Protein AF-W4S2F8-F1 (afdb_monomer_lite)

Structure (mmCIF, N/CA/C/O backbone):
data_AF-W4S2F8-F1
#
_entry.id   AF-W4S2F8-F1
#
loop_
_atom_site.group_PDB
_atom_site.id
_atom_site.type_symbol
_atom_site.label_atom_id
_atom_site.label_alt_id
_atom_site.label_comp_id
_atom_site.label_asym_id
_atom_site.label_entity_id
_atom_site.label_seq_id
_atom_site.pdbx_PDB_ins_code
_atom_site.Cartn_x
_atom_site.Cartn_y
_atom_site.Cartn_z
_atom_site.occupancy
_atom_site.B_iso_or_equiv
_atom_site.auth_seq_id
_atom_site.auth_comp_id
_atom_site.auth_asym_id
_atom_site.auth_atom_id
_atom_site.pdbx_PDB_model_num
ATOM 1 N N . MET A 1 1 ? -52.082 -5.100 90.204 1.00 42.72 1 MET A N 1
ATOM 2 C CA . MET A 1 1 ? -52.694 -5.680 88.988 1.00 42.72 1 MET A CA 1
ATOM 3 C C . MET A 1 1 ? -52.838 -4.515 88.010 1.00 42.72 1 MET A C 1
ATOM 5 O O . MET A 1 1 ? -53.647 -3.646 88.278 1.00 42.72 1 MET A O 1
ATOM 9 N N . ARG A 1 2 ? -51.794 -4.206 87.223 1.00 38.97 2 ARG A N 1
ATOM 10 C CA . ARG A 1 2 ? -51.493 -4.708 85.857 1.00 38.97 2 ARG A CA 1
ATOM 11 C C . ARG A 1 2 ? -52.646 -4.431 84.882 1.00 38.97 2 ARG A C 1
ATOM 13 O O . ARG A 1 2 ? -53.730 -4.919 85.143 1.00 38.97 2 ARG A O 1
ATOM 20 N N . ASN A 1 3 ? -52.490 -3.829 83.708 1.00 39.28 3 ASN A N 1
ATOM 21 C CA . ASN A 1 3 ? -51.532 -2.904 83.084 1.00 39.28 3 ASN A CA 1
ATOM 22 C C . ASN A 1 3 ? -52.182 -2.585 81.721 1.00 39.28 3 ASN A C 1
ATOM 24 O O . ASN A 1 3 ? -52.645 -3.504 81.048 1.00 39.28 3 ASN A O 1
ATOM 28 N N . LEU A 1 4 ? -52.221 -1.312 81.328 1.00 47.12 4 LEU A N 1
ATOM 29 C CA . LEU A 1 4 ? -52.614 -0.863 79.989 1.00 47.12 4 LEU A CA 1
ATOM 30 C C . LEU A 1 4 ? -51.568 -1.318 78.958 1.00 47.12 4 LEU A C 1
ATOM 32 O O . LEU A 1 4 ? -50.376 -1.114 79.180 1.00 47.12 4 LEU A O 1
ATOM 36 N N . ILE A 1 5 ? -51.996 -1.896 77.832 1.00 50.78 5 ILE A N 1
ATOM 37 C CA . ILE A 1 5 ? -51.131 -2.147 76.668 1.00 50.78 5 ILE A CA 1
ATOM 38 C C . ILE A 1 5 ? -51.728 -1.407 75.472 1.00 50.78 5 ILE A C 1
ATOM 40 O O . ILE A 1 5 ? -52.725 -1.827 74.891 1.00 50.78 5 ILE A O 1
ATOM 44 N N . GLN A 1 6 ? -51.106 -0.274 75.143 1.00 44.16 6 GLN A N 1
ATOM 45 C CA . GLN A 1 6 ? -51.247 0.418 73.868 1.00 44.16 6 GLN A CA 1
ATOM 46 C C . GLN A 1 6 ? -50.426 -0.342 72.820 1.00 44.16 6 GLN A C 1
ATOM 48 O O . GLN A 1 6 ? -49.212 -0.489 72.952 1.00 44.16 6 GLN A O 1
ATOM 53 N N . SER A 1 7 ? -51.087 -0.838 71.780 1.00 46.22 7 SER A N 1
ATOM 54 C CA . SER A 1 7 ? -50.455 -1.463 70.621 1.00 46.22 7 SER A CA 1
ATOM 55 C C . SER A 1 7 ? -50.023 -0.391 69.617 1.00 46.22 7 SER A C 1
ATOM 57 O O . SER A 1 7 ? -50.850 0.143 68.878 1.00 46.22 7 SER A O 1
ATOM 59 N N . ALA A 1 8 ? -48.727 -0.082 69.597 1.00 45.09 8 ALA A N 1
ATOM 60 C CA . ALA A 1 8 ? -48.075 0.666 68.528 1.00 45.09 8 ALA A CA 1
ATOM 61 C C . ALA A 1 8 ? -47.726 -0.292 67.373 1.00 45.09 8 ALA A C 1
ATOM 63 O O . ALA A 1 8 ? -46.998 -1.264 67.571 1.00 45.09 8 ALA A O 1
ATOM 64 N N . LEU A 1 9 ? -48.249 -0.028 66.173 1.00 42.25 9 LEU A N 1
ATOM 65 C CA . LEU A 1 9 ? -47.818 -0.683 64.935 1.00 42.25 9 LEU A CA 1
ATOM 66 C C . LEU A 1 9 ? -46.556 0.018 64.398 1.00 42.25 9 LEU A C 1
ATOM 68 O O . LEU A 1 9 ? -46.588 1.237 64.219 1.00 42.25 9 LEU A O 1
ATOM 72 N N . PRO A 1 10 ? -45.460 -0.704 64.104 1.00 50.59 10 PRO A N 1
ATOM 73 C CA . PRO A 1 10 ? -44.304 -0.124 63.438 1.00 50.59 10 PRO A CA 1
ATOM 74 C C . PRO A 1 10 ? -44.567 0.014 61.931 1.00 50.59 10 PRO A C 1
ATOM 76 O O . PRO A 1 10 ? -44.941 -0.944 61.255 1.00 50.59 10 PRO A O 1
ATOM 79 N N . ALA A 1 11 ? -44.347 1.217 61.401 1.00 46.56 11 ALA A N 1
ATOM 80 C CA . ALA A 1 11 ? -44.293 1.479 59.970 1.00 46.56 11 ALA A CA 1
ATOM 81 C C . ALA A 1 11 ? -43.066 0.772 59.365 1.00 46.56 11 ALA A C 1
ATOM 83 O O . ALA A 1 11 ? -41.923 1.124 59.655 1.00 46.56 11 ALA A O 1
ATOM 84 N N . ALA A 1 12 ? -43.303 -0.243 58.536 1.00 47.53 12 ALA A N 1
ATOM 85 C CA . ALA A 1 12 ? -42.261 -0.917 57.775 1.00 47.53 12 ALA A CA 1
ATOM 86 C C . ALA A 1 12 ? -41.828 -0.033 56.591 1.00 47.53 12 ALA A C 1
ATOM 88 O O . ALA A 1 12 ? -42.494 0.016 55.559 1.00 47.53 12 ALA A O 1
ATOM 89 N N . CYS A 1 13 ? -40.701 0.669 56.737 1.00 46.56 13 CYS A N 1
ATOM 90 C CA . CYS A 1 13 ? -39.974 1.256 55.611 1.00 46.56 13 CYS A CA 1
ATOM 91 C C . CYS A 1 13 ? -39.403 0.128 54.739 1.00 46.56 13 CYS A C 1
ATOM 93 O O . CYS A 1 13 ? -38.358 -0.442 55.052 1.00 46.56 13 CYS A O 1
ATOM 95 N N . ALA A 1 14 ? -40.079 -0.196 53.638 1.00 48.34 14 ALA A N 1
ATOM 96 C CA . ALA A 1 14 ? -39.515 -1.021 52.580 1.00 48.34 14 ALA A CA 1
ATOM 97 C C . ALA A 1 14 ? -38.425 -0.217 51.848 1.00 48.34 14 ALA A C 1
ATOM 99 O O . ALA A 1 14 ? -38.723 0.618 50.994 1.00 48.34 14 ALA A O 1
ATOM 100 N N . LEU A 1 15 ? -37.155 -0.448 52.199 1.00 51.59 15 LEU A N 1
ATOM 101 C CA . LEU A 1 15 ? -36.024 -0.028 51.373 1.00 51.59 15 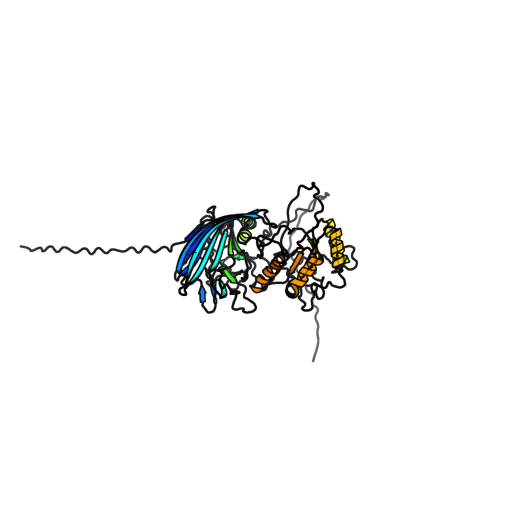LEU A CA 1
ATOM 102 C C . LEU A 1 15 ? -36.115 -0.765 50.027 1.00 51.59 15 LEU A C 1
ATOM 104 O O . LEU A 1 15 ? -35.763 -1.941 49.925 1.00 51.59 15 LEU A O 1
ATOM 108 N N . LEU A 1 16 ? -36.572 -0.072 48.983 1.00 49.34 16 LEU A N 1
ATOM 109 C CA . LEU A 1 16 ? -36.316 -0.470 47.602 1.00 49.34 16 LEU A CA 1
ATOM 110 C C . LEU A 1 16 ? -34.812 -0.322 47.343 1.00 49.34 16 LEU A C 1
ATOM 112 O O . LEU A 1 16 ? -34.328 0.747 46.975 1.00 49.34 16 LEU A O 1
ATOM 116 N N . CYS A 1 17 ? -34.059 -1.402 47.549 1.00 47.44 17 CYS A N 1
ATOM 117 C CA . CYS A 1 17 ? -32.735 -1.540 46.958 1.00 47.44 17 CYS A CA 1
ATOM 118 C C . CYS A 1 17 ? -32.905 -1.638 45.439 1.00 47.44 17 CYS A C 1
ATOM 120 O O . CYS A 1 17 ? -33.115 -2.717 44.888 1.00 47.44 17 CYS A O 1
ATOM 122 N N . SER A 1 18 ? -32.825 -0.495 44.763 1.00 49.84 18 SER A N 1
ATOM 123 C CA . SER A 1 18 ? -32.614 -0.414 43.323 1.00 49.84 18 SER A CA 1
ATOM 124 C C . SER A 1 18 ? -31.273 -1.071 43.010 1.00 49.84 18 SER A C 1
ATOM 126 O O . SER A 1 18 ? -30.219 -0.450 43.136 1.00 49.84 18 SER A O 1
ATOM 128 N N . ILE A 1 19 ? -31.298 -2.355 42.652 1.00 57.09 19 ILE A N 1
ATOM 129 C CA . ILE A 1 19 ? -30.133 -3.054 42.116 1.00 57.09 19 ILE A CA 1
ATOM 130 C C . ILE A 1 19 ? -29.825 -2.380 40.778 1.00 57.09 19 ILE A C 1
ATOM 132 O O . ILE A 1 19 ? -30.456 -2.666 39.761 1.00 57.09 19 ILE A O 1
ATOM 136 N N . ALA A 1 20 ? -28.895 -1.427 40.794 1.00 46.56 20 ALA A N 1
ATOM 137 C CA . ALA A 1 20 ? -28.328 -0.853 39.589 1.00 46.56 20 ALA A CA 1
ATOM 138 C C . ALA A 1 20 ? -27.544 -1.964 38.882 1.00 46.56 20 ALA A C 1
ATOM 140 O O . ALA A 1 20 ? -26.391 -2.240 39.213 1.00 46.56 20 ALA A O 1
ATOM 141 N N . LEU A 1 21 ? -28.198 -2.653 37.944 1.00 45.66 21 LEU A N 1
ATOM 142 C CA . LEU A 1 21 ? -27.511 -3.533 37.010 1.00 45.66 21 LEU A CA 1
ATOM 143 C C . LEU A 1 21 ? -26.461 -2.680 36.281 1.00 45.66 21 LEU A C 1
ATOM 145 O O . LEU A 1 21 ? -26.820 -1.621 35.755 1.00 45.66 21 LEU A O 1
ATOM 149 N N . PRO A 1 22 ? -25.177 -3.080 36.261 1.00 46.25 22 PRO A N 1
ATOM 150 C CA . PRO A 1 22 ? -24.177 -2.350 35.503 1.00 46.25 22 PRO A CA 1
ATOM 151 C C . PRO A 1 22 ? -24.638 -2.313 34.048 1.00 46.25 22 PRO A C 1
ATOM 153 O O . PRO A 1 22 ? -24.897 -3.356 33.446 1.00 46.25 22 PRO A O 1
ATOM 156 N N . ALA A 1 23 ? -24.788 -1.106 33.502 1.00 48.41 23 ALA A N 1
ATOM 157 C CA . ALA A 1 23 ? -25.095 -0.912 32.097 1.00 48.41 23 ALA A CA 1
ATOM 158 C C . ALA A 1 23 ? -23.954 -1.528 31.279 1.00 48.41 23 ALA A C 1
ATOM 160 O O . ALA A 1 23 ? -22.881 -0.942 31.137 1.00 48.41 23 ALA A O 1
ATOM 161 N N . VAL A 1 24 ? -24.159 -2.752 30.790 1.00 53.00 24 VAL A N 1
ATOM 162 C CA . VAL A 1 24 ? -23.248 -3.383 29.841 1.00 53.00 24 VAL A CA 1
ATOM 163 C C . VAL A 1 24 ? -23.262 -2.497 28.603 1.00 53.00 24 VAL A C 1
ATOM 165 O O . VAL A 1 24 ? -24.307 -2.323 27.978 1.00 53.00 24 VAL A O 1
ATOM 168 N N . ALA A 1 25 ? -22.119 -1.884 28.289 1.00 63.88 25 ALA A N 1
ATOM 169 C CA . ALA A 1 25 ? -21.980 -1.045 27.106 1.00 63.88 25 ALA A CA 1
ATOM 170 C C . ALA A 1 25 ? -22.456 -1.831 25.874 1.00 63.88 25 ALA A C 1
ATOM 172 O O . ALA A 1 25 ? -21.950 -2.921 25.595 1.00 63.88 25 ALA A O 1
ATOM 173 N N . GLN A 1 26 ? -23.459 -1.299 25.173 1.00 80.00 26 GLN A N 1
ATOM 174 C CA . GLN A 1 26 ? -24.073 -1.962 24.029 1.00 80.00 26 GLN A CA 1
ATOM 175 C C . GLN A 1 26 ? -23.020 -2.156 22.931 1.00 80.00 26 GLN A C 1
ATOM 177 O O . GLN A 1 26 ? -22.513 -1.184 22.369 1.00 80.00 26 GLN A O 1
ATOM 182 N N . ARG A 1 27 ? -22.668 -3.415 22.647 1.00 92.62 27 ARG A N 1
ATOM 183 C CA . ARG A 1 27 ? -21.774 -3.760 21.538 1.00 92.62 27 ARG A CA 1
ATOM 184 C C . ARG A 1 27 ? -22.585 -3.881 20.259 1.00 92.62 27 ARG A C 1
ATOM 186 O O . ARG A 1 27 ? -23.525 -4.671 20.187 1.00 92.62 27 ARG A O 1
ATOM 193 N N . LEU A 1 28 ? -22.206 -3.110 19.251 1.00 97.75 28 LEU A N 1
ATOM 194 C CA . LEU A 1 28 ? -22.655 -3.334 17.882 1.00 97.75 28 LEU A CA 1
ATOM 195 C C . LEU A 1 28 ? -21.749 -4.397 17.268 1.00 97.75 28 LEU A C 1
ATOM 197 O O . LEU A 1 28 ? -20.555 -4.410 17.547 1.00 97.75 28 LEU A O 1
ATOM 201 N N . GLN A 1 29 ? -22.279 -5.295 16.447 1.00 97.25 29 GLN A N 1
ATOM 202 C CA . GLN A 1 29 ? -21.472 -6.383 15.900 1.00 97.25 29 GLN A CA 1
ATOM 203 C C . GLN A 1 29 ? -21.936 -6.804 14.515 1.00 97.25 29 GLN A C 1
ATOM 205 O O . GLN A 1 29 ? -23.109 -6.665 14.166 1.00 97.25 29 GLN A O 1
ATOM 210 N N . VAL A 1 30 ? -21.016 -7.387 13.756 1.00 98.25 30 VAL A N 1
ATOM 211 C CA . VAL A 1 30 ? -21.318 -8.079 12.507 1.00 98.25 30 VAL A CA 1
ATOM 212 C C . VAL A 1 30 ? -20.434 -9.319 12.378 1.00 98.25 30 VAL A C 1
ATOM 214 O O . VAL A 1 30 ? -19.261 -9.303 12.750 1.00 98.25 30 VAL A O 1
ATOM 217 N N . GLN A 1 31 ? -21.021 -10.409 11.887 1.00 98.50 31 GLN A N 1
ATOM 218 C CA . GLN A 1 31 ? -20.333 -11.675 11.622 1.00 98.50 31 GLN A CA 1
ATOM 219 C C . GLN A 1 31 ? -20.152 -11.871 10.121 1.00 98.50 31 GLN A C 1
ATOM 221 O O . GLN A 1 31 ? -21.015 -11.454 9.341 1.00 98.50 31 GLN A O 1
ATOM 226 N N . SER A 1 32 ? -19.066 -12.531 9.728 1.00 98.69 32 SER A N 1
ATOM 227 C CA . SER A 1 32 ? -18.824 -12.956 8.357 1.00 98.69 32 SER A CA 1
ATOM 228 C C . SER A 1 32 ? -19.967 -13.840 7.855 1.00 98.69 32 SER A C 1
ATOM 230 O O . SER A 1 32 ? -20.719 -14.414 8.653 1.00 98.69 32 SER A O 1
ATOM 232 N N . PRO A 1 33 ? -20.134 -13.958 6.534 1.00 98.50 33 PRO A N 1
ATOM 233 C CA . PRO A 1 33 ? -21.135 -14.845 5.961 1.00 98.50 33 PRO A CA 1
ATOM 234 C C . PRO A 1 33 ? -21.064 -16.300 6.450 1.00 98.50 33 PRO A C 1
ATOM 236 O O . PRO A 1 33 ? -22.115 -16.911 6.638 1.00 98.50 33 PRO A O 1
ATOM 239 N N . ASP A 1 34 ? -19.866 -16.833 6.706 1.00 98.00 34 ASP A N 1
ATOM 240 C CA . ASP A 1 34 ? -19.656 -18.171 7.282 1.00 98.00 34 ASP A CA 1
ATOM 241 C C . ASP A 1 34 ? -19.637 -18.222 8.823 1.00 98.00 34 ASP A C 1
ATOM 243 O O . ASP A 1 34 ? -19.403 -19.281 9.407 1.00 98.00 34 ASP A O 1
ATOM 247 N N . ALA A 1 35 ? -19.865 -17.081 9.478 1.00 98.06 35 ALA A N 1
ATOM 248 C CA . ALA A 1 35 ? -19.844 -16.885 10.926 1.00 98.06 35 ALA A CA 1
ATOM 249 C C . ALA A 1 35 ? -18.520 -17.228 11.643 1.00 98.06 35 ALA A C 1
ATOM 251 O O . ALA A 1 35 ? -18.480 -17.237 12.875 1.00 98.06 35 ALA A O 1
ATOM 252 N N . ARG A 1 36 ? -17.414 -17.476 10.926 1.00 97.38 36 ARG A N 1
ATOM 253 C CA . ARG A 1 36 ? -16.103 -17.719 11.550 1.00 97.38 36 ARG A CA 1
ATOM 254 C C . ARG A 1 36 ? -15.433 -16.439 12.019 1.00 97.38 36 ARG A C 1
ATOM 256 O O . ARG A 1 36 ? -14.668 -16.500 12.973 1.00 97.38 36 ARG A O 1
ATOM 263 N N . THR A 1 37 ? -15.706 -15.302 11.397 1.00 98.56 37 THR A N 1
ATOM 264 C CA . THR A 1 37 ? -15.094 -14.021 11.754 1.00 98.56 37 THR A CA 1
ATOM 265 C C . THR A 1 37 ? -16.158 -13.081 12.294 1.00 98.56 37 THR A C 1
ATOM 267 O O . THR A 1 37 ? -17.251 -12.978 11.745 1.00 98.56 37 THR A O 1
ATOM 270 N N . GLN A 1 38 ? -15.852 -12.357 13.363 1.00 98.69 38 GLN A N 1
ATOM 271 C CA . GLN A 1 38 ? -16.743 -11.356 13.934 1.00 98.69 38 GLN A CA 1
ATOM 272 C C . GLN A 1 38 ? -15.956 -10.102 14.278 1.00 98.69 38 GLN A C 1
ATOM 274 O O . GLN A 1 38 ? -14.846 -10.177 14.804 1.00 98.69 38 GLN A O 1
ATOM 279 N N . VAL A 1 39 ? -16.556 -8.946 14.013 1.00 98.69 39 VAL A N 1
ATOM 280 C CA . VAL A 1 39 ? -16.062 -7.661 14.499 1.00 98.69 39 VAL A CA 1
ATOM 281 C C . VAL A 1 39 ? -17.131 -7.003 15.354 1.00 98.69 39 VAL A C 1
ATOM 283 O O . VAL A 1 39 ? -18.305 -6.940 14.979 1.00 98.69 39 VAL A O 1
ATOM 286 N N . GLU A 1 40 ? -16.711 -6.536 16.520 1.00 98.62 40 GLU A N 1
ATOM 287 C CA . GLU A 1 40 ? -17.542 -5.826 17.483 1.00 98.62 40 GLU A CA 1
ATOM 288 C C . GLU A 1 40 ? -17.055 -4.382 17.595 1.00 98.62 40 GLU A C 1
ATOM 290 O O . GLU A 1 40 ? -15.856 -4.119 17.541 1.00 98.62 40 GLU A O 1
ATOM 295 N N . PHE A 1 41 ? -17.987 -3.456 17.778 1.00 98.69 41 PHE A N 1
ATOM 296 C CA . PHE A 1 41 ? -17.757 -2.044 18.039 1.00 98.69 41 PHE A CA 1
ATOM 297 C C . PHE A 1 41 ? -18.392 -1.658 19.373 1.00 98.69 41 PHE A C 1
ATOM 299 O O . PHE A 1 41 ? -19.504 -2.086 19.697 1.00 98.69 41 PHE A O 1
ATOM 306 N N . SER A 1 42 ? -17.725 -0.787 20.120 1.00 97.88 42 SER A N 1
ATOM 307 C CA . SER A 1 42 ? -18.253 -0.202 21.350 1.00 97.88 42 SER A CA 1
ATOM 308 C C . SER A 1 42 ? -17.703 1.206 21.584 1.00 97.88 42 SER A C 1
ATOM 310 O O . SER A 1 42 ? -16.688 1.603 21.013 1.00 97.88 42 SER A O 1
ATOM 312 N N . LEU A 1 43 ? -18.386 1.973 22.435 1.00 96.94 43 LEU A N 1
ATOM 313 C CA . LEU A 1 43 ? -17.862 3.216 22.999 1.00 96.94 43 LEU A CA 1
ATOM 314 C C . LEU A 1 43 ? -17.439 2.950 24.445 1.00 96.94 43 LEU A C 1
ATOM 316 O O . LEU A 1 43 ? -18.255 2.530 25.268 1.00 96.94 43 LEU A O 1
ATOM 320 N N . ARG A 1 44 ? -16.168 3.199 24.762 1.00 93.31 44 ARG A N 1
ATOM 321 C CA . ARG A 1 44 ? -15.654 3.167 26.137 1.00 93.31 44 ARG A CA 1
ATOM 322 C C . ARG A 1 44 ? -15.927 4.482 26.867 1.00 93.31 44 ARG A C 1
ATOM 324 O O . ARG A 1 44 ? -16.416 5.456 26.288 1.00 93.31 44 ARG A O 1
ATOM 331 N N . ALA A 1 45 ? -15.579 4.508 28.155 1.00 90.50 45 ALA A N 1
ATOM 332 C CA . ALA A 1 45 ? -15.618 5.713 28.976 1.00 90.50 45 ALA A CA 1
ATOM 333 C C . ALA A 1 45 ? -14.960 6.905 28.256 1.00 90.50 45 ALA A C 1
ATOM 335 O O . ALA A 1 45 ? -13.927 6.763 27.601 1.00 90.50 45 ALA A O 1
ATOM 336 N N . GLY A 1 46 ? -15.590 8.076 28.355 1.00 91.75 46 GLY A N 1
ATOM 337 C CA . GLY A 1 46 ? -15.148 9.273 27.639 1.00 91.75 46 GLY A CA 1
ATOM 338 C C . GLY A 1 46 ? -15.437 9.262 26.134 1.00 91.75 46 GLY A C 1
ATOM 339 O O . GLY A 1 46 ? -14.859 10.077 25.422 1.00 91.75 46 GLY A O 1
ATOM 340 N N . GLY A 1 47 ? -16.299 8.365 25.634 1.00 95.38 47 GLY A N 1
ATOM 341 C CA . GLY A 1 47 ? -16.719 8.331 24.228 1.00 95.38 47 GLY A CA 1
ATOM 342 C C . GLY A 1 47 ? -15.593 7.940 23.271 1.00 95.38 47 GLY A C 1
ATOM 343 O O . GLY A 1 47 ? -15.509 8.476 22.168 1.00 95.38 47 GLY A O 1
ATOM 344 N N . VAL A 1 48 ? -14.686 7.065 23.709 1.00 97.00 48 VAL A N 1
ATOM 345 C CA . VAL A 1 48 ? -13.604 6.544 22.863 1.00 97.00 48 VAL A CA 1
ATOM 346 C C . VAL A 1 48 ? -14.136 5.345 22.076 1.00 97.00 48 VAL A C 1
ATOM 348 O O . VAL A 1 48 ? -14.518 4.353 22.706 1.00 97.00 48 VAL A O 1
ATOM 351 N N . PRO A 1 49 ? -14.185 5.400 20.733 1.00 98.19 49 PRO A N 1
ATOM 352 C CA . PRO A 1 49 ? -14.582 4.258 19.929 1.00 98.19 49 PRO A CA 1
ATOM 353 C C . PRO A 1 49 ? -13.519 3.166 19.992 1.00 98.19 49 PRO A C 1
ATOM 355 O O . PRO A 1 49 ? -12.323 3.427 19.862 1.00 98.19 49 PRO A O 1
ATOM 358 N N . THR A 1 50 ? -13.973 1.934 20.182 1.00 98.44 50 THR A N 1
ATOM 359 C CA . THR A 1 50 ? -13.136 0.738 20.184 1.00 98.44 50 THR A CA 1
ATOM 360 C C . THR A 1 50 ? -13.729 -0.348 19.307 1.00 98.44 50 THR A C 1
ATOM 362 O O . THR A 1 50 ? -14.947 -0.415 19.129 1.00 98.44 50 THR A O 1
ATOM 365 N N . TYR A 1 51 ? -12.868 -1.219 18.789 1.00 98.62 51 TYR A N 1
ATOM 366 C CA . TYR A 1 51 ? -13.282 -2.441 18.110 1.00 98.62 51 TYR A CA 1
ATOM 367 C C . TYR A 1 51 ? -12.574 -3.665 18.675 1.00 98.62 51 TYR A C 1
ATOM 369 O O . TYR A 1 51 ? -11.490 -3.563 19.248 1.00 98.62 51 TYR A O 1
ATOM 377 N N . ARG A 1 52 ? -13.195 -4.821 18.476 1.00 98.38 52 ARG A N 1
ATOM 378 C CA . ARG A 1 52 ? -12.688 -6.133 18.866 1.00 98.38 52 ARG A CA 1
ATOM 379 C C . ARG A 1 52 ? -12.899 -7.105 17.720 1.00 98.38 52 ARG A C 1
ATOM 381 O O . ARG A 1 52 ? -13.905 -7.007 17.017 1.00 98.38 52 ARG A O 1
ATOM 388 N N . VAL A 1 53 ? -11.981 -8.049 17.538 1.00 98.69 53 VAL A N 1
ATOM 389 C CA . VAL A 1 53 ? -12.086 -9.065 16.485 1.00 98.69 53 VAL A CA 1
ATOM 390 C C . VAL A 1 53 ? -12.055 -10.452 17.099 1.00 98.69 53 VAL A C 1
ATOM 392 O O . VAL A 1 53 ? -11.163 -10.779 17.887 1.00 98.69 53 VAL A O 1
ATOM 395 N N . LEU A 1 54 ? -13.021 -11.276 16.702 1.00 98.44 54 LEU A N 1
ATOM 396 C CA . LEU A 1 54 ? -13.077 -12.684 17.042 1.00 98.44 54 LEU A CA 1
ATOM 397 C C . LEU A 1 54 ? -12.916 -13.531 15.780 1.00 98.44 54 LEU A C 1
ATOM 399 O O . LEU A 1 54 ? -13.466 -13.218 14.724 1.00 98.44 54 LEU A O 1
ATOM 403 N N . TYR A 1 55 ? -12.196 -14.635 15.926 1.00 98.00 55 TYR A N 1
ATOM 404 C CA . TYR A 1 55 ? -12.093 -15.697 14.941 1.00 98.00 55 TYR A CA 1
ATOM 405 C C . TYR A 1 55 ? -12.457 -17.019 15.614 1.00 98.00 55 TYR A C 1
ATOM 407 O O . TYR A 1 55 ? -11.863 -17.396 16.624 1.00 98.00 55 TYR A O 1
ATOM 415 N N . ARG A 1 56 ? -13.475 -17.707 15.096 1.00 96.06 56 ARG A N 1
ATOM 416 C CA . ARG A 1 56 ? -14.036 -18.954 15.640 1.00 96.06 56 ARG A CA 1
ATOM 417 C C . ARG A 1 56 ? -14.375 -18.833 17.126 1.00 96.06 56 ARG A C 1
ATOM 419 O O . ARG A 1 56 ? -13.994 -19.676 17.935 1.00 96.06 56 ARG A O 1
ATOM 426 N N . ASN A 1 57 ? -15.066 -17.748 17.479 1.00 95.31 57 ASN A N 1
ATOM 427 C CA . ASN A 1 57 ? -15.447 -17.386 18.850 1.00 95.31 57 ASN A CA 1
ATOM 428 C C . ASN A 1 57 ? -14.271 -17.155 19.821 1.00 95.31 57 ASN A C 1
ATOM 430 O O . ASN A 1 57 ? -14.493 -17.015 21.023 1.00 95.31 57 ASN A O 1
ATOM 434 N N . LYS A 1 58 ? -13.027 -17.081 19.332 1.00 96.88 58 LYS A N 1
ATOM 435 C CA . LYS A 1 58 ? -11.858 -16.682 20.121 1.00 96.88 58 LYS A CA 1
ATOM 436 C C . LYS A 1 58 ? -11.466 -15.255 19.789 1.00 96.88 58 LYS A C 1
ATOM 438 O O . LYS A 1 58 ? -11.456 -14.860 18.630 1.00 96.88 58 LYS A O 1
ATOM 443 N N . VAL A 1 59 ? -11.101 -14.495 20.806 1.00 97.50 59 VAL A N 1
ATOM 444 C CA . VAL A 1 59 ? -10.648 -13.110 20.659 1.00 97.50 59 VAL A CA 1
ATOM 445 C C . VAL A 1 59 ? -9.244 -13.129 20.074 1.00 97.50 59 VAL A C 1
ATOM 447 O O . VAL A 1 59 ? -8.341 -13.692 20.685 1.00 97.50 59 VAL A O 1
ATOM 450 N N . VAL A 1 60 ? -9.069 -12.534 18.895 1.00 97.94 60 VAL A N 1
ATOM 451 C CA . VAL A 1 60 ? -7.761 -12.427 18.228 1.00 97.94 60 VAL A CA 1
ATOM 452 C C . VAL A 1 60 ? -7.188 -11.020 18.338 1.00 97.94 60 VAL A C 1
ATOM 454 O O . VAL A 1 60 ? -5.976 -10.883 18.487 1.00 97.94 60 VAL A O 1
ATOM 457 N N . LEU A 1 61 ? -8.055 -10.003 18.360 1.00 98.00 61 LEU A N 1
ATOM 458 C CA . LEU A 1 61 ? -7.741 -8.644 18.791 1.00 98.00 61 LEU A CA 1
ATOM 459 C C . LEU A 1 61 ? -8.727 -8.242 19.878 1.00 98.00 61 LEU A C 1
ATOM 461 O O . LEU A 1 61 ? -9.939 -8.348 19.673 1.00 98.00 61 LEU A O 1
ATOM 465 N N . ASP A 1 62 ? -8.208 -7.797 21.017 1.00 97.31 62 ASP A N 1
ATOM 466 C CA . ASP A 1 62 ? -9.039 -7.252 22.082 1.00 97.31 62 ASP A CA 1
ATOM 467 C C . ASP A 1 62 ? -9.421 -5.796 21.787 1.00 97.31 62 ASP A C 1
ATOM 469 O O . ASP A 1 62 ? -8.968 -5.219 20.798 1.00 97.31 62 ASP A O 1
ATOM 473 N N . ASP A 1 63 ? -10.268 -5.215 22.631 1.00 96.50 63 ASP A N 1
ATOM 474 C CA . ASP A 1 63 ? -10.768 -3.845 22.494 1.00 96.50 63 ASP A CA 1
ATOM 475 C C . ASP A 1 63 ? -9.643 -2.816 22.226 1.00 96.50 63 ASP A C 1
ATOM 477 O O . ASP A 1 63 ? -8.958 -2.326 23.137 1.00 96.50 63 ASP A O 1
ATOM 481 N N . ALA A 1 64 ? -9.500 -2.439 20.961 1.00 97.06 64 ALA A N 1
ATOM 482 C CA . ALA A 1 64 ? -8.468 -1.544 20.477 1.00 97.06 64 ALA A CA 1
ATOM 483 C C . ALA A 1 64 ? -9.062 -0.175 20.106 1.00 97.06 64 ALA A C 1
ATOM 485 O O . ALA A 1 64 ? -10.163 -0.119 19.551 1.00 97.06 64 ALA A O 1
ATOM 486 N N . PRO A 1 65 ? -8.365 0.936 20.417 1.00 97.31 65 PRO A N 1
ATOM 487 C CA . PRO A 1 65 ? -8.864 2.280 20.151 1.00 97.31 65 PRO A CA 1
ATOM 488 C C . PRO A 1 65 ? -8.953 2.573 18.655 1.00 97.31 65 PRO A C 1
ATOM 490 O O . PRO A 1 65 ? -8.166 2.071 17.851 1.00 97.31 65 PRO A O 1
ATOM 493 N N . LEU A 1 66 ? -9.905 3.432 18.313 1.00 98.62 66 LEU A N 1
ATOM 494 C CA . LEU A 1 66 ? -10.102 4.008 16.993 1.00 98.62 66 LEU A CA 1
ATOM 495 C C . LEU A 1 66 ? -10.068 5.534 17.091 1.00 98.62 66 LEU A C 1
ATOM 497 O O . LEU A 1 66 ? -10.457 6.122 18.102 1.00 98.62 66 LEU A O 1
ATOM 501 N N . GLY A 1 67 ? -9.652 6.182 16.011 1.00 98.12 67 GLY A N 1
ATOM 502 C CA . GLY A 1 67 ? -9.730 7.627 15.864 1.00 98.12 67 GLY A CA 1
ATOM 503 C C . GLY A 1 67 ? -8.615 8.216 15.014 1.00 98.12 67 GLY A C 1
ATOM 504 O O . GLY A 1 67 ? -7.697 7.528 14.567 1.00 98.12 67 GLY A O 1
ATOM 505 N N . LEU A 1 68 ? -8.703 9.525 14.828 1.00 98.44 68 LEU A N 1
ATOM 506 C CA . LEU A 1 68 ? -7.763 10.338 14.076 1.00 98.44 68 LEU A CA 1
ATOM 507 C C . LEU A 1 68 ? -7.206 11.433 14.973 1.00 98.44 68 LEU A C 1
ATOM 509 O O . LEU A 1 68 ? -7.932 12.083 15.732 1.00 98.44 68 LEU A O 1
ATOM 513 N N . ASP A 1 69 ? -5.909 11.646 14.844 1.00 98.00 69 ASP A N 1
ATOM 514 C CA . ASP A 1 69 ? -5.199 12.747 15.456 1.00 98.00 69 ASP A CA 1
ATOM 515 C C . ASP A 1 69 ? -5.048 13.865 14.426 1.00 98.00 69 ASP A C 1
ATOM 517 O O . ASP A 1 69 ? -4.373 13.700 13.408 1.00 98.00 69 ASP A O 1
ATOM 521 N N . LEU A 1 70 ? -5.699 14.998 14.680 1.00 96.00 70 LEU A N 1
ATOM 522 C CA . LEU A 1 70 ? -5.734 16.139 13.764 1.00 96.00 70 LEU A CA 1
ATOM 523 C C . LEU A 1 70 ? -4.651 17.183 14.095 1.00 96.00 70 LEU A C 1
ATOM 525 O O . LEU A 1 70 ? -4.562 18.221 13.442 1.00 96.00 70 LEU A O 1
ATOM 529 N N . GLY A 1 71 ? -3.806 16.917 15.100 1.00 90.12 71 GLY A N 1
ATOM 530 C CA . GLY A 1 71 ? -2.775 17.837 15.572 1.00 90.12 71 GLY A CA 1
ATOM 531 C C . GLY A 1 71 ? -3.296 18.897 16.550 1.00 90.12 71 GLY A C 1
ATOM 532 O O . GLY A 1 71 ? -4.490 19.025 16.797 1.00 90.12 71 GLY A O 1
ATOM 533 N N . ARG A 1 72 ? -2.374 19.659 17.162 1.00 86.69 72 ARG A N 1
ATOM 534 C CA . ARG A 1 72 ? -2.673 20.737 18.139 1.00 86.69 72 ARG A CA 1
ATOM 535 C C . ARG A 1 72 ? -3.653 20.321 19.257 1.00 86.69 72 ARG A C 1
ATOM 537 O O . ARG A 1 72 ? -4.494 21.108 19.679 1.00 86.69 72 ARG A O 1
ATOM 544 N N . SER A 1 73 ? -3.525 19.078 19.728 1.00 85.88 73 SER A N 1
ATOM 545 C CA . SER A 1 73 ? -4.395 18.453 20.740 1.00 85.88 73 SER A CA 1
ATOM 546 C C . SER A 1 73 ? -5.854 18.232 20.310 1.00 85.88 73 SER A C 1
ATOM 548 O O . SER A 1 73 ? -6.691 17.920 21.156 1.00 85.88 73 SER A O 1
ATOM 550 N N . ASP A 1 74 ? -6.164 18.351 19.018 1.00 93.00 74 ASP A N 1
ATOM 551 C CA . ASP A 1 74 ? -7.476 18.040 18.456 1.00 93.00 74 ASP A CA 1
ATOM 552 C C . ASP A 1 74 ? -7.522 16.610 17.903 1.00 93.00 74 ASP A C 1
ATOM 554 O O . ASP A 1 74 ? -6.573 16.113 17.295 1.00 93.00 74 ASP A O 1
ATOM 558 N N . THR A 1 75 ? -8.646 15.933 18.120 1.00 95.31 75 THR A N 1
ATOM 559 C CA . THR A 1 75 ? -8.833 14.525 17.753 1.00 95.31 75 THR A CA 1
ATOM 560 C C . THR A 1 75 ? -10.269 14.264 17.325 1.00 95.31 75 THR A C 1
ATOM 562 O O . THR A 1 75 ? -11.191 14.861 17.880 1.00 95.31 75 THR A O 1
ATOM 565 N N . LEU A 1 76 ? -10.461 13.297 16.431 1.00 95.94 76 LEU A N 1
ATOM 566 C CA . LEU A 1 76 ? -11.748 12.651 16.167 1.00 95.94 76 LEU A CA 1
ATOM 567 C C . LEU A 1 76 ? -11.674 11.211 16.671 1.00 95.94 76 LEU A C 1
ATOM 569 O O . LEU A 1 76 ? -11.084 10.355 16.024 1.00 95.94 76 LEU A O 1
ATOM 573 N N . GLY A 1 77 ? -12.224 10.953 17.854 1.00 93.75 77 GLY A N 1
ATOM 574 C CA . GLY A 1 77 ? -12.024 9.686 18.578 1.00 93.75 77 GLY A CA 1
ATOM 575 C C . GLY A 1 77 ? -12.080 9.815 20.103 1.00 93.75 77 GLY A C 1
ATOM 576 O O . GLY A 1 77 ? -11.803 8.859 20.819 1.00 93.75 77 GLY A O 1
ATOM 577 N N . LYS A 1 78 ? -12.435 10.996 20.618 1.00 94.69 78 LYS A N 1
ATOM 578 C CA . LYS A 1 78 ? -12.728 11.253 22.032 1.00 94.69 78 LYS A CA 1
ATOM 579 C C . LYS A 1 78 ? -14.063 11.978 22.129 1.00 94.69 78 LYS A C 1
ATOM 581 O O . LYS A 1 78 ? -14.404 12.735 21.225 1.00 94.69 78 LYS A O 1
ATOM 586 N N . ALA A 1 79 ? -14.788 11.760 23.222 1.00 96.12 79 ALA A N 1
ATOM 587 C CA . ALA A 1 79 ? -16.123 12.309 23.458 1.00 96.12 79 ALA A CA 1
ATOM 588 C C . ALA A 1 79 ? -17.102 12.054 22.294 1.00 96.12 79 ALA A C 1
ATOM 590 O O . ALA A 1 79 ? -18.013 12.846 22.056 1.00 96.12 79 ALA A O 1
ATOM 591 N N . MET A 1 80 ? -16.913 10.952 21.561 1.00 97.69 80 MET A N 1
ATOM 592 C CA . MET A 1 80 ? -17.790 10.583 20.459 1.00 97.69 80 MET A CA 1
ATOM 593 C C . MET A 1 80 ? -19.118 10.071 21.010 1.00 97.69 80 MET A C 1
ATOM 595 O O . MET A 1 80 ? -19.154 9.300 21.970 1.00 97.69 80 MET A O 1
ATOM 599 N N . THR A 1 81 ? -20.205 10.461 20.355 1.00 97.56 81 THR A N 1
ATOM 600 C CA . THR A 1 81 ? -21.560 9.991 20.645 1.00 97.56 81 THR A CA 1
ATOM 601 C C . THR A 1 81 ? -22.094 9.212 19.453 1.00 97.56 81 THR A C 1
ATOM 603 O O . THR A 1 81 ? -21.997 9.671 18.312 1.00 97.56 81 THR A O 1
ATOM 606 N N . LEU A 1 82 ? -22.674 8.041 19.718 1.00 97.75 82 LEU A N 1
ATOM 607 C CA . LEU A 1 82 ? -23.331 7.219 18.706 1.00 97.75 82 LEU A CA 1
ATOM 608 C C . LEU A 1 82 ? -24.571 7.936 18.164 1.00 97.75 82 LEU A C 1
ATOM 610 O O . LEU A 1 82 ? -25.487 8.242 18.921 1.00 97.75 82 LEU A O 1
ATOM 614 N N . GLN A 1 83 ? -24.595 8.175 16.856 1.00 97.81 83 GLN A N 1
ATOM 615 C CA . GLN A 1 83 ? -25.730 8.773 16.147 1.00 97.81 83 GLN A CA 1
ATOM 616 C C . GLN A 1 83 ? -26.624 7.708 15.510 1.00 97.81 83 GLN A C 1
ATOM 618 O O . GLN A 1 83 ? -27.830 7.891 15.383 1.00 97.81 83 GLN A O 1
ATOM 623 N N . GLY A 1 84 ? -26.033 6.585 15.106 1.00 97.38 84 GLY A N 1
ATOM 624 C CA . GLY A 1 84 ? -26.748 5.492 14.470 1.00 97.38 84 GLY A CA 1
ATOM 625 C C . GLY A 1 84 ? -25.809 4.387 14.016 1.00 97.38 84 GLY A C 1
ATOM 626 O O . GLY A 1 84 ? -24.582 4.505 14.095 1.00 97.38 84 GLY A O 1
ATOM 627 N N . SER A 1 85 ? -26.403 3.295 13.546 1.00 98.19 85 SER A N 1
ATOM 628 C CA . SER A 1 85 ? -25.662 2.260 12.840 1.00 98.19 85 SER A CA 1
ATOM 629 C C . SER A 1 85 ? -26.532 1.563 11.808 1.00 98.19 85 SER A C 1
ATOM 631 O O . SER A 1 85 ? -27.746 1.454 11.981 1.00 98.19 85 SER A O 1
ATOM 633 N N . THR A 1 86 ? -25.906 1.074 10.745 1.00 98.44 86 THR A N 1
ATOM 634 C CA . THR A 1 86 ? -26.559 0.279 9.704 1.00 98.44 86 THR A CA 1
ATOM 635 C C . THR A 1 86 ? -25.738 -0.960 9.392 1.00 98.44 86 THR A C 1
ATOM 637 O O . THR A 1 86 ? -24.513 -0.963 9.538 1.00 98.44 86 THR A O 1
ATOM 640 N N . THR A 1 87 ? -26.416 -2.023 8.960 1.00 98.25 87 THR A N 1
ATOM 641 C CA . THR A 1 87 ? -25.763 -3.240 8.476 1.00 98.25 87 THR A CA 1
ATOM 642 C C . THR A 1 87 ? -26.165 -3.526 7.038 1.00 98.25 87 THR A C 1
ATOM 644 O O . THR A 1 87 ? -27.295 -3.262 6.636 1.00 98.25 87 THR A O 1
ATOM 647 N N . GLU A 1 88 ? -25.228 -4.052 6.258 1.00 98.12 88 GLU A N 1
ATOM 648 C CA . GLU A 1 88 ? -25.458 -4.477 4.878 1.00 98.12 88 GLU A CA 1
ATOM 649 C C . GLU A 1 88 ? -24.695 -5.771 4.585 1.00 98.12 88 GLU A C 1
ATOM 651 O O . GLU A 1 88 ? -23.708 -6.097 5.247 1.00 98.12 88 GLU A O 1
ATOM 656 N N . THR A 1 89 ? -25.160 -6.522 3.592 1.00 98.56 89 THR A N 1
ATOM 657 C CA . THR A 1 89 ? -24.453 -7.688 3.051 1.00 98.56 89 THR A CA 1
ATOM 658 C C . THR A 1 89 ? -24.106 -7.406 1.600 1.00 98.56 89 THR A C 1
ATOM 660 O O . THR A 1 89 ? -24.927 -6.862 0.864 1.00 98.56 89 THR A O 1
ATOM 663 N N . HIS A 1 90 ? -22.903 -7.790 1.193 1.00 98.44 90 HIS A N 1
ATOM 664 C CA . HIS A 1 90 ? -22.424 -7.665 -0.176 1.00 98.44 90 HIS A CA 1
ATOM 665 C C . HIS A 1 90 ? -21.889 -9.007 -0.646 1.00 98.44 90 HIS A C 1
ATOM 667 O O . HIS A 1 90 ? -21.155 -9.662 0.091 1.00 98.44 90 HIS A O 1
ATOM 673 N N . ASP A 1 91 ? -22.236 -9.396 -1.868 1.00 98.38 91 ASP A N 1
ATOM 674 C CA . ASP A 1 91 ? -21.695 -10.578 -2.531 1.00 98.38 91 ASP A CA 1
ATOM 675 C C . ASP A 1 91 ? -21.525 -10.291 -4.019 1.00 98.38 91 ASP A C 1
ATOM 677 O O . ASP A 1 91 ? -22.491 -10.079 -4.753 1.00 98.38 91 ASP A O 1
ATOM 681 N N . SER A 1 92 ? -20.281 -10.265 -4.475 1.00 97.38 92 SER A N 1
ATOM 682 C CA . SER A 1 92 ? -19.966 -10.096 -5.887 1.00 97.38 92 SER A CA 1
ATOM 683 C C . SER A 1 92 ? -18.724 -10.886 -6.275 1.00 97.38 92 SER A C 1
ATOM 685 O O . SER A 1 92 ? -17.984 -11.410 -5.439 1.00 97.38 92 SER A O 1
ATOM 687 N N . ARG A 1 93 ? -18.480 -10.986 -7.580 1.00 96.12 93 ARG A N 1
ATOM 688 C CA . ARG A 1 93 ? -17.274 -11.599 -8.138 1.00 96.12 93 ARG A CA 1
ATOM 689 C C . ARG A 1 93 ? -16.632 -10.651 -9.129 1.00 96.12 93 ARG A C 1
ATOM 691 O O . ARG A 1 93 ? -17.321 -9.914 -9.829 1.00 96.12 93 ARG A O 1
ATOM 698 N N . PHE A 1 94 ? -15.312 -10.697 -9.208 1.00 90.56 94 PHE A N 1
ATOM 699 C CA . PHE A 1 94 ? -14.540 -9.888 -10.140 1.00 90.56 94 PHE A CA 1
ATOM 700 C C . PHE A 1 94 ? -13.388 -10.695 -10.732 1.00 90.56 94 PHE A C 1
ATOM 702 O O . PHE A 1 94 ? -12.846 -11.602 -10.097 1.00 90.56 94 PHE A O 1
ATOM 709 N N . ALA A 1 95 ? -13.018 -10.364 -11.967 1.00 89.50 95 ALA A N 1
ATOM 710 C CA . ALA A 1 95 ? -11.851 -10.936 -12.620 1.00 89.50 95 ALA A CA 1
ATOM 711 C C . ALA A 1 95 ? -10.581 -10.179 -12.209 1.00 89.50 95 ALA A C 1
ATOM 713 O O . ALA A 1 95 ? -10.600 -8.958 -12.048 1.00 89.50 95 ALA A O 1
ATOM 714 N N . LEU A 1 96 ? -9.472 -10.903 -12.084 1.00 84.19 96 LEU A N 1
ATOM 715 C CA . LEU A 1 96 ? -8.138 -10.324 -11.954 1.00 84.19 96 LEU A CA 1
ATOM 716 C C . LEU A 1 96 ? -7.386 -10.576 -13.268 1.00 84.19 96 LEU A C 1
ATOM 718 O O . LEU A 1 96 ? -7.069 -11.731 -13.554 1.00 84.19 96 LEU A O 1
ATOM 722 N N . PRO A 1 97 ? -7.099 -9.534 -14.076 1.00 80.25 97 PRO A N 1
ATOM 723 C CA . PRO A 1 97 ? -6.347 -9.692 -15.324 1.00 80.25 97 PRO A CA 1
ATOM 724 C C . PRO A 1 97 ? -4.967 -10.317 -15.097 1.00 80.25 97 PRO A C 1
ATOM 726 O O . PRO A 1 97 ? -4.494 -11.115 -15.901 1.00 80.25 97 PRO A O 1
ATOM 729 N N . VAL A 1 98 ? -4.339 -9.969 -13.970 1.00 79.94 98 VAL A N 1
ATOM 730 C CA . VAL A 1 98 ? -3.085 -10.547 -13.488 1.00 79.94 98 VAL A CA 1
ATOM 731 C C . VAL A 1 98 ? -3.212 -10.776 -11.983 1.00 79.94 98 VAL A C 1
ATOM 733 O O . VAL A 1 98 ? -3.509 -9.846 -11.232 1.00 79.94 98 VAL A O 1
ATOM 736 N N . GLY A 1 99 ? -2.979 -12.004 -11.522 1.00 81.31 99 GLY A N 1
ATOM 737 C CA . GLY A 1 99 ? -3.073 -12.346 -10.105 1.00 81.31 99 GLY A CA 1
ATOM 738 C C . GLY A 1 99 ? -2.917 -13.839 -9.835 1.00 81.31 99 GLY A C 1
ATOM 739 O O . GLY A 1 99 ? -2.674 -14.630 -10.743 1.00 81.31 99 GLY A O 1
ATOM 740 N N . LYS A 1 100 ? -3.070 -14.221 -8.564 1.00 82.94 100 LYS A N 1
ATOM 741 C CA . LYS A 1 100 ? -3.001 -15.622 -8.108 1.00 82.94 100 LYS A CA 1
ATOM 742 C C . LYS A 1 100 ? -4.254 -16.446 -8.423 1.00 82.94 100 LYS A C 1
ATOM 744 O O . LYS A 1 100 ? -4.205 -17.667 -8.384 1.00 82.94 100 LYS A O 1
ATOM 749 N N . THR A 1 101 ? -5.364 -15.782 -8.737 1.00 87.88 101 THR A N 1
ATOM 750 C CA . THR A 1 101 ? -6.622 -16.401 -9.168 1.00 87.88 101 THR A CA 1
ATOM 751 C C . THR A 1 101 ? -7.182 -15.650 -10.371 1.00 87.88 101 THR A C 1
ATOM 753 O O . THR A 1 101 ? -6.961 -14.448 -10.508 1.00 87.88 101 THR A O 1
ATOM 756 N N . ARG A 1 102 ? -7.934 -16.347 -11.230 1.00 89.25 102 ARG A N 1
ATOM 757 C CA . ARG A 1 102 ? -8.638 -15.749 -12.376 1.00 89.25 102 ARG A CA 1
ATOM 758 C C . ARG A 1 102 ? -9.847 -14.920 -11.939 1.00 89.25 102 ARG A C 1
ATOM 760 O O . ARG A 1 102 ? -10.133 -13.883 -12.534 1.00 89.25 102 ARG A O 1
ATOM 767 N N . GLN A 1 103 ? -10.567 -15.392 -10.924 1.00 92.50 103 GLN A N 1
ATOM 768 C CA . GLN A 1 103 ? -11.719 -14.713 -10.338 1.00 92.50 103 GLN A CA 1
ATOM 769 C C . GLN A 1 103 ? -11.615 -14.731 -8.817 1.00 92.50 103 GLN A C 1
ATOM 771 O O . GLN A 1 103 ? -11.250 -15.746 -8.222 1.00 92.50 103 GLN A O 1
ATOM 776 N N . ALA A 1 104 ? -11.974 -13.618 -8.195 1.00 92.00 104 ALA A N 1
ATOM 777 C CA . ALA A 1 104 ? -12.080 -13.482 -6.752 1.00 92.00 104 ALA A CA 1
ATOM 778 C C . ALA A 1 104 ? -13.520 -13.117 -6.371 1.00 92.00 104 ALA A C 1
ATOM 780 O O . ALA A 1 104 ? -14.268 -12.548 -7.171 1.00 92.00 104 ALA A O 1
ATOM 781 N N . ARG A 1 105 ? -13.913 -13.495 -5.155 1.00 95.19 105 ARG A N 1
ATOM 782 C CA . ARG A 1 105 ? -15.210 -13.167 -4.563 1.00 95.19 105 ARG A CA 1
ATOM 783 C C . ARG A 1 105 ? -15.007 -12.052 -3.543 1.00 95.19 105 ARG A C 1
ATOM 785 O O . ARG A 1 105 ? -14.040 -12.075 -2.790 1.00 95.19 105 ARG A O 1
ATOM 792 N N . ASP A 1 106 ? -15.912 -11.096 -3.547 1.00 97.31 106 ASP A N 1
ATOM 793 C CA . ASP A 1 106 ? -15.995 -9.986 -2.611 1.00 97.31 106 ASP A CA 1
ATOM 794 C C . ASP A 1 106 ? -17.297 -10.183 -1.834 1.00 97.31 106 ASP A C 1
ATOM 796 O O . ASP A 1 106 ? -18.370 -9.823 -2.319 1.00 97.31 106 ASP A O 1
ATOM 800 N N . HIS A 1 107 ? -17.200 -10.904 -0.714 1.00 98.38 107 HIS A N 1
ATOM 801 C CA . HIS A 1 107 ? -18.339 -11.383 0.064 1.00 98.38 107 HIS A CA 1
ATOM 802 C C . HIS A 1 107 ? -18.134 -11.055 1.538 1.00 98.38 107 HIS A C 1
ATOM 804 O O . HIS A 1 107 ? -17.253 -11.618 2.188 1.00 98.38 107 HIS A O 1
ATOM 810 N N . TYR A 1 108 ? -18.934 -10.125 2.047 1.00 98.75 108 TYR A N 1
ATOM 811 C CA . TYR A 1 108 ? -18.817 -9.634 3.412 1.00 98.75 108 TYR A CA 1
ATOM 812 C C . TYR A 1 108 ? -20.169 -9.213 3.972 1.00 98.75 108 TYR A C 1
ATOM 814 O O . TYR A 1 108 ? -21.126 -8.931 3.246 1.00 98.75 108 TYR A O 1
ATOM 822 N N . ARG A 1 109 ? -20.212 -9.084 5.296 1.00 98.81 109 ARG A N 1
ATOM 823 C CA . ARG A 1 109 ? -21.212 -8.261 5.977 1.00 98.81 109 ARG A CA 1
ATOM 824 C C . ARG A 1 109 ? -20.536 -7.030 6.561 1.00 98.81 109 ARG A C 1
ATOM 826 O O . ARG A 1 109 ? -19.423 -7.122 7.074 1.00 98.81 109 ARG A O 1
ATOM 833 N N . GLN A 1 110 ? -21.178 -5.876 6.454 1.00 98.75 110 GLN A N 1
ATOM 834 C CA . GLN A 1 110 ? -20.635 -4.598 6.897 1.00 98.75 110 GLN A CA 1
ATOM 835 C C . GLN A 1 110 ? -21.512 -3.985 7.979 1.00 98.75 110 GLN A C 1
ATOM 837 O O . GLN A 1 110 ? -22.734 -4.037 7.896 1.00 98.75 110 GLN A O 1
ATOM 842 N N . LEU A 1 111 ? -20.863 -3.365 8.955 1.00 98.81 111 LEU A N 1
ATOM 843 C CA . LEU A 1 111 ? -21.439 -2.483 9.954 1.00 98.81 111 LEU A CA 1
ATOM 844 C C . LEU A 1 111 ? -20.892 -1.072 9.706 1.00 98.81 111 LEU A C 1
ATOM 846 O O . LEU A 1 111 ? -19.678 -0.869 9.692 1.00 98.81 111 LEU A O 1
ATOM 850 N N . ARG A 1 112 ? -21.778 -0.095 9.509 1.00 98.75 112 ARG A N 1
ATOM 851 C CA . ARG A 1 112 ? -21.421 1.329 9.477 1.00 98.75 112 ARG A CA 1
ATOM 852 C C . ARG A 1 112 ? -21.905 1.962 10.767 1.00 98.75 112 ARG A C 1
ATOM 854 O O . ARG A 1 112 ? -23.096 1.901 11.057 1.00 98.75 112 ARG A O 1
ATOM 861 N N . VAL A 1 113 ? -20.998 2.565 11.522 1.00 98.69 113 VAL A N 1
ATOM 862 C CA . VAL A 1 113 ? -21.302 3.239 12.787 1.00 98.69 113 VAL A CA 1
ATOM 863 C C . VAL A 1 113 ? -21.122 4.735 12.598 1.00 98.69 113 VAL A C 1
ATOM 865 O O . VAL A 1 113 ? -20.011 5.185 12.326 1.00 98.69 113 VAL A O 1
ATOM 868 N N . GLN A 1 114 ? -22.200 5.503 12.736 1.00 98.44 114 GLN A N 1
ATOM 869 C CA . GLN A 1 114 ? -22.167 6.958 12.616 1.00 98.44 114 GLN A CA 1
ATOM 870 C C . GLN A 1 114 ? -21.962 7.584 13.994 1.00 98.44 114 GLN A C 1
ATOM 872 O O . GLN A 1 114 ? -22.726 7.334 14.926 1.00 98.44 114 GLN A O 1
ATOM 877 N N . LEU A 1 115 ? -20.933 8.415 14.114 1.00 98.38 115 LEU A N 1
ATOM 878 C CA . LEU A 1 115 ? -20.538 9.102 15.335 1.00 98.38 115 LEU A CA 1
ATOM 879 C C . LEU A 1 115 ? -20.480 10.614 15.094 1.00 98.38 115 LEU A C 1
ATOM 881 O O . LEU A 1 115 ? -20.202 11.070 13.981 1.00 98.38 115 LEU A O 1
ATOM 885 N N . SER A 1 116 ? -20.669 11.390 16.155 1.00 97.62 116 SER A N 1
ATOM 886 C CA . SER A 1 116 ? -20.335 12.815 16.175 1.00 97.62 116 SER A CA 1
ATOM 887 C C . SER A 1 116 ? -19.610 13.198 17.458 1.00 97.62 116 SER A C 1
ATOM 889 O O . SER A 1 116 ? -19.754 12.532 18.485 1.00 97.62 116 SER A O 1
ATOM 891 N N . ASP A 1 117 ? -18.795 14.245 17.385 1.00 96.31 117 ASP A N 1
ATOM 892 C CA . ASP A 1 117 ? -18.146 14.846 18.549 1.00 96.31 117 ASP A CA 1
ATOM 893 C C . ASP A 1 117 ? -18.933 16.081 19.055 1.00 96.31 117 ASP A C 1
ATOM 895 O O . ASP A 1 117 ? -19.895 16.517 18.413 1.00 96.31 117 ASP A O 1
ATOM 899 N N . PRO A 1 118 ? -18.540 16.703 20.185 1.00 96.38 118 PRO A N 1
ATOM 900 C CA . PRO A 1 118 ? -19.213 17.902 20.696 1.00 96.38 118 PRO A CA 1
ATOM 901 C C . PRO A 1 118 ? -19.147 19.115 19.754 1.00 96.38 118 PRO A C 1
ATOM 903 O O . PRO A 1 118 ? -19.981 20.012 19.859 1.00 96.38 118 PRO A O 1
ATOM 906 N N . LYS A 1 119 ? -18.186 19.142 18.817 1.00 94.88 119 LYS A N 1
ATOM 907 C CA . LYS A 1 119 ? -18.069 20.161 17.761 1.00 94.88 119 LYS A CA 1
ATOM 908 C C . LYS A 1 119 ? -18.958 19.845 16.544 1.00 94.88 119 LYS A C 1
ATOM 910 O O . LYS A 1 119 ? -18.835 20.517 15.525 1.00 94.88 119 LYS A O 1
ATOM 915 N N . GLN A 1 120 ? -19.836 18.840 16.638 1.00 94.75 120 GLN A N 1
ATOM 916 C CA . GLN A 1 120 ? -20.725 18.363 15.571 1.00 94.75 120 GLN A CA 1
ATOM 917 C C . GLN A 1 120 ? -19.992 17.833 14.328 1.00 94.75 120 GLN A C 1
ATOM 919 O O . GLN A 1 120 ? -20.589 17.679 13.261 1.00 94.75 120 GLN A O 1
ATOM 924 N N . ARG A 1 121 ? -18.702 17.498 14.449 1.00 95.19 121 ARG A N 1
ATOM 925 C CA . ARG A 1 121 ? -17.955 16.844 13.372 1.00 95.19 121 ARG A CA 1
ATOM 926 C C . ARG A 1 121 ? -18.393 15.393 13.284 1.00 95.19 121 ARG A C 1
ATOM 928 O O . ARG A 1 121 ? -18.479 14.703 14.299 1.00 95.19 121 ARG A O 1
ATOM 935 N N . ARG A 1 122 ? -18.662 14.928 12.067 1.00 96.44 122 ARG A N 1
ATOM 936 C CA . ARG A 1 122 ? -19.155 13.572 11.807 1.00 96.44 122 ARG A CA 1
ATOM 937 C C . ARG A 1 122 ? -18.005 12.632 11.468 1.00 96.44 122 ARG A C 1
ATOM 939 O O . ARG A 1 122 ? -17.128 12.975 10.680 1.00 96.44 122 ARG A O 1
ATOM 946 N N . LEU A 1 123 ? -18.056 11.428 12.024 1.00 98.06 123 LEU A N 1
ATOM 947 C CA . LEU A 1 123 ? -17.140 10.330 11.735 1.00 98.06 123 LEU A CA 1
ATOM 948 C C . LEU A 1 123 ? -17.964 9.061 11.537 1.00 98.06 123 LEU A C 1
ATOM 950 O O . LEU A 1 123 ? -18.715 8.670 12.424 1.00 98.06 123 LEU A O 1
ATOM 954 N N . THR A 1 124 ? -17.812 8.397 10.398 1.00 98.62 124 THR A N 1
ATOM 955 C CA . THR A 1 124 ? -18.348 7.049 10.198 1.00 98.62 124 THR A CA 1
ATOM 956 C C . THR A 1 124 ? -17.213 6.040 10.281 1.00 98.62 124 THR A C 1
ATOM 958 O O . THR A 1 124 ? -16.215 6.176 9.577 1.00 98.62 124 THR A O 1
ATOM 961 N N . VAL A 1 125 ? -17.369 5.020 11.121 1.00 98.75 125 VAL A N 1
ATOM 962 C CA . VAL A 1 125 ? -16.492 3.844 11.130 1.00 98.75 125 VAL A CA 1
ATOM 963 C C . VAL A 1 125 ? -17.166 2.758 10.301 1.00 98.75 125 VAL A C 1
ATOM 965 O O . VAL A 1 125 ? -18.279 2.336 10.616 1.00 98.75 125 VAL A O 1
ATOM 968 N N . GLU A 1 126 ? -16.511 2.315 9.233 1.00 98.88 126 GLU A N 1
ATOM 969 C CA . GLU A 1 126 ? -16.967 1.176 8.435 1.00 98.88 126 GLU A CA 1
ATOM 970 C C . GLU A 1 126 ? -16.179 -0.064 8.832 1.00 98.88 126 GLU A C 1
ATOM 972 O O . GLU A 1 126 ? -14.952 -0.041 8.804 1.00 98.88 126 GLU A O 1
ATOM 977 N N . LEU A 1 127 ? -16.883 -1.136 9.184 1.00 98.88 127 LEU A N 1
ATOM 978 C CA . LEU A 1 127 ? -16.322 -2.420 9.591 1.00 98.88 127 LEU A CA 1
ATOM 979 C C . LEU A 1 127 ? -16.888 -3.505 8.680 1.00 98.88 127 LEU A C 1
ATOM 981 O O . LEU A 1 127 ? -18.102 -3.682 8.627 1.00 98.88 127 LEU A O 1
ATOM 985 N N . ARG A 1 128 ? -16.035 -4.241 7.972 1.00 98.81 128 ARG A N 1
ATOM 986 C CA . ARG A 1 128 ? -16.422 -5.381 7.131 1.00 98.81 128 ARG A CA 1
ATOM 987 C C . ARG A 1 128 ? -15.891 -6.672 7.729 1.00 98.81 128 ARG A C 1
ATOM 989 O O . ARG A 1 128 ? -14.697 -6.760 8.000 1.00 98.81 128 ARG A O 1
ATOM 996 N N . ALA A 1 129 ? -16.757 -7.668 7.876 1.00 98.81 129 ALA A N 1
ATOM 997 C CA . ALA A 1 129 ? -16.394 -9.031 8.234 1.00 98.81 129 ALA A CA 1
ATOM 998 C C . ALA A 1 129 ? -16.457 -9.927 6.990 1.00 98.81 129 ALA A C 1
ATOM 1000 O O . ALA A 1 129 ? -17.534 -10.152 6.428 1.00 98.81 129 ALA A O 1
ATOM 1001 N N . TYR A 1 130 ? -15.294 -10.423 6.582 1.00 98.81 130 TYR A N 1
ATOM 1002 C CA . TYR A 1 130 ? -15.100 -11.449 5.564 1.00 98.81 130 TYR A CA 1
ATOM 1003 C C . TYR A 1 130 ? -14.794 -12.784 6.248 1.00 98.81 130 TYR A C 1
ATOM 1005 O O . TYR A 1 130 ? -14.340 -12.830 7.394 1.00 98.81 130 TYR A O 1
ATOM 1013 N N . ASP A 1 131 ? -15.004 -13.881 5.531 1.00 98.56 131 ASP A N 1
ATOM 1014 C CA . ASP A 1 131 ? -14.697 -15.233 6.015 1.00 98.56 131 ASP A CA 1
ATOM 1015 C C . ASP A 1 131 ? -13.202 -15.394 6.391 1.00 98.56 131 ASP A C 1
ATOM 1017 O O . ASP A 1 131 ? -12.855 -16.171 7.281 1.00 98.56 131 ASP A O 1
ATOM 1021 N N . ASP A 1 132 ? -12.317 -14.627 5.745 1.00 97.50 132 ASP A N 1
ATOM 1022 C CA . ASP A 1 132 ? -10.856 -14.644 5.888 1.00 97.50 132 ASP A CA 1
ATOM 1023 C C . ASP A 1 132 ? -10.265 -13.339 6.467 1.00 97.50 132 ASP A C 1
ATOM 1025 O O . ASP A 1 132 ? -9.062 -13.085 6.345 1.00 97.50 132 ASP A O 1
ATOM 1029 N N . GLY A 1 133 ? -11.079 -12.495 7.113 1.00 98.25 133 GLY A N 1
ATOM 1030 C CA . GLY A 1 133 ? -10.563 -11.319 7.813 1.00 98.25 133 GLY A CA 1
ATOM 1031 C C . GLY A 1 133 ? -11.571 -10.215 8.118 1.00 98.25 133 GLY A C 1
ATOM 1032 O O . GLY A 1 133 ? -12.757 -10.288 7.804 1.00 98.25 133 GLY A O 1
ATOM 1033 N N . VAL A 1 134 ? -11.069 -9.148 8.730 1.00 98.81 134 VAL A N 1
ATOM 1034 C CA . VAL A 1 134 ? -11.807 -7.913 9.013 1.00 98.81 134 VAL A CA 1
ATOM 1035 C C . VAL A 1 134 ? -11.130 -6.747 8.307 1.00 98.81 134 VAL A C 1
ATOM 1037 O O . VAL A 1 134 ? -9.906 -6.685 8.218 1.00 98.81 134 VAL A O 1
ATOM 1040 N N . ALA A 1 135 ? -11.921 -5.794 7.831 1.00 98.81 135 ALA A N 1
ATOM 1041 C CA . ALA A 1 135 ? -11.422 -4.525 7.323 1.00 98.81 135 ALA A CA 1
ATOM 1042 C C . ALA A 1 135 ? -12.147 -3.355 7.985 1.00 98.81 135 ALA A C 1
ATOM 1044 O O . ALA A 1 135 ? -13.368 -3.387 8.130 1.00 98.81 135 ALA A O 1
ATOM 1045 N N . LEU A 1 136 ? -11.392 -2.325 8.363 1.00 98.56 136 LEU A N 1
ATOM 1046 C CA . LEU A 1 136 ? -11.918 -1.097 8.953 1.00 98.56 136 LEU A CA 1
ATOM 1047 C C . LEU A 1 136 ? -11.405 0.142 8.220 1.00 98.56 136 LEU A C 1
ATOM 1049 O O . LEU A 1 136 ? -10.265 0.156 7.759 1.00 98.56 136 LEU A O 1
ATOM 1053 N N . ARG A 1 137 ? -12.225 1.188 8.120 1.00 98.75 137 ARG A N 1
ATOM 1054 C CA . ARG A 1 137 ? -11.786 2.525 7.687 1.00 98.75 137 ARG A CA 1
ATOM 1055 C C . ARG A 1 137 ? -12.655 3.619 8.290 1.00 98.75 137 ARG A C 1
ATOM 1057 O O . ARG A 1 137 ? -13.781 3.363 8.725 1.00 98.75 137 ARG A O 1
ATOM 1064 N N . TYR A 1 138 ? -12.148 4.844 8.242 1.00 98.81 138 TYR A N 1
ATOM 1065 C CA . TYR A 1 138 ? -12.895 6.040 8.603 1.00 98.81 138 TYR A CA 1
ATOM 1066 C C . TYR A 1 138 ? -13.456 6.711 7.353 1.00 98.81 138 TYR A C 1
ATOM 1068 O O . TYR A 1 138 ? -12.772 6.803 6.334 1.00 98.81 138 TYR A O 1
ATOM 1076 N N . VAL A 1 139 ? -14.682 7.217 7.450 1.00 98.56 139 VAL A N 1
ATOM 1077 C CA . VAL A 1 139 ? -15.295 8.105 6.460 1.00 98.56 139 VAL A CA 1
ATOM 1078 C C . VAL A 1 139 ? -15.701 9.397 7.158 1.00 98.56 139 VAL A C 1
ATOM 1080 O O . VAL A 1 139 ? -16.424 9.378 8.155 1.00 98.56 139 VAL A O 1
ATOM 1083 N N . LEU A 1 140 ? -15.212 10.514 6.635 1.00 97.38 140 LEU A N 1
ATOM 1084 C CA . LEU A 1 140 ? -15.428 11.876 7.103 1.00 97.38 140 LEU A CA 1
ATOM 1085 C C . LEU A 1 140 ? -16.355 12.581 6.095 1.00 97.38 140 LEU A C 1
ATOM 1087 O O . LEU A 1 140 ? -15.892 12.939 5.007 1.00 97.38 140 LEU A O 1
ATOM 1091 N N . PRO A 1 141 ? -17.658 12.732 6.401 1.00 94.56 141 PRO A N 1
ATOM 1092 C CA . PRO A 1 141 ? -18.618 13.264 5.439 1.00 94.56 141 PRO A CA 1
ATOM 1093 C C . PRO A 1 141 ? -18.528 14.785 5.306 1.00 94.56 141 PRO A C 1
ATOM 1095 O O . PRO A 1 141 ? -18.724 15.482 6.305 1.00 94.56 141 PRO A O 1
ATOM 1098 N N . ASP A 1 142 ? -18.300 15.277 4.084 1.00 88.44 142 ASP A N 1
ATOM 1099 C CA . ASP A 1 142 ? -18.147 16.704 3.736 1.00 88.44 142 ASP A CA 1
ATOM 1100 C C . ASP A 1 142 ? -17.274 17.479 4.738 1.00 88.44 142 ASP A C 1
ATOM 1102 O O . ASP A 1 142 ? -17.692 18.442 5.382 1.00 88.44 142 ASP A O 1
ATOM 1106 N N . ALA A 1 143 ? -16.054 16.986 4.940 1.00 88.69 143 ALA A N 1
ATOM 1107 C CA . ALA A 1 143 ? -15.180 17.452 6.013 1.00 88.69 143 ALA A CA 1
ATOM 1108 C C . ALA A 1 143 ? -14.455 18.776 5.714 1.00 88.69 143 ALA A C 1
ATOM 1110 O O . ALA A 1 143 ? -13.767 19.296 6.591 1.00 88.69 143 ALA A O 1
ATOM 1111 N N . GLY A 1 144 ? -14.591 19.319 4.498 1.00 92.19 144 GLY A N 1
ATOM 1112 C CA . GLY A 1 144 ? -13.798 20.464 4.050 1.00 92.19 144 GLY A CA 1
ATOM 1113 C C . GLY A 1 144 ? -12.307 20.123 4.009 1.00 92.19 144 GLY A C 1
ATOM 1114 O O . GLY A 1 144 ? -11.921 19.099 3.449 1.00 92.19 144 GLY A O 1
ATOM 1115 N N . GLU A 1 145 ? -11.464 20.964 4.608 1.00 93.88 145 GLU A N 1
ATOM 1116 C CA . GLU A 1 145 ? -10.027 20.693 4.709 1.00 93.88 145 GLU A CA 1
ATOM 1117 C C . GLU A 1 145 ? -9.751 19.588 5.744 1.00 93.88 145 GLU A C 1
ATOM 1119 O O . GLU A 1 145 ? -9.996 19.744 6.943 1.00 93.88 145 GLU A O 1
ATOM 1124 N N . VAL A 1 146 ? -9.194 18.470 5.284 1.00 95.12 146 VAL A N 1
ATOM 1125 C CA . VAL A 1 146 ? -8.769 17.346 6.119 1.00 95.12 146 VAL A CA 1
ATOM 1126 C C . VAL A 1 146 ? -7.273 17.457 6.382 1.00 95.12 146 VAL A C 1
ATOM 1128 O O . VAL A 1 146 ? -6.463 17.366 5.461 1.00 95.12 146 VAL A O 1
ATOM 1131 N N . ARG A 1 147 ? -6.901 17.602 7.657 1.00 97.06 147 ARG A N 1
ATOM 1132 C CA . ARG A 1 147 ? -5.509 17.600 8.128 1.00 97.06 147 ARG A CA 1
ATOM 1133 C C . ARG A 1 147 ? -5.347 16.522 9.190 1.00 97.06 147 ARG A C 1
ATOM 1135 O O . ARG A 1 147 ? -5.962 16.611 10.250 1.00 97.06 147 ARG A O 1
ATOM 1142 N N . ILE A 1 148 ? -4.544 15.499 8.910 1.00 98.38 148 ILE A N 1
ATOM 1143 C CA . ILE A 1 148 ? -4.313 14.375 9.826 1.00 98.38 148 ILE A CA 1
ATOM 1144 C C . ILE A 1 148 ? -2.824 14.316 10.145 1.00 98.38 148 ILE A C 1
ATOM 1146 O O . ILE A 1 148 ? -1.982 14.210 9.251 1.00 98.38 148 ILE A O 1
ATOM 1150 N N . ARG A 1 149 ? -2.505 14.369 11.439 1.00 98.38 149 ARG A N 1
ATOM 1151 C CA . ARG A 1 149 ? -1.156 14.164 11.968 1.00 98.38 149 ARG A CA 1
ATOM 1152 C C . ARG A 1 149 ? -0.814 12.682 12.029 1.00 98.38 149 ARG A C 1
ATOM 1154 O O . ARG A 1 149 ? 0.264 12.292 11.602 1.00 98.38 149 ARG A O 1
ATOM 1161 N N . ASN A 1 150 ? -1.720 11.871 12.572 1.00 98.19 150 ASN A N 1
ATOM 1162 C CA . ASN A 1 150 ? -1.568 10.421 12.668 1.00 98.19 150 ASN A CA 1
ATOM 1163 C C . ASN A 1 150 ? -2.935 9.739 12.875 1.00 98.19 150 ASN A C 1
ATOM 1165 O O . ASN A 1 150 ? -3.964 10.396 13.050 1.00 98.19 150 ASN A O 1
ATOM 1169 N N . GLU A 1 151 ? -2.948 8.411 12.919 1.00 97.88 151 GLU A N 1
ATOM 1170 C CA . GLU A 1 151 ? -4.085 7.634 13.414 1.00 97.88 151 GLU A CA 1
ATOM 1171 C C . GLU A 1 151 ? -3.946 7.288 14.899 1.00 97.88 151 GLU A C 1
ATOM 1173 O O . GLU A 1 151 ? -2.854 7.026 15.396 1.00 97.88 151 GLU A O 1
ATOM 1178 N N . LEU A 1 152 ? -5.083 7.230 15.597 1.00 97.75 152 LEU A N 1
ATOM 1179 C CA . LEU A 1 152 ? -5.206 6.663 16.946 1.00 97.75 152 LEU A CA 1
ATOM 1180 C C . LEU A 1 152 ? -5.568 5.167 16.905 1.00 97.75 152 LEU A C 1
ATOM 1182 O O . LEU A 1 152 ? -5.784 4.554 17.951 1.00 97.75 152 LEU A O 1
ATOM 1186 N N . THR A 1 153 ? -5.664 4.589 15.701 1.00 98.69 153 THR A N 1
ATOM 1187 C CA . THR A 1 153 ? -5.990 3.182 15.460 1.00 98.69 153 THR A CA 1
ATOM 1188 C C . THR A 1 153 ? -4.988 2.266 16.163 1.00 98.69 153 THR A C 1
ATOM 1190 O O . THR A 1 153 ? -3.788 2.301 15.883 1.00 98.69 153 THR A O 1
ATOM 1193 N N . GLY A 1 154 ? -5.486 1.413 17.054 1.00 98.31 154 GLY A N 1
ATOM 1194 C CA . GLY A 1 154 ? -4.710 0.367 17.707 1.00 98.31 154 GLY A CA 1
ATOM 1195 C C . GLY A 1 154 ? -5.063 -1.038 17.223 1.00 98.31 154 GLY A C 1
ATOM 1196 O O . GLY A 1 154 ? -6.111 -1.284 16.627 1.00 98.31 154 GLY A O 1
ATOM 1197 N N . PHE A 1 155 ? -4.199 -1.982 17.575 1.00 98.62 155 PHE A N 1
ATOM 1198 C CA . PHE A 1 155 ? -4.389 -3.419 17.421 1.00 98.62 155 PHE A CA 1
ATOM 1199 C C . PHE A 1 155 ? -3.946 -4.066 18.735 1.00 98.62 155 PHE A C 1
ATOM 1201 O O . PHE A 1 155 ? -2.754 -4.268 18.954 1.00 98.62 155 PHE A O 1
ATOM 1208 N N . ALA A 1 156 ? -4.885 -4.287 19.656 1.00 98.38 156 ALA A N 1
ATOM 1209 C CA . ALA A 1 156 ? -4.591 -4.795 20.994 1.00 98.38 156 ALA A CA 1
ATOM 1210 C C . ALA A 1 156 ? -4.561 -6.326 20.980 1.00 98.38 156 ALA A C 1
ATOM 1212 O O . ALA A 1 156 ? -5.529 -6.961 20.563 1.00 98.38 156 ALA A O 1
ATOM 1213 N N . PHE A 1 157 ? -3.456 -6.930 21.414 1.00 98.44 157 PHE A N 1
ATOM 1214 C CA . PHE A 1 157 ? -3.327 -8.387 21.442 1.00 98.44 157 PHE A CA 1
ATOM 1215 C C . PHE A 1 157 ? -3.720 -8.914 22.830 1.00 98.44 157 PHE A C 1
ATOM 1217 O O . PHE A 1 157 ? -3.186 -8.430 23.827 1.00 98.44 157 PHE A O 1
ATOM 1224 N N . PRO A 1 158 ? -4.618 -9.913 22.930 1.00 97.31 158 PRO A N 1
ATOM 1225 C CA . PRO A 1 158 ? -5.027 -10.489 24.214 1.00 97.31 158 PRO A CA 1
ATOM 1226 C C . PRO A 1 158 ? -3.944 -11.372 24.858 1.00 97.31 158 PRO A C 1
ATOM 1228 O O . PRO A 1 158 ? -4.101 -11.796 26.000 1.00 97.31 158 PRO A O 1
ATOM 1231 N N . GLY A 1 159 ? -2.859 -11.673 24.141 1.00 96.44 159 GLY A N 1
ATOM 1232 C CA . GLY A 1 159 ? -1.761 -12.505 24.618 1.00 96.44 159 GLY A CA 1
ATOM 1233 C C . GLY A 1 159 ? -0.438 -12.171 23.937 1.00 96.44 159 GLY A C 1
ATOM 1234 O O . GLY A 1 159 ? -0.385 -11.390 22.983 1.00 96.44 159 GLY A O 1
ATOM 1235 N N . ASP A 1 160 ? 0.644 -12.752 24.455 1.00 97.38 160 ASP A N 1
ATOM 1236 C CA . ASP A 1 160 ? 1.996 -12.530 23.941 1.00 97.38 160 ASP A CA 1
ATOM 1237 C C . ASP A 1 160 ? 2.243 -13.357 22.670 1.00 97.38 160 ASP A C 1
ATOM 1239 O O . ASP A 1 160 ? 2.827 -14.439 22.702 1.00 97.38 160 ASP A O 1
ATOM 1243 N N . TYR A 1 161 ? 1.704 -12.881 21.549 1.00 97.88 161 TYR A N 1
ATOM 1244 C CA . TYR A 1 161 ? 1.781 -13.579 20.270 1.00 97.88 161 TYR A CA 1
ATOM 1245 C C . TYR A 1 161 ? 3.211 -13.676 19.735 1.00 97.88 161 TYR A C 1
ATOM 1247 O O . TYR A 1 161 ? 4.012 -12.750 19.866 1.00 97.88 161 TYR A O 1
ATOM 1255 N N . ALA A 1 162 ? 3.503 -14.784 19.053 1.00 96.88 162 ALA A N 1
ATOM 1256 C CA . ALA A 1 162 ? 4.704 -14.914 18.240 1.00 96.88 162 ALA A CA 1
ATOM 1257 C C . ALA A 1 162 ? 4.465 -14.222 16.895 1.00 96.88 162 ALA A C 1
ATOM 1259 O O . ALA A 1 162 ? 3.578 -14.627 16.142 1.00 96.88 162 ALA A O 1
ATOM 1260 N N . CYS A 1 163 ? 5.234 -13.177 16.604 1.00 96.94 163 CYS A N 1
ATOM 1261 C CA . CYS A 1 163 ? 5.093 -12.367 15.403 1.00 96.94 163 CYS A CA 1
ATOM 1262 C C . CYS A 1 163 ? 6.345 -12.404 14.521 1.00 96.94 163 CYS A C 1
ATOM 1264 O O . CYS A 1 163 ? 7.439 -12.733 14.974 1.00 96.94 163 CYS A O 1
ATOM 1266 N N . TRP A 1 164 ? 6.176 -12.018 13.259 1.00 95.62 164 TRP A N 1
ATOM 1267 C CA . TRP A 1 164 ? 7.234 -11.827 12.274 1.00 95.62 164 TRP A CA 1
ATOM 1268 C C . TRP A 1 164 ? 7.074 -10.458 11.634 1.00 95.62 164 TRP A C 1
ATOM 1270 O O . TRP A 1 164 ? 6.012 -10.142 11.089 1.00 95.62 164 TRP A O 1
ATOM 1280 N N . SER A 1 165 ? 8.133 -9.657 11.693 1.00 90.50 165 SER A N 1
ATOM 1281 C CA . SER A 1 165 ? 8.116 -8.281 11.205 1.00 90.50 165 SER A CA 1
ATOM 1282 C C . SER A 1 165 ? 9.466 -7.870 10.646 1.00 90.50 165 SER A C 1
ATOM 1284 O O . SER A 1 165 ? 10.502 -8.335 11.113 1.00 90.50 165 SER A O 1
ATOM 1286 N N . LEU A 1 166 ? 9.447 -6.918 9.719 1.00 90.69 166 LEU A N 1
ATOM 1287 C CA . LEU A 1 166 ? 10.611 -6.113 9.366 1.00 90.69 166 LEU A CA 1
ATOM 1288 C C . LEU A 1 166 ? 10.528 -4.786 10.125 1.00 90.69 166 LEU A C 1
ATOM 1290 O O . LEU A 1 166 ? 9.545 -4.061 9.990 1.00 90.69 166 LEU A O 1
ATOM 1294 N N . ASN A 1 167 ? 11.530 -4.483 10.951 1.00 95.44 167 ASN A N 1
ATOM 1295 C CA . ASN A 1 167 ? 11.659 -3.183 11.610 1.00 95.44 167 ASN A CA 1
ATOM 1296 C C . ASN A 1 167 ? 12.616 -2.299 10.805 1.00 95.44 167 ASN A C 1
ATOM 1298 O O . ASN A 1 167 ? 13.826 -2.508 10.832 1.00 95.44 167 ASN A O 1
ATOM 1302 N N . LEU A 1 168 ? 12.076 -1.297 10.118 1.00 90.62 168 LEU A N 1
ATOM 1303 C CA . LEU A 1 168 ? 12.853 -0.368 9.297 1.00 90.62 168 LEU A CA 1
ATOM 1304 C C . LEU A 1 168 ? 13.543 0.720 10.126 1.00 90.62 168 LEU A C 1
ATOM 1306 O O . LEU A 1 168 ? 14.530 1.310 9.688 1.00 90.62 168 LEU A O 1
ATOM 1310 N N . GLY A 1 169 ? 13.015 1.014 11.318 1.00 94.75 169 GLY A N 1
ATOM 1311 C CA . GLY A 1 169 ? 13.556 2.008 12.252 1.00 94.75 169 GLY A CA 1
ATOM 1312 C C . GLY A 1 169 ? 13.464 3.473 11.798 1.00 94.75 169 GLY A C 1
ATOM 1313 O O . GLY A 1 169 ? 13.669 4.366 12.615 1.00 94.75 169 GLY A O 1
ATOM 1314 N N . ARG A 1 170 ? 13.140 3.744 10.529 1.00 95.06 170 ARG A N 1
ATOM 1315 C CA . ARG A 1 170 ? 12.929 5.084 9.967 1.00 95.06 170 ARG A CA 1
ATOM 1316 C C . ARG A 1 170 ? 11.987 5.034 8.764 1.00 95.06 170 ARG A C 1
ATOM 1318 O O . ARG A 1 170 ? 11.886 4.000 8.111 1.00 95.06 170 ARG A O 1
ATOM 1325 N N . PHE A 1 171 ? 11.355 6.164 8.464 1.00 94.38 171 PHE A N 1
ATOM 1326 C CA . PHE A 1 171 ? 10.657 6.379 7.195 1.00 94.38 171 PHE A CA 1
ATOM 1327 C C . PHE A 1 171 ? 11.660 6.599 6.058 1.00 94.38 171 PHE A C 1
ATOM 1329 O O . PHE A 1 171 ? 12.847 6.825 6.308 1.00 94.38 171 PHE A O 1
ATOM 1336 N N . GLY A 1 172 ? 11.178 6.598 4.816 1.00 89.31 172 GLY A N 1
ATOM 1337 C CA . GLY A 1 172 ? 12.021 6.909 3.664 1.00 89.31 172 GLY A CA 1
ATOM 1338 C C . GLY A 1 172 ? 13.026 5.788 3.375 1.00 89.31 172 GLY A C 1
ATOM 1339 O O . GLY A 1 172 ? 14.240 5.998 3.430 1.00 89.31 172 GLY A O 1
ATOM 1340 N N . THR A 1 173 ? 12.523 4.568 3.180 1.00 87.62 173 THR A N 1
ATOM 1341 C CA . THR A 1 173 ? 13.336 3.382 2.880 1.00 87.62 173 THR A CA 1
ATOM 1342 C C . THR A 1 173 ? 12.799 2.668 1.646 1.00 87.62 173 THR A C 1
ATOM 1344 O O . THR A 1 173 ? 11.674 2.913 1.219 1.00 87.62 173 THR A O 1
ATOM 1347 N N . SER A 1 174 ? 13.564 1.719 1.112 1.00 83.50 174 SER A N 1
ATOM 1348 C CA . SER A 1 174 ? 13.107 0.846 0.029 1.00 83.50 174 SER A CA 1
ATOM 1349 C C . SER A 1 174 ? 12.128 -0.252 0.470 1.00 83.50 174 SER A C 1
ATOM 1351 O O . SER A 1 174 ? 11.684 -1.040 -0.364 1.00 83.50 174 SER A O 1
ATOM 1353 N N . HIS A 1 175 ? 11.777 -0.316 1.763 1.00 85.69 175 HIS A N 1
ATOM 1354 C CA . HIS A 1 175 ? 10.972 -1.385 2.369 1.00 85.69 175 HIS A CA 1
ATOM 1355 C C . HIS A 1 175 ? 11.613 -2.784 2.245 1.00 85.69 175 HIS A C 1
ATOM 1357 O O . HIS A 1 175 ? 10.926 -3.809 2.182 1.00 85.69 175 HIS A O 1
ATOM 1363 N N . GLU A 1 176 ? 12.947 -2.845 2.205 1.00 80.44 176 GLU A N 1
ATOM 1364 C CA . GLU A 1 176 ? 13.715 -4.084 2.077 1.00 80.44 176 GLU A CA 1
ATOM 1365 C C . GLU A 1 176 ? 14.465 -4.424 3.365 1.00 80.44 176 GLU A C 1
ATOM 1367 O O . GLU A 1 176 ? 15.154 -3.598 3.962 1.00 80.44 176 GLU A O 1
ATOM 1372 N N . GLY A 1 177 ? 14.360 -5.686 3.768 1.00 81.38 177 GLY A N 1
ATOM 1373 C CA . GLY A 1 177 ? 15.081 -6.245 4.899 1.00 81.38 177 GLY A CA 1
ATOM 1374 C C . GLY A 1 177 ? 14.555 -7.628 5.258 1.00 81.38 177 GLY A C 1
ATOM 1375 O O . GLY A 1 177 ? 13.608 -8.132 4.643 1.00 81.38 177 GLY A O 1
ATOM 1376 N N . GLU A 1 178 ? 15.189 -8.243 6.250 1.00 84.50 178 GLU A N 1
ATOM 1377 C CA . GLU A 1 178 ? 14.789 -9.552 6.760 1.00 84.50 178 GLU A CA 1
ATOM 1378 C C . GLU A 1 178 ? 13.629 -9.427 7.752 1.00 84.50 178 GLU A C 1
ATOM 1380 O O . GLU A 1 178 ? 13.463 -8.411 8.429 1.00 84.50 178 GLU A O 1
ATOM 1385 N N . TYR A 1 179 ? 12.805 -10.471 7.819 1.00 87.75 179 TYR A N 1
ATOM 1386 C CA . TYR A 1 179 ? 11.726 -10.560 8.796 1.00 87.75 179 TYR A CA 1
ATOM 1387 C C . TYR A 1 179 ? 12.208 -11.355 10.001 1.00 87.75 179 TYR A C 1
ATOM 1389 O O . TYR A 1 179 ? 12.516 -12.541 9.883 1.00 87.75 179 TYR A O 1
ATOM 1397 N N . ASP A 1 180 ? 12.202 -10.716 11.164 1.00 90.62 180 ASP A N 1
ATOM 1398 C CA . ASP A 1 180 ? 12.635 -11.328 12.411 1.00 90.62 180 ASP A CA 1
ATOM 1399 C C . ASP A 1 180 ? 11.448 -11.842 13.218 1.00 90.62 180 ASP A C 1
ATOM 1401 O O . ASP A 1 180 ? 10.389 -11.209 13.291 1.00 90.62 180 ASP A O 1
ATOM 1405 N N . ALA A 1 181 ? 11.652 -12.985 13.874 1.00 95.25 181 ALA A N 1
ATOM 1406 C CA . ALA A 1 181 ? 10.725 -13.479 14.879 1.00 95.25 181 ALA A CA 1
ATOM 1407 C C . ALA A 1 181 ? 10.791 -12.597 16.139 1.00 95.25 181 ALA A C 1
ATOM 1409 O O . ALA A 1 181 ? 11.851 -12.390 16.743 1.00 95.25 181 ALA A O 1
ATOM 1410 N N . ILE A 1 182 ? 9.640 -12.103 16.580 1.00 95.69 182 ILE A N 1
ATOM 1411 C CA . ILE A 1 182 ? 9.506 -11.195 17.712 1.00 95.69 182 ILE A CA 1
ATOM 1412 C C . ILE A 1 182 ? 8.240 -11.522 18.507 1.00 95.69 182 ILE A C 1
ATOM 1414 O O . ILE A 1 182 ? 7.154 -11.624 17.953 1.00 95.69 182 ILE A O 1
ATOM 1418 N N . ALA A 1 183 ? 8.376 -11.698 19.821 1.00 97.38 183 ALA A N 1
ATOM 1419 C CA . ALA A 1 183 ? 7.220 -11.793 20.708 1.00 97.38 183 ALA A CA 1
ATOM 1420 C C . ALA A 1 183 ? 6.533 -10.422 20.823 1.00 97.38 183 ALA A C 1
ATOM 1422 O O . ALA A 1 183 ? 7.217 -9.392 20.848 1.00 97.38 183 ALA A O 1
ATOM 1423 N N . ALA A 1 184 ? 5.206 -10.394 20.930 1.00 97.25 184 ALA A N 1
ATOM 1424 C CA . ALA A 1 184 ? 4.426 -9.166 21.061 1.00 97.25 184 ALA A CA 1
ATOM 1425 C C . ALA A 1 184 ? 4.875 -8.303 22.252 1.00 97.25 184 ALA A C 1
ATOM 1427 O O . ALA A 1 184 ? 4.940 -7.078 22.153 1.00 97.25 184 ALA A O 1
ATOM 1428 N N . SER A 1 185 ? 5.291 -8.936 23.347 1.00 97.31 185 SER A N 1
ATOM 1429 C CA . SER A 1 185 ? 5.862 -8.315 24.542 1.00 97.31 185 SER A CA 1
ATOM 1430 C C . SER A 1 185 ? 7.192 -7.611 24.301 1.00 97.31 185 SER A C 1
ATOM 1432 O O . SER A 1 185 ? 7.672 -6.913 25.196 1.00 97.31 185 SER A O 1
ATOM 1434 N N . ARG A 1 186 ? 7.800 -7.743 23.115 1.00 96.81 186 ARG A N 1
ATOM 1435 C CA . ARG A 1 186 ? 9.018 -7.035 22.684 1.00 96.81 186 ARG A CA 1
ATOM 1436 C C . ARG A 1 186 ? 8.766 -5.939 21.651 1.00 96.81 186 ARG A C 1
ATOM 1438 O O . ARG A 1 186 ? 9.715 -5.250 21.291 1.00 96.81 186 ARG A O 1
ATOM 1445 N N . LEU A 1 187 ? 7.524 -5.735 21.218 1.00 96.88 187 LEU A N 1
ATOM 1446 C CA . LEU A 1 187 ? 7.156 -4.607 20.364 1.00 96.88 187 LEU A CA 1
ATOM 1447 C C . LEU A 1 187 ? 7.208 -3.323 21.205 1.00 96.88 187 LEU A C 1
ATOM 1449 O O . LEU A 1 187 ? 6.688 -3.268 22.322 1.00 96.88 187 LEU A O 1
ATOM 1453 N N . ARG A 1 188 ? 7.916 -2.301 20.726 1.00 95.69 188 ARG A N 1
ATOM 1454 C CA . ARG A 1 188 ? 8.199 -1.061 21.466 1.00 95.69 188 ARG A CA 1
ATOM 1455 C C . ARG A 1 188 ? 7.819 0.176 20.645 1.00 95.69 188 ARG A C 1
ATOM 1457 O O . ARG A 1 188 ? 7.920 0.128 19.420 1.00 95.69 188 ARG A O 1
ATOM 1464 N N . PRO A 1 189 ? 7.478 1.308 21.291 1.00 95.81 189 PRO A N 1
ATOM 1465 C CA . PRO A 1 189 ? 7.100 2.548 20.593 1.00 95.81 189 PRO A CA 1
ATOM 1466 C C . PRO A 1 189 ? 8.176 3.167 19.682 1.00 95.81 189 PRO A C 1
ATOM 1468 O O . PRO A 1 189 ? 7.885 4.030 18.859 1.00 95.81 189 PRO A O 1
ATOM 1471 N N . HIS A 1 190 ? 9.442 2.763 19.830 1.00 94.31 190 HIS A N 1
ATOM 1472 C CA . HIS A 1 190 ? 10.522 3.201 18.939 1.00 94.31 190 HIS A CA 1
ATOM 1473 C C . HIS A 1 190 ? 10.674 2.309 17.699 1.00 94.31 190 HIS A C 1
ATOM 1475 O O . HIS A 1 190 ? 11.474 2.623 16.821 1.00 94.31 190 HIS A O 1
ATOM 1481 N N . ASN A 1 191 ? 9.959 1.181 17.620 1.00 96.38 191 ASN A N 1
ATOM 1482 C CA . ASN A 1 191 ? 9.943 0.379 16.405 1.00 96.38 191 ASN A CA 1
ATOM 1483 C C . ASN A 1 191 ? 9.137 1.096 15.320 1.00 96.38 191 ASN A C 1
ATOM 1485 O O . ASN A 1 191 ? 8.150 1.778 15.611 1.00 96.38 191 ASN A O 1
ATOM 1489 N N . LEU A 1 192 ? 9.550 0.890 14.074 1.00 97.44 192 LEU A N 1
ATOM 1490 C CA . LEU A 1 192 ? 8.802 1.290 12.895 1.00 97.44 192 LEU A CA 1
ATOM 1491 C C . LEU A 1 192 ? 8.718 0.075 11.976 1.00 97.44 192 LEU A C 1
ATOM 1493 O O . LEU A 1 192 ? 9.669 -0.275 11.278 1.00 97.44 192 LEU A O 1
ATOM 1497 N N . LEU A 1 193 ? 7.600 -0.623 12.097 1.00 96.31 193 LEU A N 1
ATOM 1498 C CA . LEU A 1 193 ? 7.381 -1.949 11.554 1.00 96.31 193 LEU A CA 1
ATOM 1499 C C . LEU A 1 193 ? 6.661 -1.851 10.211 1.00 96.31 193 LEU A C 1
ATOM 1501 O O . LEU A 1 193 ? 5.639 -1.173 10.096 1.00 96.31 193 LEU A O 1
ATOM 1505 N N . GLU A 1 194 ? 7.206 -2.558 9.231 1.00 92.31 194 GLU A N 1
ATOM 1506 C CA . GLU A 1 194 ? 6.664 -2.707 7.884 1.00 92.31 194 GLU A CA 1
ATOM 1507 C C . GLU A 1 194 ? 5.376 -3.543 7.877 1.00 92.31 194 GLU A C 1
ATOM 1509 O O . GLU A 1 194 ? 5.186 -4.429 8.718 1.00 92.31 194 GLU A O 1
ATOM 1514 N N . LEU A 1 195 ? 4.523 -3.323 6.873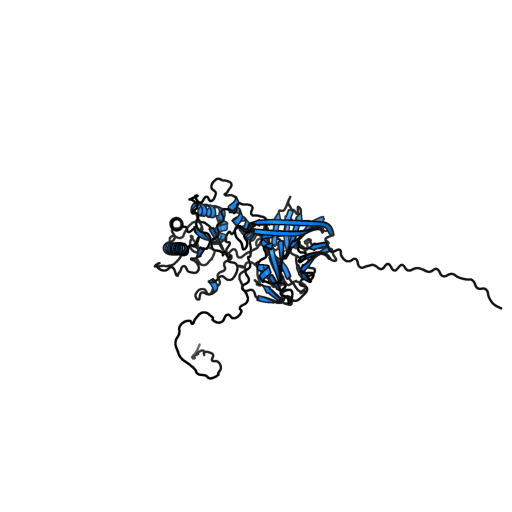 1.00 92.56 195 LEU A N 1
ATOM 1515 C CA . LEU A 1 195 ? 3.383 -4.193 6.601 1.00 92.56 195 LEU A CA 1
ATOM 1516 C C . LEU A 1 195 ? 3.731 -5.332 5.614 1.00 92.56 195 LEU A C 1
ATOM 1518 O O . LEU A 1 195 ? 4.447 -5.132 4.633 1.00 92.56 195 LEU A O 1
ATOM 1522 N N . PRO A 1 196 ? 3.142 -6.530 5.771 1.00 93.94 196 PRO A N 1
ATOM 1523 C CA . PRO A 1 196 ? 2.279 -6.925 6.874 1.00 93.94 196 PRO A CA 1
ATOM 1524 C C . PRO A 1 196 ? 3.063 -7.333 8.131 1.00 93.94 196 PRO A C 1
ATOM 1526 O O . PRO A 1 196 ? 4.085 -8.011 8.030 1.00 93.94 196 PRO A O 1
ATOM 1529 N N . LEU A 1 197 ? 2.514 -7.028 9.312 1.00 95.56 197 LEU A N 1
ATOM 1530 C CA . LEU A 1 197 ? 2.902 -7.692 10.563 1.00 95.56 197 LEU A CA 1
ATOM 1531 C C . LEU A 1 197 ? 2.097 -8.985 10.689 1.00 95.56 197 LEU A C 1
ATOM 1533 O O . LEU A 1 197 ? 0.867 -8.933 10.719 1.00 95.56 197 LEU A O 1
ATOM 1537 N N . VAL A 1 198 ? 2.771 -10.130 10.783 1.00 97.12 198 VAL A N 1
ATOM 1538 C CA . VAL A 1 198 ? 2.124 -11.449 10.880 1.00 97.12 198 VAL A CA 1
ATOM 1539 C C . VAL A 1 198 ? 2.319 -12.003 12.282 1.00 97.12 198 VAL A C 1
ATOM 1541 O O . VAL A 1 198 ? 3.443 -12.003 12.768 1.00 97.12 198 VAL A O 1
ATOM 1544 N N . CYS A 1 199 ? 1.262 -12.499 12.920 1.00 97.75 199 CYS A N 1
ATOM 1545 C CA . CYS A 1 199 ? 1.330 -13.075 14.260 1.00 97.75 199 CYS A CA 1
ATOM 1546 C C . CYS A 1 199 ? 0.522 -14.367 14.350 1.00 97.75 199 CYS A C 1
ATOM 1548 O O . CYS A 1 199 ? -0.624 -14.430 13.905 1.00 97.75 199 CYS A O 1
ATOM 1550 N N . GLN A 1 200 ? 1.099 -15.383 14.982 1.00 96.88 200 GLN A N 1
ATOM 1551 C CA . GLN A 1 200 ? 0.381 -16.586 15.370 1.00 96.88 200 GLN A CA 1
ATOM 1552 C C . GLN A 1 200 ? -0.315 -16.333 16.714 1.00 96.88 200 GLN A C 1
ATOM 1554 O O . GLN A 1 200 ? 0.332 -15.983 17.702 1.00 96.88 200 GLN A O 1
ATOM 1559 N N . THR A 1 201 ? -1.638 -16.483 16.740 1.00 93.25 201 THR A N 1
ATOM 1560 C CA . THR A 1 201 ? -2.484 -16.108 17.881 1.00 93.25 201 THR A CA 1
ATOM 1561 C C . THR A 1 201 ? -2.658 -17.237 18.890 1.00 93.25 201 THR A C 1
ATOM 1563 O O . THR A 1 201 ? -3.009 -16.990 20.040 1.00 93.25 201 THR A O 1
ATOM 1566 N N . ASP A 1 202 ? -2.448 -18.489 18.474 1.00 89.06 202 ASP A N 1
ATOM 1567 C CA . ASP A 1 202 ? -2.520 -19.655 19.352 1.00 89.06 202 ASP A CA 1
ATOM 1568 C C . ASP A 1 202 ? -1.622 -20.817 18.895 1.00 89.06 202 ASP A C 1
ATOM 1570 O O . ASP A 1 202 ? -1.115 -20.858 17.772 1.00 89.06 202 ASP A O 1
ATOM 1574 N N . ALA A 1 203 ? -1.442 -21.803 19.777 1.00 83.50 203 ALA A N 1
ATOM 1575 C CA . ALA A 1 203 ? -0.635 -22.991 19.497 1.00 83.50 203 ALA A CA 1
ATOM 1576 C C . ALA A 1 203 ? -1.208 -23.883 18.376 1.00 83.50 203 ALA A C 1
ATOM 1578 O O . ALA A 1 203 ? -0.478 -24.710 17.837 1.00 83.50 203 ALA A O 1
ATOM 1579 N N . SER A 1 204 ? -2.489 -23.723 18.009 1.00 83.31 204 SER A N 1
ATOM 1580 C CA . SER A 1 204 ? -3.112 -24.495 16.925 1.00 83.31 204 SER A CA 1
ATOM 1581 C C . SER A 1 204 ? -2.794 -23.973 15.523 1.00 83.31 204 SER A C 1
ATOM 1583 O O . SER A 1 204 ? -3.112 -24.651 14.552 1.00 83.31 204 SER A O 1
ATOM 1585 N N . GLY A 1 205 ? -2.137 -22.815 15.410 1.00 86.69 205 GLY A N 1
ATOM 1586 C CA . GLY A 1 205 ? -1.690 -22.268 14.127 1.00 86.69 205 GLY A CA 1
ATOM 1587 C C . GLY A 1 205 ? -2.528 -21.105 13.611 1.00 86.69 205 GLY A C 1
ATOM 1588 O O . GLY A 1 205 ? -2.158 -20.526 12.587 1.00 86.69 205 GLY A O 1
ATOM 1589 N N . THR A 1 206 ? -3.594 -20.709 14.321 1.00 95.00 206 THR A N 1
ATOM 1590 C CA . THR A 1 206 ? -4.402 -19.541 13.944 1.00 95.00 206 THR A CA 1
ATOM 1591 C C . THR A 1 206 ? -3.481 -18.338 13.788 1.00 95.00 206 THR A C 1
ATOM 1593 O O . THR A 1 206 ? -2.668 -18.045 14.666 1.00 95.00 206 THR A O 1
ATOM 1596 N N . THR A 1 207 ? -3.565 -17.668 12.646 1.00 96.75 207 THR A N 1
ATOM 1597 C CA . THR A 1 207 ? -2.643 -16.598 12.273 1.00 96.75 207 THR A CA 1
ATOM 1598 C C . THR A 1 207 ? -3.433 -15.368 11.856 1.00 96.75 207 THR A C 1
ATOM 1600 O O . THR A 1 207 ? -4.396 -15.469 11.093 1.00 96.75 207 THR A O 1
ATOM 1603 N N . LEU A 1 208 ? -2.994 -14.205 12.334 1.00 97.56 208 LEU A N 1
ATOM 1604 C CA . LEU A 1 208 ? -3.433 -12.908 11.840 1.00 97.56 208 LEU A CA 1
ATOM 1605 C C . LEU A 1 208 ? -2.317 -12.222 11.051 1.00 97.56 208 LEU A C 1
ATOM 1607 O O . LEU A 1 208 ? -1.134 -12.417 11.338 1.00 97.56 208 LEU A O 1
ATOM 1611 N N . ALA A 1 209 ? -2.691 -11.384 10.089 1.00 98.19 209 ALA A N 1
ATOM 1612 C CA . ALA A 1 209 ? -1.785 -10.419 9.480 1.00 98.19 209 ALA A CA 1
ATOM 1613 C C . ALA A 1 209 ? -2.437 -9.040 9.399 1.00 98.19 209 ALA A C 1
ATOM 1615 O O . ALA A 1 209 ? -3.560 -8.909 8.912 1.00 98.19 209 ALA A O 1
ATOM 1616 N N . ILE A 1 210 ? -1.724 -8.017 9.865 1.00 98.50 210 ILE A N 1
ATOM 1617 C CA . ILE A 1 210 ? -2.153 -6.621 9.775 1.00 98.50 210 ILE A CA 1
ATOM 1618 C C . ILE A 1 210 ? -1.565 -6.027 8.501 1.00 98.50 210 ILE A C 1
ATOM 1620 O O . ILE A 1 210 ? -0.355 -6.078 8.300 1.00 98.50 210 ILE A O 1
ATOM 1624 N N . ALA A 1 211 ? -2.417 -5.466 7.652 1.00 96.44 211 ALA A N 1
ATOM 1625 C CA . ALA A 1 211 ? -2.066 -4.871 6.369 1.00 96.44 211 ALA A CA 1
ATOM 1626 C C . ALA A 1 211 ? -2.949 -3.645 6.075 1.00 96.44 211 ALA A C 1
ATOM 1628 O O . ALA A 1 211 ? -3.782 -3.240 6.891 1.00 96.44 211 ALA A O 1
ATOM 1629 N N . GLU A 1 212 ? -2.803 -3.073 4.881 1.00 97.06 212 GLU A N 1
ATOM 1630 C CA . GLU A 1 212 ? -3.692 -2.027 4.383 1.00 97.06 212 GLU A CA 1
ATOM 1631 C C . GLU A 1 212 ? -4.131 -2.263 2.932 1.00 97.06 212 GLU A C 1
ATOM 1633 O O . GLU A 1 212 ? -3.516 -3.031 2.188 1.00 97.06 212 GLU A O 1
ATOM 1638 N N . ALA A 1 213 ? -5.227 -1.619 2.529 1.00 95.25 213 ALA A N 1
ATOM 1639 C CA . ALA A 1 213 ? -5.747 -1.680 1.166 1.00 95.25 213 ALA A CA 1
ATOM 1640 C C . ALA A 1 213 ? -6.368 -0.344 0.735 1.00 95.25 213 ALA A C 1
ATOM 1642 O O . ALA A 1 213 ? -6.847 0.425 1.565 1.00 95.25 213 ALA A O 1
ATOM 1643 N N . ASN A 1 214 ? -6.410 -0.097 -0.580 1.00 94.88 214 ASN A N 1
ATOM 1644 C CA . ASN A 1 214 ? -6.906 1.149 -1.171 1.00 94.88 214 ASN A CA 1
ATOM 1645 C C . ASN A 1 214 ? -6.160 2.400 -0.660 1.00 94.88 214 ASN A C 1
ATOM 1647 O O . ASN A 1 214 ? -6.779 3.400 -0.303 1.00 94.88 214 ASN A O 1
ATOM 1651 N N . LEU A 1 215 ? -4.824 2.324 -0.610 1.00 94.94 215 LEU A N 1
ATOM 1652 C CA . LEU A 1 215 ? -3.962 3.450 -0.251 1.00 94.94 215 LEU A CA 1
ATOM 1653 C C . LEU A 1 215 ? -3.963 4.491 -1.378 1.00 94.94 215 LEU A C 1
ATOM 1655 O O . LEU A 1 215 ? -3.345 4.277 -2.423 1.00 94.94 215 LEU A O 1
ATOM 1659 N N . ARG A 1 216 ? -4.698 5.587 -1.183 1.00 91.50 216 ARG A N 1
ATOM 1660 C CA . ARG A 1 216 ? -4.871 6.689 -2.136 1.00 91.50 216 ARG 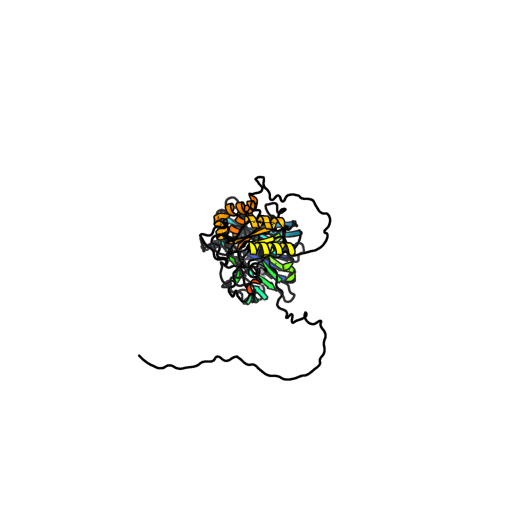A CA 1
ATOM 1661 C C . ARG A 1 216 ? -5.165 7.978 -1.378 1.00 91.50 216 ARG A C 1
ATOM 1663 O O . ARG A 1 216 ? -5.893 7.921 -0.392 1.00 91.50 216 ARG A O 1
ATOM 1670 N N . ASP A 1 217 ? -4.625 9.102 -1.852 1.00 94.19 217 ASP A N 1
ATOM 1671 C CA . ASP A 1 217 ? -4.815 10.429 -1.252 1.00 94.19 217 ASP A CA 1
ATOM 1672 C C . ASP A 1 217 ? -4.447 10.449 0.257 1.00 94.19 217 ASP A C 1
ATOM 1674 O O . ASP A 1 217 ? -4.982 11.235 1.040 1.00 94.19 217 ASP A O 1
ATOM 1678 N N . TYR A 1 218 ? -3.545 9.553 0.683 1.00 97.62 218 TYR A N 1
ATOM 1679 C CA . TYR A 1 218 ? -3.216 9.252 2.081 1.00 97.62 218 TYR A CA 1
ATOM 1680 C C . TYR A 1 218 ? -1.765 8.759 2.203 1.00 97.62 218 TYR A C 1
ATOM 1682 O O . TYR A 1 218 ? -1.181 8.326 1.213 1.00 97.62 218 TYR A O 1
ATOM 1690 N N . ALA A 1 219 ? -1.194 8.794 3.408 1.00 97.38 219 ALA A N 1
ATOM 1691 C CA . ALA A 1 219 ? 0.150 8.278 3.684 1.00 97.38 219 ALA A CA 1
ATOM 1692 C C . ALA A 1 219 ? 0.156 6.774 4.010 1.00 97.38 219 ALA A C 1
ATOM 1694 O O . ALA A 1 219 ? -0.798 6.257 4.596 1.00 97.38 219 ALA A O 1
ATOM 1695 N N . GLY A 1 220 ? 1.246 6.089 3.666 1.00 96.38 220 GLY A N 1
ATOM 1696 C CA . GLY A 1 220 ? 1.477 4.684 3.992 1.00 96.38 220 GLY A CA 1
ATOM 1697 C C . GLY A 1 220 ? 1.469 4.420 5.497 1.00 96.38 220 GLY A C 1
ATOM 1698 O O . GLY A 1 220 ? 1.848 5.277 6.312 1.00 96.38 220 GLY A O 1
ATOM 1699 N N . LEU A 1 221 ? 0.976 3.237 5.865 1.00 97.19 221 LEU A N 1
ATOM 1700 C CA . LEU A 1 221 ? 0.873 2.796 7.250 1.00 97.19 221 LEU A CA 1
ATOM 1701 C C . LEU A 1 221 ? 2.101 1.983 7.664 1.00 97.19 221 LEU A C 1
ATOM 1703 O O . LEU A 1 221 ? 2.393 0.938 7.095 1.00 97.19 221 LEU A O 1
ATOM 1707 N N . TYR A 1 222 ? 2.706 2.389 8.774 1.00 98.44 222 TYR A N 1
ATOM 1708 C CA . TYR A 1 222 ? 3.614 1.578 9.574 1.00 98.44 222 TYR A CA 1
ATOM 1709 C C . TYR A 1 222 ? 2.944 1.207 10.895 1.00 98.44 222 TYR A C 1
ATOM 1711 O O . TYR A 1 222 ? 1.946 1.805 11.318 1.00 98.44 222 TYR A O 1
ATOM 1719 N N . LEU A 1 223 ? 3.525 0.234 11.587 1.00 98.62 223 LEU A N 1
ATOM 1720 C CA . LEU A 1 223 ? 3.108 -0.159 12.928 1.00 98.62 223 LEU A CA 1
ATOM 1721 C C . LEU A 1 223 ? 4.210 0.163 13.941 1.00 98.62 223 LEU A C 1
ATOM 1723 O O . LEU A 1 223 ? 5.402 0.119 13.643 1.00 98.62 223 LEU A O 1
ATOM 1727 N N . THR A 1 224 ? 3.821 0.486 15.165 1.00 98.44 224 THR A N 1
ATOM 1728 C CA . THR A 1 224 ? 4.746 0.689 16.286 1.00 98.44 224 THR A CA 1
ATOM 1729 C C . THR A 1 224 ? 4.197 0.032 17.547 1.00 98.44 224 THR A C 1
ATOM 1731 O O . THR A 1 224 ? 2.999 -0.232 17.621 1.00 98.44 224 THR A O 1
ATOM 1734 N N . GLY A 1 225 ? 5.038 -0.271 18.539 1.00 98.00 225 GLY A N 1
ATOM 1735 C CA . GLY A 1 225 ? 4.544 -0.770 19.827 1.00 98.00 225 GLY A CA 1
ATOM 1736 C C . GLY A 1 225 ? 3.636 0.256 20.512 1.00 98.00 225 GLY A C 1
ATOM 1737 O O . GLY A 1 225 ? 3.800 1.463 20.329 1.00 98.00 225 GLY A O 1
ATOM 1738 N N . ARG A 1 226 ? 2.670 -0.211 21.305 1.00 96.94 226 ARG A N 1
ATOM 1739 C CA . ARG A 1 226 ? 1.712 0.672 21.987 1.00 96.94 226 ARG A CA 1
ATOM 1740 C C . ARG A 1 226 ? 2.413 1.547 23.032 1.00 96.94 226 ARG A C 1
ATOM 1742 O O . ARG A 1 226 ? 3.265 1.067 23.777 1.00 96.94 226 ARG A O 1
ATOM 1749 N N . GLU A 1 227 ? 2.047 2.829 23.095 1.00 92.44 227 GLU A N 1
ATOM 1750 C CA . GLU A 1 227 ? 2.683 3.814 23.992 1.00 92.44 227 GLU A CA 1
ATOM 1751 C C . GLU A 1 227 ? 2.511 3.482 25.480 1.00 92.44 227 GLU A C 1
ATOM 1753 O O . GLU A 1 227 ? 3.388 3.776 26.286 1.00 92.44 227 GLU A O 1
ATOM 1758 N N . ASP A 1 228 ? 1.407 2.823 25.834 1.00 92.31 228 ASP A N 1
ATOM 1759 C CA . ASP A 1 228 ? 1.102 2.358 27.191 1.00 92.31 228 ASP A CA 1
ATOM 1760 C C . ASP A 1 228 ? 1.866 1.074 27.589 1.00 92.31 228 ASP A C 1
ATOM 1762 O O . ASP A 1 228 ? 1.697 0.574 28.700 1.00 92.31 228 ASP A O 1
ATOM 1766 N N . GLY A 1 229 ? 2.694 0.523 26.692 1.00 91.81 229 GLY A N 1
ATOM 1767 C CA . GLY A 1 229 ? 3.450 -0.712 26.906 1.00 91.81 229 GLY A CA 1
ATOM 1768 C C . GLY A 1 229 ? 2.611 -1.993 26.883 1.00 91.81 229 GLY A C 1
ATOM 1769 O O . GLY A 1 229 ? 3.156 -3.073 27.114 1.00 91.81 229 GLY A O 1
ATOM 1770 N N . SER A 1 230 ? 1.308 -1.904 26.607 1.00 96.25 230 SER A N 1
ATOM 1771 C CA . SER A 1 230 ? 0.443 -3.077 26.481 1.00 96.25 230 SER A CA 1
ATOM 1772 C C . SER A 1 230 ? 0.703 -3.849 25.183 1.00 96.25 230 SER A C 1
ATOM 1774 O O . SER A 1 230 ? 1.308 -3.347 24.233 1.00 96.25 230 SER A O 1
ATOM 1776 N N . LEU A 1 231 ? 0.259 -5.107 25.151 1.00 98.06 231 LEU A N 1
ATOM 1777 C CA . LEU A 1 231 ? 0.512 -6.009 24.032 1.00 98.06 231 LEU A CA 1
ATOM 1778 C C . LEU A 1 231 ? -0.226 -5.561 22.767 1.00 98.06 231 LEU A C 1
ATOM 1780 O O . LEU A 1 231 ? -1.414 -5.230 22.789 1.00 98.06 231 LEU A O 1
ATOM 1784 N N . GLY A 1 232 ? 0.489 -5.603 21.646 1.00 98.19 232 GLY A N 1
ATOM 1785 C CA . GLY A 1 232 ? -0.025 -5.205 20.344 1.00 98.19 232 GLY A CA 1
ATOM 1786 C C . GLY A 1 232 ? 0.725 -4.031 19.739 1.00 98.19 232 GLY A C 1
ATOM 1787 O O . GLY A 1 232 ? 1.848 -3.706 20.130 1.00 98.19 232 GLY A O 1
ATOM 1788 N N . VAL A 1 233 ? 0.089 -3.398 18.759 1.00 98.75 233 VAL A N 1
ATOM 1789 C CA . VAL A 1 233 ? 0.675 -2.302 17.981 1.00 98.75 233 VAL A CA 1
ATOM 1790 C C . VAL A 1 233 ? -0.308 -1.153 17.783 1.00 98.75 233 VAL A C 1
ATOM 1792 O O . VAL A 1 233 ? -1.518 -1.308 17.947 1.00 98.75 233 VAL A O 1
ATOM 1795 N N . SER A 1 234 ? 0.225 0.006 17.425 1.00 98.62 234 SER A N 1
ATOM 1796 C CA . SER A 1 234 ? -0.509 1.208 17.039 1.00 98.62 234 SER A CA 1
ATOM 1797 C C . SER A 1 234 ? -0.120 1.631 15.627 1.00 98.62 234 SER A C 1
ATOM 1799 O O . SER A 1 234 ? 1.004 1.384 15.181 1.00 98.62 234 SER A O 1
ATOM 1801 N N . ALA A 1 235 ? -1.049 2.283 14.935 1.00 98.50 235 ALA A N 1
ATOM 1802 C CA . ALA A 1 235 ? -0.806 2.874 13.631 1.00 98.50 235 ALA A CA 1
ATOM 1803 C C . ALA A 1 235 ? 0.180 4.050 13.711 1.00 98.50 235 ALA A C 1
ATOM 1805 O O . ALA A 1 235 ? 0.120 4.890 14.615 1.00 98.50 235 ALA A O 1
ATOM 1806 N N . LYS A 1 236 ? 1.075 4.128 12.728 1.00 98.31 236 LYS A N 1
ATOM 1807 C CA . LYS A 1 236 ? 2.008 5.237 12.549 1.00 98.31 236 LYS A CA 1
ATOM 1808 C C . LYS A 1 236 ? 2.134 5.566 11.068 1.00 98.31 236 LYS A C 1
ATOM 1810 O O . LYS A 1 236 ? 2.635 4.758 10.297 1.00 98.31 236 LYS A O 1
ATOM 1815 N N . LEU A 1 237 ? 1.652 6.734 10.669 1.00 98.50 237 LEU A N 1
ATOM 1816 C CA . LEU A 1 237 ? 1.676 7.161 9.273 1.00 98.50 237 LEU A CA 1
ATOM 1817 C C . LEU A 1 237 ? 3.021 7.790 8.899 1.00 98.50 237 LEU A C 1
ATOM 1819 O O . LEU A 1 237 ? 3.654 8.443 9.735 1.00 98.50 237 LEU A O 1
ATOM 1823 N N . SER A 1 238 ? 3.431 7.626 7.638 1.00 97.69 238 SER A N 1
ATOM 1824 C CA . SER A 1 238 ? 4.570 8.375 7.100 1.00 97.69 238 SER A CA 1
ATOM 1825 C C . SER A 1 238 ? 4.261 9.879 7.084 1.00 97.69 238 SER A C 1
ATOM 1827 O O . SER A 1 238 ? 3.230 10.278 6.532 1.00 97.69 238 SER A O 1
ATOM 1829 N N . PRO A 1 239 ? 5.120 10.734 7.665 1.00 97.81 239 PRO A N 1
ATOM 1830 C CA . PRO A 1 239 ? 4.924 12.175 7.621 1.00 97.81 239 PRO A CA 1
ATOM 1831 C C . PRO A 1 239 ? 5.138 12.706 6.201 1.00 97.81 239 PRO A C 1
ATOM 1833 O O . PRO A 1 239 ? 5.906 12.146 5.415 1.00 97.81 239 PRO A O 1
ATOM 1836 N N . ARG A 1 240 ? 4.486 13.821 5.879 1.00 97.06 240 ARG A N 1
ATOM 1837 C CA . ARG A 1 240 ? 4.754 14.577 4.654 1.00 97.06 240 ARG A CA 1
ATOM 1838 C C . ARG A 1 240 ? 6.137 15.226 4.725 1.00 97.06 240 ARG A C 1
ATOM 1840 O O . ARG A 1 240 ? 6.638 15.524 5.809 1.00 97.06 240 ARG A O 1
ATOM 1847 N N . LEU A 1 241 ? 6.746 15.485 3.567 1.00 94.44 241 LEU A N 1
ATOM 1848 C CA . LEU A 1 241 ? 8.052 16.153 3.518 1.00 94.44 241 LEU A CA 1
ATOM 1849 C C . LEU A 1 241 ? 7.955 17.680 3.576 1.00 94.44 241 LEU A C 1
ATOM 1851 O O . LEU A 1 241 ? 8.882 18.327 4.054 1.00 94.44 241 LEU A O 1
ATOM 1855 N N . ASP A 1 242 ? 6.860 18.257 3.082 1.00 95.81 242 ASP A N 1
ATOM 1856 C CA . ASP A 1 242 ? 6.637 19.707 3.068 1.00 95.81 242 ASP A CA 1
ATOM 1857 C C . ASP A 1 242 ? 6.131 20.255 4.414 1.00 95.81 242 ASP A C 1
ATOM 1859 O O . ASP A 1 242 ? 6.454 21.382 4.779 1.00 95.81 242 ASP A O 1
ATOM 1863 N N . ASP A 1 243 ? 5.390 19.445 5.172 1.00 95.81 243 ASP A N 1
ATOM 1864 C CA . ASP A 1 243 ? 4.999 19.711 6.559 1.00 95.81 243 ASP A CA 1
ATOM 1865 C C . ASP A 1 243 ? 5.088 18.417 7.391 1.00 95.81 243 ASP A C 1
ATOM 1867 O O . ASP A 1 243 ? 4.111 17.667 7.474 1.00 95.81 243 ASP A O 1
ATOM 1871 N N . PRO A 1 244 ? 6.232 18.150 8.054 1.00 95.06 244 PRO A N 1
ATOM 1872 C CA . PRO A 1 244 ? 6.431 16.936 8.851 1.00 95.06 244 PRO A CA 1
ATOM 1873 C C . PRO A 1 244 ? 5.519 16.810 10.077 1.00 95.06 244 PRO A C 1
ATOM 1875 O O . PRO A 1 244 ? 5.534 15.778 10.749 1.00 95.06 244 PRO A O 1
ATOM 1878 N N . THR A 1 245 ? 4.736 17.845 10.407 1.00 95.75 245 THR A N 1
ATOM 1879 C CA . THR A 1 245 ? 3.727 17.770 11.473 1.00 95.75 245 THR A CA 1
ATOM 1880 C C . THR A 1 245 ? 2.434 17.094 11.019 1.00 95.75 245 THR A C 1
ATOM 1882 O O . THR A 1 245 ? 1.581 16.788 11.856 1.00 95.75 245 THR A O 1
ATOM 1885 N N . LEU A 1 246 ? 2.294 16.835 9.717 1.00 97.38 246 LEU A N 1
ATOM 1886 C CA . LEU A 1 246 ? 1.163 16.154 9.108 1.00 97.38 246 LEU A CA 1
ATOM 1887 C C . LEU A 1 246 ? 1.598 14.898 8.361 1.00 97.38 246 LEU A C 1
ATOM 1889 O O . LEU A 1 246 ? 2.658 14.851 7.748 1.00 97.38 246 LEU A O 1
ATOM 1893 N N . ALA A 1 247 ? 0.716 13.907 8.341 1.00 98.19 247 ALA A N 1
ATOM 1894 C CA . ALA A 1 247 ? 0.794 12.776 7.425 1.00 98.19 247 ALA A CA 1
ATOM 1895 C C . ALA A 1 247 ? -0.109 12.983 6.201 1.00 98.19 247 ALA A C 1
ATOM 1897 O O . ALA A 1 247 ? 0.218 12.539 5.103 1.00 98.19 247 ALA A O 1
ATOM 1898 N N . VAL A 1 248 ? -1.241 13.676 6.373 1.00 98.19 248 VAL A N 1
ATOM 1899 C CA . VAL A 1 248 ? -2.244 13.867 5.319 1.00 98.19 248 VAL A CA 1
ATOM 1900 C C . VAL A 1 248 ? -2.768 15.298 5.333 1.00 98.19 248 VAL A C 1
ATOM 1902 O O . VAL A 1 248 ? -3.131 15.826 6.386 1.00 98.19 248 VAL A O 1
ATOM 1905 N N . SER A 1 249 ? -2.837 15.898 4.148 1.00 97.00 249 SER A N 1
ATOM 1906 C CA . SER A 1 249 ? -3.540 17.149 3.866 1.00 97.00 249 SER A CA 1
ATOM 1907 C C . SER A 1 249 ? -4.360 16.966 2.591 1.00 97.00 249 SER A C 1
ATOM 1909 O O . SER A 1 249 ? -3.808 16.554 1.568 1.00 97.00 249 SER A O 1
ATOM 1911 N N . PHE A 1 250 ? -5.671 17.198 2.647 1.00 95.62 250 PHE A N 1
ATOM 1912 C CA . PHE A 1 250 ? -6.568 16.989 1.509 1.00 95.62 250 PHE A CA 1
ATOM 1913 C C . PHE A 1 250 ? -7.787 17.916 1.575 1.00 95.62 250 PHE A C 1
ATOM 1915 O O . PHE A 1 250 ? -8.418 18.030 2.624 1.00 95.62 250 PHE A O 1
ATOM 1922 N N . ASP A 1 251 ? -8.154 18.547 0.457 1.00 95.25 251 ASP A N 1
ATOM 1923 C CA . ASP A 1 251 ? -9.403 19.311 0.350 1.00 95.25 251 ASP A CA 1
ATOM 1924 C C . ASP A 1 251 ? -10.550 18.385 -0.080 1.00 95.25 251 ASP A C 1
ATOM 1926 O O . ASP A 1 251 ? -10.648 17.963 -1.235 1.00 95.25 251 ASP A O 1
ATOM 1930 N N . ALA A 1 252 ? -11.414 18.046 0.875 1.00 94.00 252 ALA A N 1
ATOM 1931 C CA . ALA A 1 252 ? -12.592 17.215 0.680 1.00 94.00 252 ALA A CA 1
ATOM 1932 C C . ALA A 1 252 ? -13.889 18.033 0.558 1.00 94.00 252 ALA A C 1
ATOM 1934 O O . ALA A 1 252 ? -14.973 17.473 0.707 1.00 94.00 252 ALA A O 1
ATOM 1935 N N . LYS A 1 253 ? -13.830 19.346 0.306 1.00 93.06 253 LYS A N 1
ATOM 1936 C CA . LYS A 1 253 ? -15.031 20.189 0.215 1.00 93.06 253 LYS A CA 1
ATOM 1937 C C . LYS A 1 253 ? -16.039 19.648 -0.807 1.00 93.06 253 LYS A C 1
ATOM 1939 O O . LYS A 1 253 ? -15.717 19.455 -1.980 1.00 93.06 253 LYS A O 1
ATOM 1944 N N . GLY A 1 254 ? -17.279 19.440 -0.367 1.00 92.38 254 GLY A N 1
ATOM 1945 C CA . GLY A 1 254 ? -18.376 18.948 -1.200 1.00 92.38 254 GLY A CA 1
ATOM 1946 C C . GLY A 1 254 ? -18.354 17.440 -1.461 1.00 92.38 254 GLY A C 1
ATOM 1947 O O . GLY A 1 254 ? -19.102 16.971 -2.320 1.00 92.38 254 GLY A O 1
ATOM 1948 N N . ARG A 1 255 ? -17.508 16.667 -0.764 1.00 94.25 255 ARG A N 1
ATOM 1949 C CA . ARG A 1 255 ? -17.447 15.204 -0.890 1.00 94.25 255 ARG A CA 1
ATOM 1950 C C . ARG A 1 255 ? -17.007 14.516 0.399 1.00 94.25 255 ARG A C 1
ATOM 1952 O O . ARG A 1 255 ? -16.387 15.102 1.277 1.00 94.25 255 ARG A O 1
ATOM 1959 N N . ASP A 1 256 ? -17.276 13.221 0.478 1.00 96.38 256 ASP A N 1
ATOM 1960 C CA . ASP A 1 256 ? -16.758 12.397 1.565 1.00 96.38 256 ASP A CA 1
ATOM 1961 C C . ASP A 1 256 ? -15.263 12.112 1.365 1.00 96.38 256 ASP A C 1
ATOM 1963 O O . ASP A 1 256 ? -14.798 11.859 0.243 1.00 96.38 256 ASP A O 1
ATOM 1967 N N . PHE A 1 257 ? -14.525 12.097 2.474 1.00 97.31 257 PHE A N 1
ATOM 1968 C CA . PHE A 1 257 ? -13.144 11.633 2.536 1.00 97.31 257 PHE A CA 1
ATOM 1969 C C . PHE A 1 257 ? -13.077 10.300 3.278 1.00 97.31 257 PHE A C 1
ATOM 1971 O O . PHE A 1 257 ? -13.614 10.173 4.377 1.00 97.31 257 PHE A O 1
ATOM 1978 N N . ALA A 1 258 ? -12.418 9.303 2.692 1.00 97.94 258 ALA A N 1
ATOM 1979 C CA . ALA A 1 258 ? -12.276 7.981 3.287 1.00 97.94 258 ALA A CA 1
ATOM 1980 C C . ALA A 1 258 ? -10.800 7.626 3.438 1.00 97.94 258 ALA A C 1
ATOM 1982 O O . ALA A 1 258 ? -10.028 7.781 2.493 1.00 97.94 258 ALA A O 1
ATOM 1983 N N . THR A 1 259 ? -10.419 7.104 4.601 1.00 98.62 259 THR A N 1
ATOM 1984 C CA . THR A 1 259 ? -9.068 6.573 4.798 1.00 98.62 259 THR A CA 1
ATOM 1985 C C . THR A 1 259 ? -8.894 5.261 4.025 1.00 98.62 259 THR A C 1
ATOM 1987 O O . THR A 1 259 ? -9.888 4.594 3.693 1.00 98.62 259 THR A O 1
ATOM 1990 N N . PRO A 1 260 ? -7.645 4.831 3.777 1.00 98.31 260 PRO A N 1
ATOM 1991 C CA . PRO A 1 260 ? -7.372 3.463 3.368 1.00 98.31 260 PRO A CA 1
ATOM 1992 C C . PRO A 1 260 ? -7.954 2.474 4.383 1.00 98.31 260 PRO A C 1
ATOM 1994 O O . PRO A 1 260 ? -8.151 2.792 5.562 1.00 98.31 260 PRO A O 1
ATOM 1997 N N . TRP A 1 261 ? -8.227 1.261 3.920 1.00 98.69 261 TRP A N 1
ATOM 1998 C CA . TRP A 1 261 ? -8.642 0.177 4.798 1.00 98.69 261 TRP A CA 1
ATOM 1999 C C . TRP A 1 261 ? -7.459 -0.283 5.642 1.00 98.69 261 TRP A C 1
ATOM 2001 O O . TRP A 1 261 ? -6.391 -0.566 5.101 1.00 98.69 261 TRP A O 1
ATOM 2011 N N . ARG A 1 262 ? -7.662 -0.435 6.950 1.00 98.75 262 ARG A N 1
ATOM 2012 C CA . ARG A 1 262 ? -6.814 -1.258 7.819 1.00 98.75 262 ARG A CA 1
ATOM 2013 C C . ARG A 1 262 ? -7.381 -2.667 7.803 1.00 98.75 262 ARG A C 1
ATOM 2015 O O . ARG A 1 262 ? -8.582 -2.855 7.996 1.00 98.75 262 ARG A O 1
ATOM 2022 N N . VAL A 1 263 ? -6.536 -3.641 7.502 1.00 98.75 263 VAL A N 1
ATOM 2023 C CA . VAL A 1 263 ? -6.956 -5.008 7.195 1.00 98.75 263 VAL A CA 1
ATOM 2024 C C . VAL A 1 263 ? -6.329 -5.958 8.194 1.00 98.75 263 VAL A C 1
ATOM 2026 O O . VAL A 1 263 ? -5.121 -5.937 8.397 1.00 98.75 263 VAL A O 1
ATOM 2029 N N . ILE A 1 264 ? -7.159 -6.799 8.795 1.00 98.75 264 ILE A N 1
ATOM 2030 C CA . ILE A 1 264 ? -6.761 -7.891 9.668 1.00 98.75 264 ILE A CA 1
ATOM 2031 C C . ILE A 1 264 ? -7.128 -9.172 8.928 1.00 98.75 264 ILE A C 1
ATOM 2033 O O . ILE A 1 264 ? -8.273 -9.618 8.971 1.00 98.75 264 ILE A O 1
ATOM 2037 N N . MET A 1 265 ? -6.171 -9.731 8.197 1.00 98.50 265 MET A N 1
ATOM 2038 C CA . MET A 1 265 ? -6.333 -11.029 7.546 1.00 98.50 265 MET A CA 1
ATOM 2039 C C . MET A 1 265 ? -6.292 -12.121 8.611 1.00 98.50 265 MET A C 1
ATOM 2041 O O . MET A 1 265 ? -5.487 -12.031 9.538 1.00 98.50 265 MET A O 1
ATOM 2045 N N . LEU A 1 266 ? -7.137 -13.140 8.481 1.00 98.12 266 LEU A N 1
ATOM 2046 C CA . LEU A 1 266 ? -7.272 -14.227 9.447 1.00 98.12 266 LEU A CA 1
ATOM 2047 C C . LEU A 1 266 ? -7.281 -15.572 8.732 1.00 98.12 266 LEU A C 1
ATOM 2049 O O . LEU A 1 266 ? -7.896 -15.736 7.679 1.00 98.12 266 LEU A O 1
ATOM 2053 N N . GLY A 1 267 ? -6.625 -16.557 9.329 1.00 96.31 267 GLY A N 1
ATOM 2054 C CA . GLY A 1 267 ? -6.639 -17.913 8.813 1.00 96.31 267 GLY A CA 1
ATOM 2055 C C . GLY A 1 267 ? -6.204 -18.938 9.842 1.00 96.31 267 GLY A C 1
ATOM 2056 O O . GLY A 1 267 ? -5.612 -18.612 10.869 1.00 96.31 267 GLY A O 1
ATOM 2057 N N . ASP A 1 268 ? -6.471 -20.200 9.530 1.00 94.88 268 ASP A N 1
ATOM 2058 C CA . ASP A 1 268 ? -6.130 -21.340 10.388 1.00 94.88 268 ASP A CA 1
ATOM 2059 C C . ASP A 1 268 ? -4.628 -21.635 10.426 1.00 94.88 268 ASP A C 1
ATOM 2061 O O . ASP A 1 268 ? -4.153 -22.383 11.274 1.00 94.88 268 ASP A O 1
ATOM 2065 N N . SER A 1 269 ? -3.890 -21.080 9.467 1.00 93.12 269 SER A N 1
ATOM 2066 C CA . SER A 1 269 ? -2.452 -21.235 9.310 1.00 93.12 269 SER A CA 1
ATOM 2067 C C . SER A 1 269 ? -1.879 -20.072 8.495 1.00 93.12 269 SER A C 1
ATOM 2069 O O . SER A 1 269 ? -2.623 -19.417 7.752 1.00 93.12 269 SER A O 1
ATOM 2071 N N . PRO A 1 270 ? -0.551 -19.859 8.516 1.00 88.31 270 PRO A N 1
ATOM 2072 C CA . PRO A 1 270 ? 0.092 -18.887 7.634 1.00 88.31 270 PRO A CA 1
ATOM 2073 C C . PRO A 1 270 ? -0.193 -19.131 6.143 1.00 88.31 270 PRO A C 1
ATOM 2075 O O . PRO A 1 270 ? -0.260 -18.180 5.368 1.00 88.31 270 PRO A O 1
ATOM 2078 N N . ALA A 1 271 ? -0.408 -20.389 5.734 1.00 88.88 271 ALA A N 1
ATOM 2079 C CA . ALA A 1 271 ? -0.738 -20.737 4.351 1.00 88.88 271 ALA A CA 1
ATOM 2080 C C . ALA A 1 271 ? -2.092 -20.156 3.908 1.00 88.88 271 ALA A C 1
ATOM 2082 O O . ALA A 1 271 ? -2.210 -19.670 2.785 1.00 88.88 271 ALA A O 1
ATOM 2083 N N . SER A 1 272 ? -3.078 -20.105 4.810 1.00 91.19 272 SER A N 1
ATOM 2084 C CA . SER A 1 272 ? -4.412 -19.552 4.520 1.00 91.19 272 SER A CA 1
ATOM 2085 C C . SER A 1 272 ? -4.347 -18.069 4.127 1.00 91.19 272 SER A C 1
ATOM 2087 O O . SER A 1 272 ? -5.087 -17.606 3.259 1.00 91.19 272 SER A O 1
ATOM 2089 N N . LEU A 1 273 ? -3.403 -17.318 4.707 1.00 90.56 273 LEU A N 1
ATOM 2090 C CA . LEU A 1 273 ? -3.192 -15.907 4.372 1.00 90.56 273 LEU A CA 1
ATOM 2091 C C . LEU A 1 273 ? -2.718 -15.721 2.919 1.00 90.56 273 LEU A C 1
ATOM 2093 O O . LEU A 1 273 ? -3.056 -14.727 2.276 1.00 90.56 273 LEU A O 1
ATOM 2097 N N . ILE A 1 274 ? -1.972 -16.690 2.373 1.00 89.31 274 ILE A N 1
ATOM 2098 C CA . ILE A 1 274 ? -1.482 -16.670 0.984 1.00 89.31 274 ILE A CA 1
ATOM 2099 C C . ILE A 1 274 ? -2.638 -16.816 -0.003 1.00 89.31 274 ILE A C 1
ATOM 2101 O O . ILE A 1 274 ? -2.572 -16.274 -1.104 1.00 89.31 274 ILE A O 1
ATOM 2105 N N . GLU A 1 275 ? -3.703 -17.522 0.361 1.00 89.94 275 GLU A N 1
ATOM 2106 C CA . GLU A 1 275 ? -4.847 -17.795 -0.516 1.00 89.94 275 GLU A CA 1
ATOM 2107 C C . GLU A 1 275 ? -5.835 -16.618 -0.567 1.00 89.94 275 GLU A C 1
ATOM 2109 O O . GLU A 1 275 ? -6.442 -16.360 -1.610 1.00 89.94 275 GLU A O 1
ATOM 2114 N N . SER A 1 276 ? -5.911 -15.827 0.508 1.00 91.00 276 SER A N 1
ATOM 2115 C CA . SER A 1 276 ? -6.870 -14.727 0.688 1.00 91.00 276 SER A CA 1
ATOM 2116 C C . SER A 1 276 ? -6.827 -13.651 -0.406 1.00 91.00 276 SER A C 1
ATOM 2118 O O . SER A 1 276 ? -5.790 -13.040 -0.665 1.00 91.00 276 SER A O 1
ATOM 2120 N N . ASN A 1 277 ? -7.970 -13.326 -1.014 1.00 92.75 277 ASN A N 1
ATOM 2121 C CA . ASN A 1 277 ? -8.079 -12.205 -1.962 1.00 92.75 277 ASN A CA 1
ATOM 2122 C C . ASN A 1 277 ? -8.560 -10.899 -1.304 1.00 92.75 277 ASN A C 1
ATOM 2124 O O . ASN A 1 277 ? -8.870 -9.944 -2.019 1.00 92.75 277 ASN A O 1
ATOM 2128 N N . LEU A 1 278 ? -8.596 -10.837 0.032 1.00 94.38 278 LEU A N 1
ATOM 2129 C CA . LEU A 1 278 ? -9.178 -9.740 0.809 1.00 94.38 278 LEU A CA 1
ATOM 2130 C C . LEU A 1 278 ? -8.609 -8.365 0.434 1.00 94.38 278 LEU A C 1
ATOM 2132 O O . LEU A 1 278 ? -9.360 -7.429 0.169 1.00 94.38 278 LEU A O 1
ATOM 2136 N N . ILE A 1 279 ? -7.283 -8.250 0.313 1.00 92.00 279 ILE A N 1
ATOM 2137 C CA . ILE A 1 279 ? -6.637 -6.989 -0.081 1.00 92.00 279 ILE A CA 1
ATOM 2138 C C . ILE A 1 279 ? -7.138 -6.527 -1.454 1.00 92.00 279 ILE A C 1
ATOM 2140 O O . ILE A 1 279 ? -7.459 -5.356 -1.629 1.00 92.00 279 ILE A O 1
ATOM 2144 N N . SER A 1 280 ? -7.272 -7.425 -2.434 1.00 91.00 280 SER A N 1
ATOM 2145 C CA . SER A 1 280 ? -7.824 -7.077 -3.750 1.00 91.00 280 SER A CA 1
ATOM 2146 C C . SER A 1 280 ? -9.327 -6.783 -3.704 1.00 91.00 280 SER A C 1
ATOM 2148 O O . SER A 1 280 ? -9.794 -5.938 -4.465 1.00 91.00 280 SER A O 1
ATOM 2150 N N . ALA A 1 281 ? -10.086 -7.439 -2.822 1.00 93.94 281 ALA A N 1
ATOM 2151 C CA . ALA A 1 281 ? -11.522 -7.210 -2.659 1.00 93.94 281 ALA A CA 1
ATOM 2152 C C . ALA A 1 281 ? -11.834 -5.791 -2.144 1.00 93.94 281 ALA A C 1
ATOM 2154 O O . ALA A 1 281 ? -12.793 -5.166 -2.580 1.00 93.94 281 ALA A O 1
ATOM 2155 N N . LEU A 1 282 ? -10.964 -5.233 -1.302 1.00 95.38 282 LEU A N 1
ATOM 2156 C CA . LEU A 1 282 ? -11.132 -3.910 -0.684 1.00 95.38 282 LEU A CA 1
ATOM 2157 C C . LEU A 1 282 ? -10.795 -2.719 -1.591 1.00 95.38 282 LEU A C 1
ATOM 2159 O O . LEU A 1 282 ? -10.893 -1.564 -1.175 1.00 95.38 282 LEU A O 1
ATOM 2163 N N . ASN A 1 283 ? -10.382 -2.994 -2.823 1.00 91.44 283 ASN A N 1
ATOM 2164 C CA . ASN A 1 283 ? -9.995 -1.995 -3.803 1.00 91.44 283 ASN A CA 1
ATOM 2165 C C . ASN A 1 283 ? -11.125 -1.775 -4.829 1.00 91.44 283 ASN A C 1
ATOM 2167 O O . ASN A 1 283 ? -11.763 -2.751 -5.241 1.00 91.44 283 ASN A O 1
ATOM 2171 N N . PRO A 1 284 ? -11.377 -0.526 -5.271 1.00 89.19 284 PRO A N 1
ATOM 2172 C CA . PRO A 1 284 ? -12.326 -0.267 -6.353 1.00 89.19 284 PRO A CA 1
ATOM 2173 C C . PRO A 1 284 ? -11.860 -0.959 -7.643 1.00 89.19 284 PRO A C 1
ATOM 2175 O O . PRO A 1 284 ? -10.664 -1.204 -7.764 1.00 89.19 284 PRO A O 1
ATOM 2178 N N . PRO A 1 285 ? -12.756 -1.268 -8.602 1.00 84.56 285 PRO A N 1
ATOM 2179 C CA . PRO A 1 285 ? -12.366 -1.756 -9.927 1.00 84.56 285 PRO A CA 1
ATOM 2180 C C . PRO A 1 285 ? -11.485 -0.738 -10.673 1.00 84.56 285 PRO A C 1
ATOM 2182 O O . PRO A 1 285 ? -11.543 0.461 -10.374 1.00 84.56 285 PRO A O 1
ATOM 2185 N N . PRO A 1 286 ? -10.699 -1.178 -11.677 1.00 77.50 286 PRO A N 1
ATOM 2186 C CA . PRO A 1 286 ? -9.867 -0.258 -12.433 1.00 77.50 286 PRO A CA 1
ATOM 2187 C C . PRO A 1 286 ? -10.792 0.659 -13.232 1.00 77.50 286 PRO A C 1
ATOM 2189 O O . PRO A 1 286 ? -11.749 0.186 -13.843 1.00 77.50 286 PRO A O 1
ATOM 2192 N N . ALA A 1 287 ? -10.522 1.965 -13.267 1.00 79.00 287 ALA A N 1
ATOM 2193 C CA . ALA A 1 287 ? -11.349 2.880 -14.066 1.00 79.00 287 ALA A CA 1
ATOM 2194 C C . ALA A 1 287 ? -10.883 2.978 -15.532 1.00 79.00 287 ALA A C 1
ATOM 2196 O O . ALA A 1 287 ? -11.026 4.020 -16.167 1.00 79.00 287 ALA A O 1
ATOM 2197 N N . PHE A 1 288 ? -10.285 1.907 -16.058 1.00 75.00 288 PHE A N 1
ATOM 2198 C CA . PHE A 1 288 ? -9.875 1.777 -17.454 1.00 75.00 288 PHE A CA 1
ATOM 2199 C C . PHE A 1 288 ? -10.020 0.328 -17.926 1.00 75.00 288 PHE A C 1
ATOM 2201 O O . PHE A 1 288 ? -10.075 -0.600 -17.116 1.00 75.00 288 PHE A O 1
ATOM 2208 N N . ASP A 1 289 ? -10.049 0.134 -19.246 1.00 79.81 289 ASP A N 1
ATOM 2209 C CA . ASP A 1 289 ? -10.049 -1.202 -19.835 1.00 79.81 289 ASP A CA 1
ATOM 2210 C C . ASP A 1 289 ? -8.671 -1.862 -19.689 1.00 79.81 289 ASP A C 1
ATOM 2212 O O . ASP A 1 289 ? -7.685 -1.418 -20.275 1.00 79.81 289 ASP A O 1
ATOM 2216 N N . ALA A 1 290 ? -8.607 -2.943 -18.913 1.00 80.69 290 ALA A N 1
ATOM 2217 C CA . ALA A 1 290 ? -7.392 -3.716 -18.680 1.00 80.69 290 ALA A CA 1
ATOM 2218 C C . ALA A 1 290 ? -7.149 -4.817 -19.735 1.00 80.69 290 ALA A C 1
ATOM 2220 O O . ALA A 1 290 ? -6.187 -5.577 -19.610 1.00 80.69 290 ALA A O 1
ATOM 2221 N N . SER A 1 291 ? -7.991 -4.936 -20.769 1.00 81.50 291 SER A N 1
ATOM 2222 C CA . SER A 1 291 ? -7.939 -6.020 -21.763 1.00 81.50 291 SER A CA 1
ATOM 2223 C C . SER A 1 291 ? -6.657 -6.064 -22.599 1.00 81.50 291 SER A C 1
ATOM 2225 O O . SER A 1 291 ? -6.332 -7.112 -23.156 1.00 81.50 291 SER A O 1
ATOM 2227 N N . TRP A 1 292 ? -5.910 -4.962 -22.681 1.00 79.88 292 TRP A N 1
ATOM 2228 C CA . TRP A 1 292 ? -4.634 -4.861 -23.398 1.00 79.88 292 TRP A CA 1
ATOM 2229 C C . TRP A 1 292 ? -3.435 -5.324 -22.563 1.00 79.88 292 TRP A C 1
ATOM 2231 O O . TRP A 1 292 ? -2.349 -5.527 -23.105 1.00 79.88 292 TRP A O 1
ATOM 2241 N N . VAL A 1 293 ? -3.608 -5.505 -21.251 1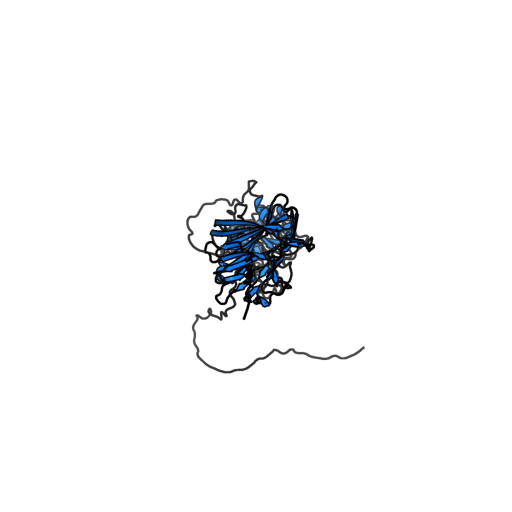.00 82.56 293 VAL A N 1
ATOM 2242 C CA . VAL A 1 293 ? -2.530 -5.921 -20.351 1.00 82.56 293 VAL A CA 1
ATOM 2243 C C . VAL A 1 293 ? -2.122 -7.350 -20.693 1.00 82.56 293 VAL A C 1
ATOM 2245 O O . VAL A 1 293 ? -2.950 -8.263 -20.761 1.00 82.56 293 VAL A O 1
ATOM 2248 N N . ARG A 1 294 ? -0.825 -7.554 -20.919 1.00 85.50 294 ARG A N 1
ATOM 2249 C CA . ARG A 1 294 ? -0.231 -8.863 -21.196 1.00 85.50 294 ARG A CA 1
ATOM 2250 C C . ARG A 1 294 ? 0.848 -9.122 -20.154 1.00 85.50 294 ARG A C 1
ATOM 2252 O O . ARG A 1 294 ? 1.776 -8.335 -20.005 1.00 85.50 294 ARG A O 1
ATOM 2259 N N . ALA A 1 295 ? 0.674 -10.187 -19.379 1.00 86.69 295 ALA A N 1
ATOM 2260 C CA . ALA A 1 295 ? 1.716 -10.671 -18.485 1.00 86.69 295 ALA A CA 1
ATOM 2261 C C . ALA A 1 295 ? 2.740 -11.487 -19.283 1.00 86.69 295 ALA A C 1
ATOM 2263 O O . ALA A 1 295 ? 2.415 -12.054 -20.325 1.00 86.69 295 ALA A O 1
ATOM 2264 N N . GLY A 1 296 ? 3.963 -11.576 -18.774 1.00 87.50 296 GLY A N 1
ATOM 2265 C CA . GLY A 1 296 ? 5.018 -12.359 -19.397 1.00 87.50 296 GLY A CA 1
ATOM 2266 C C . GLY A 1 296 ? 6.287 -12.357 -18.561 1.00 87.50 296 GLY A C 1
ATOM 2267 O O . GLY A 1 296 ? 6.356 -11.716 -17.511 1.00 87.50 296 GLY A O 1
ATOM 2268 N N . LYS A 1 297 ? 7.282 -13.098 -19.034 1.00 92.50 297 LYS A N 1
ATOM 2269 C CA . LYS A 1 297 ? 8.622 -13.153 -18.445 1.00 92.50 297 LYS A CA 1
ATOM 2270 C C . LYS A 1 297 ? 9.571 -12.264 -19.240 1.00 92.50 297 LYS A C 1
ATOM 2272 O O . LYS A 1 297 ? 9.391 -12.116 -20.449 1.00 92.50 297 LYS A O 1
ATOM 2277 N N . SER A 1 298 ? 10.567 -11.705 -18.558 1.00 91.38 298 SER A N 1
ATOM 2278 C CA . SER A 1 298 ? 11.576 -10.842 -19.167 1.00 91.38 298 SER A CA 1
ATOM 2279 C C . SER A 1 298 ? 12.966 -11.446 -19.036 1.00 91.38 298 SER A C 1
ATOM 2281 O O . SER A 1 298 ? 13.316 -11.932 -17.961 1.00 91.38 298 SER A O 1
ATOM 2283 N N . ALA A 1 299 ? 13.769 -11.369 -20.096 1.00 93.94 299 ALA A N 1
ATOM 2284 C CA . ALA A 1 299 ? 15.220 -11.375 -19.934 1.00 93.94 299 ALA A CA 1
ATOM 2285 C C . ALA A 1 299 ? 15.645 -10.072 -19.232 1.00 93.94 299 ALA A C 1
ATOM 2287 O O . ALA A 1 299 ? 14.991 -9.037 -19.410 1.00 93.94 299 ALA A O 1
ATOM 2288 N N . TRP A 1 300 ? 16.697 -10.129 -18.416 1.00 91.44 300 TRP A N 1
ATOM 2289 C CA . TRP A 1 300 ? 17.105 -9.012 -17.564 1.00 91.44 300 TRP A CA 1
ATOM 2290 C C . TRP A 1 300 ? 18.620 -8.811 -17.622 1.00 91.44 300 TRP A C 1
ATOM 2292 O O . TRP A 1 300 ? 19.387 -9.685 -17.207 1.00 91.44 300 TRP A O 1
ATOM 2302 N N . ASP A 1 301 ? 19.036 -7.674 -18.176 1.00 89.62 301 ASP A N 1
ATOM 2303 C CA . ASP A 1 301 ? 20.437 -7.328 -18.406 1.00 89.62 301 ASP A CA 1
ATOM 2304 C C . ASP A 1 301 ? 21.149 -6.858 -17.137 1.00 89.62 301 ASP A C 1
ATOM 2306 O O . ASP A 1 301 ? 22.302 -7.210 -16.953 1.00 89.62 301 ASP A O 1
ATOM 2310 N N . TRP A 1 302 ? 20.483 -6.151 -16.225 1.00 86.00 302 TRP A N 1
ATOM 2311 C CA . TRP A 1 302 ? 21.124 -5.562 -15.042 1.00 86.00 302 TRP A CA 1
ATOM 2312 C C . TRP A 1 302 ? 22.015 -6.540 -14.253 1.00 86.00 302 TRP A C 1
ATOM 2314 O O . TRP A 1 302 ? 23.195 -6.286 -14.028 1.00 86.00 302 TRP A O 1
ATOM 2324 N N . TRP A 1 303 ? 21.469 -7.702 -13.872 1.00 81.88 303 TRP A N 1
ATOM 2325 C CA . TRP A 1 303 ? 22.183 -8.656 -13.012 1.00 81.88 303 TRP A CA 1
ATOM 2326 C C . TRP A 1 303 ? 23.255 -9.461 -13.753 1.00 81.88 303 TRP A C 1
ATOM 2328 O O . TRP A 1 303 ? 24.195 -9.961 -13.141 1.00 81.88 303 TRP A O 1
ATOM 2338 N N . SER A 1 304 ? 23.098 -9.636 -15.066 1.00 84.25 304 SER A N 1
ATOM 2339 C CA . SER A 1 304 ? 23.882 -10.609 -15.833 1.00 84.25 304 SER A CA 1
ATOM 2340 C C . SER A 1 304 ? 24.577 -10.025 -17.057 1.00 84.25 304 SER A C 1
ATOM 2342 O O . SER A 1 304 ? 25.264 -10.762 -17.746 1.00 84.25 304 SER A O 1
ATOM 2344 N N . GLY A 1 305 ? 24.443 -8.729 -17.333 1.00 78.50 305 GLY A N 1
ATOM 2345 C CA . GLY A 1 305 ? 24.803 -8.097 -18.606 1.00 78.50 305 GLY A CA 1
ATOM 2346 C C . GLY A 1 305 ? 26.283 -8.205 -18.954 1.00 78.50 305 GLY A C 1
ATOM 2347 O O . GLY A 1 305 ? 26.639 -8.264 -20.129 1.00 78.50 305 GLY A O 1
ATOM 2348 N N . SER A 1 306 ? 27.140 -8.343 -17.939 1.00 82.88 306 SER A N 1
ATOM 2349 C CA . SER A 1 306 ? 28.567 -8.653 -18.082 1.00 82.88 306 SER A CA 1
ATOM 2350 C C . SER A 1 306 ? 28.846 -10.067 -18.622 1.00 82.88 306 SER A C 1
ATOM 2352 O O . SER A 1 306 ? 29.950 -10.347 -19.080 1.00 82.88 306 SER A O 1
ATOM 2354 N N . LEU A 1 307 ? 27.850 -10.955 -18.612 1.00 87.06 307 LEU A N 1
ATOM 2355 C CA . LEU A 1 307 ? 27.905 -12.351 -19.054 1.00 87.06 307 LEU A CA 1
ATOM 2356 C C . LEU A 1 307 ? 27.377 -12.546 -20.486 1.00 87.06 307 LEU A C 1
ATOM 2358 O O . LEU A 1 307 ? 27.126 -13.682 -20.901 1.00 87.06 307 LEU A O 1
ATOM 2362 N N . ALA A 1 308 ? 27.193 -11.465 -21.255 1.00 89.06 308 ALA A N 1
ATOM 2363 C CA . ALA A 1 308 ? 26.724 -11.523 -22.638 1.00 89.06 308 ALA A CA 1
ATOM 2364 C C . ALA A 1 308 ? 27.727 -12.263 -23.547 1.00 89.06 308 ALA A C 1
ATOM 2366 O O . ALA A 1 308 ? 28.608 -11.673 -24.172 1.00 89.06 308 ALA A O 1
ATOM 2367 N N . SER A 1 309 ? 27.590 -13.588 -23.618 1.00 85.56 309 SER A N 1
ATOM 2368 C CA . SER A 1 309 ? 28.458 -14.452 -24.424 1.00 85.56 309 SER A CA 1
ATOM 2369 C C . SER A 1 309 ? 28.473 -14.038 -25.897 1.00 85.56 309 SER A C 1
ATOM 2371 O O . SER A 1 309 ? 27.420 -13.825 -26.502 1.00 85.56 309 SER A O 1
ATOM 2373 N N . GLY A 1 310 ? 29.674 -13.960 -26.475 1.00 87.44 310 GLY A N 1
ATOM 2374 C CA . GLY A 1 310 ? 29.881 -13.571 -27.873 1.00 87.44 310 GLY A CA 1
ATOM 2375 C C . GLY A 1 310 ? 29.918 -12.060 -28.123 1.00 87.44 310 GLY A C 1
ATOM 2376 O O . GLY A 1 310 ? 30.131 -11.653 -29.260 1.00 87.44 310 GLY A O 1
ATOM 2377 N N . VAL A 1 311 ? 29.761 -11.227 -27.089 1.00 92.44 311 VAL A N 1
ATOM 2378 C CA . VAL A 1 311 ? 29.925 -9.770 -27.185 1.00 92.44 311 VAL A CA 1
ATOM 2379 C C . VAL A 1 311 ? 31.321 -9.393 -26.696 1.00 92.44 311 VAL A C 1
ATOM 2381 O O . VAL A 1 311 ? 31.719 -9.775 -25.601 1.00 92.44 311 VAL A O 1
ATOM 2384 N N . ALA A 1 312 ? 32.079 -8.651 -27.510 1.00 89.94 312 ALA A N 1
ATOM 2385 C CA . ALA A 1 312 ? 33.476 -8.323 -27.207 1.00 89.94 312 ALA A CA 1
ATOM 2386 C C . ALA A 1 312 ? 33.636 -7.441 -25.957 1.00 89.94 312 ALA A C 1
ATOM 2388 O O . ALA A 1 312 ? 34.584 -7.622 -25.200 1.00 89.94 312 ALA A O 1
ATOM 2389 N N . GLN A 1 313 ? 32.718 -6.492 -25.754 1.00 91.38 313 GLN A N 1
ATOM 2390 C CA . GLN A 1 313 ? 32.681 -5.600 -24.592 1.00 91.38 313 GLN A CA 1
ATOM 2391 C C . GLN A 1 313 ? 31.254 -5.573 -24.026 1.00 91.38 313 GLN A C 1
ATOM 2393 O O . GLN A 1 313 ? 30.458 -4.708 -24.404 1.00 91.38 313 GLN A O 1
ATOM 2398 N N . PRO A 1 314 ? 30.884 -6.561 -23.192 1.00 92.38 314 PRO A N 1
ATOM 2399 C CA . PRO A 1 314 ? 29.565 -6.609 -22.577 1.00 92.38 314 PRO A CA 1
ATOM 2400 C C . PRO A 1 314 ? 29.298 -5.381 -21.694 1.00 92.38 314 PRO A C 1
ATOM 2402 O O . PRO A 1 314 ? 30.162 -4.974 -20.920 1.00 92.38 314 PRO A O 1
ATOM 2405 N N . GLY A 1 315 ? 28.104 -4.797 -21.792 1.00 91.75 315 GLY A N 1
ATOM 2406 C CA . GLY A 1 315 ? 27.693 -3.638 -20.999 1.00 91.75 315 GLY A CA 1
ATOM 2407 C C . GLY A 1 315 ? 26.416 -3.002 -21.544 1.00 91.75 315 GLY A C 1
ATOM 2408 O O . GLY A 1 315 ? 25.684 -3.630 -22.303 1.00 91.75 315 GLY A O 1
ATOM 2409 N N . MET A 1 316 ? 26.155 -1.742 -21.196 1.00 94.12 316 MET A N 1
ATOM 2410 C CA . MET A 1 316 ? 24.997 -1.013 -21.719 1.00 94.12 316 MET A CA 1
ATOM 2411 C C . MET A 1 316 ? 25.261 -0.510 -23.147 1.00 94.12 316 MET A C 1
ATOM 2413 O O . MET A 1 316 ? 25.646 0.635 -23.372 1.00 94.12 316 MET A O 1
ATOM 2417 N N . ASN A 1 317 ? 25.124 -1.406 -24.124 1.00 95.50 317 ASN A N 1
ATOM 2418 C CA . ASN A 1 317 ? 25.312 -1.118 -25.544 1.00 95.50 317 ASN A CA 1
ATOM 2419 C C . ASN A 1 317 ? 24.430 -2.009 -26.430 1.00 95.50 317 ASN A C 1
ATOM 2421 O O . ASN A 1 317 ? 23.953 -3.064 -26.006 1.00 95.50 317 ASN A O 1
ATOM 2425 N N . THR A 1 318 ? 24.247 -1.609 -27.690 1.00 97.50 318 THR A N 1
ATOM 2426 C CA . THR A 1 318 ? 23.376 -2.304 -28.654 1.00 97.50 318 THR A CA 1
ATOM 2427 C C . THR A 1 318 ? 23.684 -3.797 -28.788 1.00 97.50 318 THR A C 1
ATOM 2429 O O . THR A 1 318 ? 22.756 -4.602 -28.803 1.00 97.50 318 THR A O 1
ATOM 2432 N N . ALA A 1 319 ? 24.961 -4.193 -28.854 1.00 97.19 319 ALA A N 1
ATOM 2433 C CA . ALA A 1 319 ? 25.341 -5.593 -29.063 1.00 97.19 319 ALA A CA 1
ATOM 2434 C C . ALA A 1 319 ? 24.947 -6.480 -27.872 1.00 97.19 319 ALA A C 1
ATOM 2436 O O . ALA A 1 319 ? 24.412 -7.576 -28.058 1.00 97.19 319 ALA A O 1
ATOM 2437 N N . THR A 1 320 ? 25.147 -5.991 -26.646 1.00 97.19 320 THR A N 1
ATOM 2438 C CA . THR A 1 320 ? 24.679 -6.679 -25.439 1.00 97.19 320 THR A CA 1
ATOM 2439 C C . THR A 1 320 ? 23.162 -6.791 -25.424 1.00 97.19 320 THR A C 1
ATOM 2441 O O . THR A 1 320 ? 22.646 -7.894 -25.253 1.00 97.19 320 THR A O 1
ATOM 2444 N N . ILE A 1 321 ? 22.424 -5.706 -25.670 1.00 97.88 321 ILE A N 1
ATOM 2445 C CA . ILE A 1 321 ? 20.957 -5.768 -25.631 1.00 97.88 321 ILE A CA 1
ATOM 2446 C C . ILE A 1 321 ? 20.404 -6.698 -26.725 1.00 97.88 321 ILE A C 1
ATOM 2448 O O . ILE A 1 321 ? 19.522 -7.508 -26.439 1.00 97.88 321 ILE A O 1
ATOM 2452 N N . GLN A 1 322 ? 20.963 -6.686 -27.942 1.00 97.88 322 GLN A N 1
ATOM 2453 C CA . GLN A 1 322 ? 20.608 -7.647 -28.998 1.00 97.88 322 GLN A CA 1
ATOM 2454 C C . GLN A 1 322 ? 20.825 -9.095 -28.553 1.00 97.88 322 GLN A C 1
ATOM 2456 O O . GLN A 1 322 ? 19.935 -9.927 -28.730 1.00 97.88 322 GLN A O 1
ATOM 2461 N N . ARG A 1 323 ? 21.954 -9.388 -27.895 1.00 97.06 323 ARG A N 1
ATOM 2462 C CA . ARG A 1 323 ? 22.242 -10.728 -27.366 1.00 97.06 323 ARG A CA 1
ATOM 2463 C C . ARG A 1 323 ? 21.191 -11.192 -26.353 1.00 97.06 323 ARG A C 1
ATOM 2465 O O . ARG A 1 323 ? 20.825 -12.371 -26.358 1.00 97.06 323 ARG A O 1
ATOM 2472 N N . TYR A 1 324 ? 20.696 -10.289 -25.506 1.00 97.12 324 TYR A N 1
ATOM 2473 C CA . TYR A 1 324 ? 19.618 -10.574 -24.552 1.00 97.12 324 TYR A CA 1
ATOM 2474 C C . TYR A 1 324 ? 18.250 -10.714 -25.218 1.00 97.12 324 TYR A C 1
ATOM 2476 O O . TYR A 1 324 ? 17.457 -11.550 -24.788 1.00 97.12 324 TYR A O 1
ATOM 2484 N N . ILE A 1 325 ? 17.978 -9.959 -26.284 1.00 98.38 325 ILE A N 1
ATOM 2485 C CA . ILE A 1 325 ? 16.773 -10.128 -27.106 1.00 98.38 325 ILE A CA 1
ATOM 2486 C C . ILE A 1 325 ? 16.778 -11.509 -27.779 1.00 98.38 325 ILE A C 1
ATOM 2488 O O . ILE A 1 325 ? 15.776 -12.220 -27.710 1.00 98.38 325 ILE A O 1
ATOM 2492 N N . ASP A 1 326 ? 17.901 -11.929 -28.370 1.00 97.69 326 ASP A N 1
ATOM 2493 C CA . ASP A 1 326 ? 18.053 -13.277 -28.936 1.00 97.69 326 ASP A CA 1
ATOM 2494 C C . ASP A 1 326 ? 17.821 -14.351 -27.869 1.00 97.69 326 ASP A C 1
ATOM 2496 O O . ASP A 1 326 ? 17.149 -15.355 -28.110 1.00 97.69 326 ASP A O 1
ATOM 2500 N N . HIS A 1 327 ? 18.348 -14.139 -26.661 1.00 95.25 327 HIS A N 1
ATOM 2501 C CA . HIS A 1 327 ? 18.152 -15.072 -25.559 1.00 95.25 327 HIS A CA 1
ATOM 2502 C C . HIS A 1 327 ? 16.690 -15.130 -25.095 1.00 95.25 327 HIS A C 1
ATOM 2504 O O . HIS A 1 327 ? 16.160 -16.220 -24.876 1.00 95.25 327 HIS A O 1
ATOM 2510 N N . ALA A 1 328 ? 16.014 -13.980 -25.004 1.00 97.06 328 ALA A N 1
ATOM 2511 C CA . ALA A 1 328 ? 14.586 -13.906 -24.716 1.00 97.06 328 ALA A CA 1
ATOM 2512 C C . ALA A 1 328 ? 13.778 -14.699 -25.752 1.00 97.06 328 ALA A C 1
ATOM 2514 O O . ALA A 1 328 ? 12.951 -15.523 -25.368 1.00 97.06 328 ALA A O 1
ATOM 2515 N N . GLN A 1 329 ? 14.081 -14.541 -27.043 1.00 98.12 329 GLN A N 1
ATOM 2516 C CA . GLN A 1 329 ? 13.442 -15.299 -28.118 1.00 98.12 329 GLN A CA 1
ATOM 2517 C C . GLN A 1 329 ? 13.685 -16.810 -27.982 1.00 98.12 329 GLN A C 1
ATOM 2519 O O . GLN A 1 329 ? 12.736 -17.594 -28.014 1.00 98.12 329 GLN A O 1
ATOM 2524 N N . GLN A 1 330 ? 14.940 -17.232 -27.790 1.00 97.06 330 GLN A N 1
ATOM 2525 C CA . GLN A 1 330 ? 15.315 -18.645 -27.631 1.00 97.06 330 GLN A CA 1
ATOM 2526 C C . GLN A 1 330 ? 14.582 -19.306 -26.456 1.00 97.06 330 GLN A C 1
ATOM 2528 O O . GLN A 1 330 ? 14.114 -20.440 -26.564 1.00 97.06 330 GLN A O 1
ATOM 2533 N N . LEU A 1 331 ? 14.440 -18.579 -25.346 1.00 96.94 331 LEU A N 1
ATOM 2534 C CA . LEU A 1 331 ? 13.726 -19.019 -24.148 1.00 96.94 331 LEU A CA 1
ATOM 2535 C C . LEU A 1 331 ? 12.208 -18.780 -24.205 1.00 96.94 331 LEU A C 1
ATOM 2537 O O . LEU A 1 331 ? 11.504 -19.108 -23.245 1.00 96.94 331 LEU A O 1
ATOM 2541 N N . LYS A 1 332 ? 11.692 -18.218 -25.306 1.00 97.44 332 LYS A N 1
ATOM 2542 C CA . LYS A 1 332 ? 10.277 -17.852 -25.492 1.00 97.44 332 LYS A CA 1
ATOM 2543 C C . LYS A 1 332 ? 9.755 -16.925 -24.380 1.00 97.44 332 LYS A C 1
ATOM 2545 O O . LYS A 1 332 ? 8.628 -17.071 -23.893 1.00 97.44 332 LYS A O 1
ATOM 2550 N N . LEU A 1 333 ? 10.599 -15.999 -23.931 1.00 96.94 333 LEU A N 1
ATOM 2551 C CA . LEU A 1 333 ? 10.238 -14.920 -23.016 1.00 96.94 333 LEU A CA 1
ATOM 2552 C C . LEU A 1 333 ? 9.577 -13.794 -23.815 1.00 96.94 333 LEU A C 1
ATOM 2554 O O . LEU A 1 333 ? 10.022 -13.452 -24.904 1.00 96.94 333 LEU A O 1
ATOM 2558 N N . GLN A 1 334 ? 8.516 -13.215 -23.258 1.00 96.38 334 GLN A N 1
ATOM 2559 C CA . GLN A 1 334 ? 7.723 -12.182 -23.933 1.00 96.38 334 GLN A CA 1
ATOM 2560 C C . GLN A 1 334 ? 8.469 -10.847 -23.999 1.00 96.38 334 GLN A C 1
ATOM 2562 O O . GLN A 1 334 ? 8.167 -10.013 -24.852 1.00 96.38 334 GLN A O 1
ATOM 2567 N N . TYR A 1 335 ? 9.394 -10.621 -23.062 1.00 96.94 335 TYR A N 1
ATOM 2568 C CA . TYR A 1 335 ? 10.010 -9.322 -22.859 1.00 96.94 335 TYR A CA 1
ATOM 2569 C C . TYR A 1 335 ? 11.530 -9.384 -22.692 1.00 96.94 335 TYR A C 1
ATOM 2571 O O . TYR A 1 335 ? 12.112 -10.412 -22.336 1.00 96.94 335 TYR A O 1
ATOM 2579 N N . MET A 1 336 ? 12.157 -8.234 -22.912 1.00 96.75 336 MET A N 1
ATOM 2580 C CA . MET A 1 336 ? 13.497 -7.907 -22.444 1.00 96.75 336 MET A CA 1
ATOM 2581 C C . MET A 1 336 ? 13.429 -6.529 -21.769 1.00 96.75 336 MET A C 1
ATOM 2583 O O . MET A 1 336 ? 12.822 -5.603 -22.309 1.00 96.75 336 MET A O 1
ATOM 2587 N N . LEU A 1 337 ? 14.010 -6.409 -20.576 1.00 96.31 337 LEU A N 1
ATOM 2588 C CA . LEU A 1 337 ? 14.117 -5.161 -19.825 1.00 96.31 337 LEU A CA 1
ATOM 2589 C C . LEU A 1 337 ? 15.515 -4.588 -20.020 1.00 96.31 337 LEU A C 1
ATOM 2591 O O . LEU A 1 337 ? 16.469 -5.256 -19.637 1.00 96.31 337 LEU A O 1
ATOM 2595 N N . ILE A 1 338 ? 15.595 -3.379 -20.576 1.00 97.06 338 ILE A N 1
ATOM 2596 C CA . ILE A 1 338 ? 16.808 -2.560 -20.593 1.00 97.06 338 ILE A CA 1
ATOM 2597 C C . ILE A 1 338 ? 16.818 -1.777 -19.281 1.00 97.06 338 ILE A C 1
ATOM 2599 O O . ILE A 1 338 ? 15.981 -0.886 -19.079 1.00 97.06 338 ILE A O 1
ATOM 2603 N N . ASP A 1 339 ? 17.692 -2.176 -18.363 1.00 94.25 339 ASP A N 1
ATOM 2604 C CA . ASP A 1 339 ? 17.750 -1.596 -17.025 1.00 94.25 339 ASP A CA 1
ATOM 2605 C C . ASP A 1 339 ? 18.627 -0.333 -16.961 1.00 94.25 339 ASP A C 1
ATOM 2607 O O . ASP A 1 339 ? 18.953 0.260 -17.989 1.00 94.25 339 ASP A O 1
ATOM 2611 N N . ASP A 1 340 ? 18.946 0.128 -15.752 1.00 93.06 340 ASP A N 1
ATOM 2612 C CA . ASP A 1 340 ? 19.723 1.345 -15.515 1.00 93.06 340 ASP A CA 1
ATOM 2613 C C . ASP A 1 340 ? 21.016 1.430 -16.356 1.00 93.06 340 ASP A C 1
ATOM 2615 O O . ASP A 1 340 ? 21.728 0.446 -16.557 1.00 93.06 340 ASP A O 1
ATOM 2619 N N . GLY A 1 341 ? 21.314 2.632 -16.851 1.00 93.81 341 GLY A N 1
ATOM 2620 C CA . GLY A 1 341 ? 22.466 2.956 -17.700 1.00 93.81 341 GLY A CA 1
ATOM 2621 C C . GLY A 1 341 ? 22.116 3.418 -19.120 1.00 93.81 341 GLY A C 1
ATOM 2622 O O . GLY A 1 341 ? 22.993 3.892 -19.837 1.00 93.81 341 GLY A O 1
ATOM 2623 N N . TRP A 1 342 ? 20.869 3.254 -19.577 1.00 96.31 342 TRP A N 1
ATOM 2624 C CA . TRP A 1 342 ? 20.547 3.356 -21.011 1.00 96.31 342 TRP A CA 1
ATOM 2625 C C . TRP A 1 342 ? 20.329 4.778 -21.551 1.00 96.31 342 TRP A C 1
ATOM 2627 O O . TRP A 1 342 ? 20.350 4.966 -22.770 1.00 96.31 342 TRP A O 1
ATOM 2637 N N . TYR A 1 343 ? 20.110 5.776 -20.690 1.00 96.94 343 TYR A N 1
ATOM 2638 C CA . TYR A 1 343 ? 19.809 7.158 -21.089 1.00 96.94 343 TYR A CA 1
ATOM 2639 C C . TYR A 1 343 ? 20.883 8.159 -20.647 1.00 96.94 343 TYR A C 1
ATOM 2641 O O . TYR A 1 343 ? 21.666 7.911 -19.734 1.00 96.94 343 TYR A O 1
ATOM 2649 N N . PHE A 1 344 ? 20.928 9.316 -21.302 1.00 96.38 344 PHE A N 1
ATOM 2650 C CA . PHE A 1 344 ? 21.887 10.378 -21.037 1.00 96.38 344 PHE A CA 1
ATOM 2651 C C . PHE A 1 344 ? 21.831 10.808 -19.571 1.00 96.38 344 PHE A C 1
ATOM 2653 O O . PHE A 1 344 ? 20.767 11.140 -19.054 1.00 96.38 344 PHE A O 1
ATOM 2660 N N . GLY A 1 345 ? 22.990 10.817 -18.916 1.00 92.88 345 GLY A N 1
ATOM 2661 C CA . GLY A 1 345 ? 23.119 11.187 -17.510 1.00 92.88 345 GLY A CA 1
ATOM 2662 C C . GLY A 1 345 ? 22.712 10.094 -16.518 1.00 92.88 345 GLY A C 1
ATOM 2663 O O . GLY A 1 345 ? 22.898 10.310 -15.324 1.00 92.88 345 GLY A O 1
ATOM 2664 N N . SER A 1 346 ? 22.215 8.935 -16.968 1.00 92.19 346 SER A N 1
ATOM 2665 C CA . SER A 1 346 ? 22.091 7.747 -16.116 1.00 92.19 346 SER A CA 1
ATOM 2666 C C . SER A 1 346 ? 23.478 7.261 -15.681 1.00 92.19 346 SER A C 1
ATOM 2668 O O . SER A 1 346 ? 24.431 7.281 -16.462 1.00 92.19 346 SER A O 1
ATOM 2670 N N . THR A 1 347 ? 23.597 6.856 -14.418 1.00 80.06 347 THR A N 1
ATOM 2671 C CA . THR A 1 347 ? 24.870 6.475 -13.794 1.00 80.06 347 THR A CA 1
ATOM 2672 C C . THR A 1 347 ? 25.138 4.970 -13.838 1.00 80.06 347 THR A C 1
ATOM 2674 O O . THR A 1 347 ? 26.279 4.558 -13.636 1.00 80.06 347 THR A O 1
ATOM 2677 N N . GLY A 1 348 ? 24.117 4.146 -14.109 1.00 82.56 348 GLY A N 1
ATOM 2678 C CA . GLY A 1 348 ? 24.221 2.681 -14.092 1.00 82.56 348 GLY A CA 1
ATOM 2679 C C . GLY A 1 348 ? 24.370 2.073 -12.690 1.00 82.56 348 GLY A C 1
ATOM 2680 O O . GLY A 1 348 ? 24.673 0.887 -12.565 1.00 82.56 348 GLY A O 1
ATOM 2681 N N . ASP A 1 349 ? 24.197 2.872 -11.635 1.00 83.38 349 ASP A N 1
ATOM 2682 C CA . ASP A 1 349 ? 24.284 2.461 -10.230 1.00 83.38 349 ASP A CA 1
ATOM 2683 C C . ASP A 1 349 ? 23.093 2.943 -9.378 1.00 83.38 349 ASP A C 1
ATOM 2685 O O . ASP A 1 349 ? 23.142 2.912 -8.145 1.00 83.38 349 ASP A O 1
ATOM 2689 N N . GLY A 1 350 ? 22.022 3.394 -10.030 1.00 81.94 350 GLY A N 1
ATOM 2690 C CA . GLY A 1 350 ? 20.783 3.854 -9.419 1.00 81.94 350 GLY A CA 1
ATOM 2691 C C . GLY A 1 350 ? 20.802 5.291 -8.907 1.00 81.94 350 GLY A C 1
ATOM 2692 O O . GLY A 1 350 ? 19.775 5.774 -8.429 1.00 81.94 350 GLY A O 1
ATOM 2693 N N . GLN A 1 351 ? 21.930 6.001 -8.992 1.00 88.88 351 GLN A N 1
ATOM 2694 C CA . GLN A 1 351 ? 22.008 7.381 -8.522 1.00 88.88 351 GLN A CA 1
ATOM 2695 C C . GLN A 1 351 ? 21.234 8.348 -9.425 1.00 88.88 351 GLN A C 1
ATOM 2697 O O . GLN A 1 351 ? 21.280 8.304 -10.654 1.00 88.88 351 GLN A O 1
ATOM 2702 N N . TYR A 1 352 ? 20.528 9.283 -8.788 1.00 91.56 352 TYR A N 1
ATOM 2703 C CA . TYR A 1 352 ? 19.844 10.350 -9.503 1.00 91.56 352 TYR A CA 1
ATOM 2704 C C . TYR A 1 352 ? 20.827 11.427 -9.964 1.00 91.56 352 TYR A C 1
ATOM 2706 O O . TYR A 1 352 ? 21.525 12.029 -9.149 1.00 91.56 352 TYR A O 1
ATOM 2714 N N . ASN A 1 353 ? 20.785 11.740 -11.255 1.00 93.12 353 ASN A N 1
ATOM 2715 C CA . ASN A 1 353 ? 21.462 12.882 -11.849 1.00 93.12 353 ASN A CA 1
ATOM 2716 C C . ASN A 1 353 ? 20.422 13.897 -12.348 1.00 93.12 353 ASN A C 1
ATOM 2718 O O . ASN A 1 353 ? 19.491 13.538 -13.067 1.00 93.12 353 ASN A O 1
ATOM 2722 N N . VAL A 1 354 ? 20.583 15.162 -11.951 1.00 92.62 354 VAL A N 1
ATOM 2723 C CA . VAL A 1 354 ? 19.666 16.261 -12.293 1.00 92.62 354 VAL A CA 1
ATOM 2724 C C . VAL A 1 354 ? 19.697 16.628 -13.777 1.00 92.62 354 VAL A C 1
ATOM 2726 O O . VAL A 1 354 ? 18.678 17.055 -14.308 1.00 92.62 354 VAL A O 1
ATOM 2729 N N . ASP A 1 355 ? 20.829 16.406 -14.445 1.00 92.62 355 ASP A N 1
ATOM 2730 C CA . ASP A 1 355 ? 21.007 16.699 -15.871 1.00 92.62 355 ASP A CA 1
ATOM 2731 C C . ASP A 1 355 ? 20.593 15.520 -16.765 1.00 92.62 355 ASP A C 1
ATOM 2733 O O . ASP A 1 355 ? 20.791 15.549 -17.983 1.00 92.62 355 ASP A O 1
ATOM 2737 N N . ALA A 1 356 ? 20.065 14.444 -16.174 1.00 94.38 356 ALA A N 1
ATOM 2738 C CA . ALA A 1 356 ? 19.723 13.249 -16.918 1.00 94.38 356 ALA A CA 1
ATOM 2739 C C . ALA A 1 356 ? 18.438 13.433 -17.736 1.00 94.38 356 ALA A C 1
ATOM 2741 O O . ALA A 1 356 ? 17.437 13.949 -17.240 1.00 94.38 356 ALA A O 1
ATOM 2742 N N . ASP A 1 357 ? 18.441 12.945 -18.977 1.00 94.94 357 ASP A N 1
ATOM 2743 C CA . ASP A 1 357 ? 17.287 13.012 -19.875 1.00 94.94 357 ASP A CA 1
ATOM 2744 C C . ASP A 1 357 ? 16.868 11.609 -20.309 1.00 94.94 357 ASP A C 1
ATOM 2746 O O . ASP A 1 357 ? 17.471 10.992 -21.189 1.00 94.94 357 ASP A O 1
ATOM 2750 N N . ILE A 1 358 ? 15.776 11.124 -19.715 1.00 95.25 358 ILE A N 1
ATOM 2751 C CA . ILE A 1 358 ? 15.187 9.802 -19.983 1.00 95.25 358 ILE A CA 1
ATOM 2752 C C . ILE A 1 358 ? 14.578 9.667 -21.387 1.00 95.25 358 ILE A C 1
ATOM 2754 O O . ILE A 1 358 ? 13.977 8.638 -21.702 1.00 95.25 358 ILE A O 1
ATOM 2758 N N . ARG A 1 359 ? 14.681 10.700 -22.229 1.00 95.88 359 ARG A N 1
ATOM 2759 C CA . ARG A 1 359 ? 14.254 10.690 -23.635 1.00 95.88 359 ARG A CA 1
ATOM 2760 C C . ARG A 1 359 ? 15.423 10.628 -24.613 1.00 95.88 359 ARG A C 1
ATOM 2762 O O . ARG A 1 359 ? 15.213 10.590 -25.823 1.00 95.88 359 ARG A O 1
ATOM 2769 N N . ARG A 1 360 ? 16.655 10.624 -24.107 1.00 97.00 360 ARG A N 1
ATOM 2770 C CA . ARG A 1 360 ? 17.875 10.608 -24.910 1.00 97.00 360 ARG A CA 1
ATOM 2771 C C . ARG A 1 360 ? 18.691 9.363 -24.560 1.00 97.00 360 ARG A C 1
ATOM 2773 O O . ARG A 1 360 ? 19.313 9.354 -23.506 1.00 97.00 360 ARG A O 1
ATOM 2780 N N . PRO A 1 361 ? 18.719 8.321 -25.407 1.00 97.50 361 PRO A N 1
ATOM 2781 C CA . PRO A 1 361 ? 19.586 7.165 -25.191 1.00 97.50 361 PRO A CA 1
ATOM 2782 C C . PRO A 1 361 ? 21.071 7.557 -25.139 1.00 97.50 361 PRO A C 1
ATOM 2784 O O . PRO A 1 361 ? 21.470 8.573 -25.718 1.00 97.50 361 PRO A O 1
ATOM 2787 N N . VAL A 1 362 ? 21.894 6.745 -24.474 1.00 96.94 362 VAL A N 1
ATOM 2788 C CA . VAL A 1 362 ? 23.360 6.854 -24.566 1.00 96.94 362 VAL A CA 1
ATOM 2789 C C . VAL A 1 362 ? 23.843 6.536 -25.985 1.00 96.94 362 VAL A C 1
ATOM 2791 O O . VAL A 1 362 ? 23.204 5.780 -26.714 1.00 96.94 362 VAL A O 1
ATOM 2794 N N . GLU A 1 363 ? 24.989 7.088 -26.387 1.00 96.25 363 GLU A N 1
ATOM 2795 C CA . GLU A 1 363 ? 25.509 6.965 -27.762 1.00 96.25 363 GLU A CA 1
ATOM 2796 C C . GLU A 1 363 ? 25.760 5.512 -28.191 1.00 96.25 363 GLU A C 1
ATOM 2798 O O . GLU A 1 363 ? 25.660 5.173 -29.367 1.00 96.25 363 GLU A O 1
ATOM 2803 N N . GLN A 1 364 ? 26.063 4.638 -27.231 1.00 95.50 364 GLN A N 1
ATOM 2804 C CA . GLN A 1 364 ? 26.341 3.222 -27.459 1.00 95.50 364 GLN A CA 1
ATOM 2805 C C . GLN A 1 364 ? 25.070 2.386 -27.693 1.00 95.50 364 GLN A C 1
ATOM 2807 O O . GLN A 1 364 ? 25.179 1.185 -27.966 1.00 95.50 364 GLN A O 1
ATOM 2812 N N . LEU A 1 365 ? 23.879 2.984 -27.567 1.00 96.12 365 LEU A N 1
ATOM 2813 C CA . LEU A 1 365 ? 22.595 2.292 -27.582 1.00 96.12 365 LEU A CA 1
ATOM 2814 C C . LEU A 1 365 ? 21.646 2.877 -28.641 1.00 96.12 365 LEU A C 1
ATOM 2816 O O . LEU A 1 365 ? 21.033 3.928 -28.466 1.00 96.12 365 LEU A O 1
ATOM 2820 N N . ASP A 1 366 ? 21.469 2.138 -29.737 1.00 97.81 366 ASP A N 1
ATOM 2821 C CA . ASP A 1 366 ? 20.487 2.439 -30.783 1.00 97.81 366 ASP A CA 1
ATOM 2822 C C . ASP A 1 366 ? 19.105 1.922 -30.360 1.00 97.81 366 ASP A C 1
ATOM 2824 O O . ASP A 1 366 ? 18.677 0.829 -30.738 1.00 97.81 366 ASP A O 1
ATOM 2828 N N . LEU A 1 367 ? 18.409 2.692 -29.519 1.00 98.00 367 LEU A N 1
ATOM 2829 C CA . LEU A 1 367 ? 17.104 2.286 -28.993 1.00 98.00 367 LEU A CA 1
ATOM 2830 C C . LEU A 1 367 ? 16.057 2.040 -30.102 1.00 98.00 367 LEU A C 1
ATOM 2832 O O . LEU A 1 367 ? 15.400 0.996 -30.051 1.00 98.00 367 LEU A O 1
ATOM 2836 N N . PRO A 1 368 ? 15.880 2.918 -31.115 1.00 97.31 368 PRO A N 1
ATOM 2837 C CA . PRO A 1 368 ? 14.953 2.645 -32.215 1.00 97.31 368 PRO A CA 1
ATOM 2838 C C . PRO A 1 368 ? 15.288 1.356 -32.979 1.00 97.31 368 PRO A C 1
ATOM 2840 O O . PRO A 1 368 ? 14.387 0.551 -33.247 1.00 97.31 368 PRO A O 1
ATOM 2843 N N . GLY A 1 369 ? 16.569 1.116 -33.278 1.00 98.38 369 GLY A N 1
ATOM 2844 C CA . GLY A 1 369 ? 17.025 -0.117 -33.919 1.00 98.38 369 GLY A CA 1
ATOM 2845 C C . GLY A 1 369 ? 16.769 -1.356 -33.062 1.00 98.38 369 GLY A C 1
ATOM 2846 O O . GLY A 1 369 ? 16.291 -2.371 -33.572 1.00 98.38 369 GLY A O 1
ATOM 2847 N N . LEU A 1 370 ? 16.990 -1.271 -31.747 1.00 98.62 370 LEU A N 1
ATOM 2848 C CA . LEU A 1 370 ? 16.699 -2.349 -30.797 1.00 98.62 370 LEU A CA 1
ATOM 2849 C C . LEU A 1 370 ? 15.209 -2.688 -30.737 1.00 98.62 370 LEU A C 1
ATOM 2851 O O . LEU A 1 370 ? 14.856 -3.868 -30.717 1.00 98.62 370 LEU A O 1
ATOM 2855 N N . VAL A 1 371 ? 14.325 -1.688 -30.764 1.00 98.38 371 VAL A N 1
ATOM 2856 C CA . VAL A 1 371 ? 12.876 -1.936 -30.805 1.00 98.38 371 VAL A CA 1
ATOM 2857 C C . VAL A 1 371 ? 12.481 -2.662 -32.093 1.00 98.38 371 VAL A C 1
ATOM 2859 O O . VAL A 1 371 ? 11.721 -3.634 -32.043 1.00 98.38 371 VAL A O 1
ATOM 2862 N N . ALA A 1 372 ? 13.015 -2.246 -33.244 1.00 98.44 372 ALA A N 1
ATOM 2863 C CA . ALA A 1 372 ? 12.770 -2.929 -34.514 1.00 98.44 372 ALA A CA 1
ATOM 2864 C C . ALA A 1 372 ? 13.302 -4.375 -34.500 1.00 98.44 372 ALA A C 1
ATOM 2866 O O . ALA A 1 372 ? 12.602 -5.300 -34.919 1.00 98.44 372 ALA A O 1
ATOM 2867 N N . TYR A 1 373 ? 14.505 -4.581 -33.961 1.00 98.69 373 TYR A N 1
ATOM 2868 C CA . TYR A 1 373 ? 15.150 -5.887 -33.839 1.00 98.69 373 TYR A CA 1
ATOM 2869 C C . TYR A 1 373 ? 14.372 -6.848 -32.928 1.00 98.69 373 TYR A C 1
ATOM 2871 O O . TYR A 1 373 ? 14.174 -8.013 -33.283 1.00 98.69 373 TYR A O 1
ATOM 2879 N N . ALA A 1 374 ? 13.885 -6.356 -31.785 1.00 98.56 374 ALA A N 1
ATOM 2880 C CA . ALA A 1 374 ? 13.060 -7.116 -30.849 1.00 98.56 374 ALA A CA 1
ATOM 2881 C C . ALA A 1 374 ? 11.709 -7.501 -31.461 1.00 98.56 374 ALA A C 1
ATOM 2883 O O . ALA A 1 374 ? 11.262 -8.640 -31.323 1.00 98.56 374 ALA A O 1
ATOM 2884 N N . ARG A 1 375 ? 11.097 -6.594 -32.232 1.00 97.75 375 ARG A N 1
ATOM 2885 C CA . ARG A 1 375 ? 9.830 -6.855 -32.927 1.00 97.75 375 ARG A CA 1
ATOM 2886 C C . ARG A 1 375 ? 9.928 -8.004 -33.927 1.00 97.75 375 ARG A C 1
ATOM 2888 O O . ARG A 1 375 ? 9.014 -8.816 -33.993 1.00 97.75 375 ARG A O 1
ATOM 2895 N N . GLN A 1 376 ? 11.031 -8.103 -34.671 1.00 98.25 376 GLN A N 1
ATOM 2896 C CA . GLN A 1 376 ? 11.276 -9.216 -35.604 1.00 98.25 376 GLN A CA 1
ATOM 2897 C C . GLN A 1 376 ? 11.403 -10.578 -34.901 1.00 98.25 376 GLN A C 1
ATOM 2899 O O . GLN A 1 376 ? 11.330 -11.616 -35.551 1.00 98.25 376 GLN A O 1
ATOM 2904 N N . ARG A 1 377 ? 11.598 -10.573 -33.579 1.00 98.31 377 ARG A N 1
ATOM 2905 C CA . ARG A 1 377 ? 11.797 -11.757 -32.736 1.00 98.31 377 ARG A CA 1
ATOM 2906 C C . ARG A 1 377 ? 10.628 -12.030 -31.797 1.00 98.31 377 ARG A C 1
ATOM 2908 O O . ARG A 1 377 ? 10.741 -12.911 -30.954 1.00 98.31 377 ARG A O 1
ATOM 2915 N N . ASP A 1 378 ? 9.534 -11.283 -31.949 1.00 97.25 378 ASP A N 1
ATOM 2916 C CA . ASP A 1 378 ? 8.362 -11.334 -31.069 1.00 97.25 378 ASP A CA 1
ATOM 2917 C C . ASP A 1 378 ? 8.700 -11.073 -29.584 1.00 97.25 378 ASP A C 1
ATOM 2919 O O . ASP A 1 378 ? 8.140 -11.674 -28.669 1.00 97.25 378 ASP A O 1
ATOM 2923 N N . VAL A 1 379 ? 9.642 -10.154 -29.334 1.00 98.38 379 VAL A N 1
ATOM 2924 C CA . VAL A 1 379 ? 10.042 -9.716 -27.988 1.00 98.38 379 VAL A CA 1
ATOM 2925 C C . VAL A 1 379 ? 9.654 -8.250 -27.789 1.00 98.38 379 VAL A C 1
ATOM 2927 O O . VAL A 1 379 ? 9.972 -7.381 -28.602 1.00 98.38 379 VAL A O 1
ATOM 2930 N N . GLY A 1 380 ? 8.965 -7.945 -26.690 1.00 97.44 380 GLY A N 1
ATOM 2931 C CA . GLY A 1 380 ? 8.657 -6.574 -26.282 1.00 97.44 380 GLY A CA 1
ATOM 2932 C C . GLY A 1 380 ? 9.739 -5.971 -25.385 1.00 97.44 380 GLY A C 1
ATOM 2933 O O . GLY A 1 380 ? 10.214 -6.629 -24.466 1.00 97.44 380 GLY A O 1
ATOM 2934 N N . LEU A 1 381 ? 10.089 -4.700 -25.584 1.00 98.00 381 LEU A N 1
ATOM 2935 C CA . LEU A 1 381 ? 11.065 -4.027 -24.720 1.00 98.00 381 LEU A CA 1
ATOM 2936 C C . LEU A 1 381 ? 10.404 -3.293 -23.554 1.00 98.00 381 LEU A C 1
ATOM 2938 O O . LEU A 1 381 ? 9.351 -2.669 -23.717 1.00 98.00 381 LEU A O 1
ATOM 2942 N N . TRP A 1 382 ? 11.036 -3.369 -22.387 1.00 97.31 382 TRP A N 1
ATOM 2943 C CA . TRP A 1 382 ? 10.754 -2.550 -21.211 1.00 97.31 382 TRP A CA 1
ATOM 2944 C C . TRP A 1 382 ? 11.942 -1.636 -20.928 1.00 97.31 382 TRP A C 1
ATOM 2946 O O . TRP A 1 382 ? 13.082 -2.028 -21.167 1.00 97.31 382 TRP A O 1
ATOM 2956 N N . LEU A 1 383 ? 11.669 -0.445 -20.398 1.00 96.81 383 LEU A N 1
ATOM 2957 C CA . LEU A 1 383 ? 12.701 0.523 -20.026 1.00 96.81 383 LEU A CA 1
ATOM 2958 C C . LEU A 1 383 ? 12.682 0.797 -18.528 1.00 96.81 383 LEU A C 1
ATOM 2960 O O . LEU A 1 383 ? 11.622 1.029 -17.942 1.00 96.81 383 LEU A O 1
ATOM 2964 N N . TRP A 1 384 ? 13.852 0.805 -17.909 1.00 95.62 384 TRP A N 1
ATOM 2965 C CA . TRP A 1 384 ? 14.005 1.301 -16.551 1.00 95.62 384 TRP A CA 1
ATOM 2966 C C . TRP A 1 384 ? 14.018 2.835 -16.500 1.00 95.62 384 TRP A C 1
ATOM 2968 O O . TRP A 1 384 ? 14.484 3.486 -17.432 1.00 95.62 384 TRP A O 1
ATOM 2978 N N . ALA A 1 385 ? 13.518 3.427 -15.418 1.00 93.81 385 ALA A N 1
ATOM 2979 C CA . ALA A 1 385 ? 13.629 4.857 -15.162 1.00 93.81 385 ALA A CA 1
ATOM 2980 C C . ALA A 1 385 ? 13.735 5.155 -13.662 1.00 93.81 385 ALA A C 1
ATOM 2982 O O . ALA A 1 385 ? 12.936 4.667 -12.857 1.00 93.81 385 ALA A O 1
ATOM 2983 N N . HIS A 1 386 ? 14.651 6.048 -13.291 1.00 94.62 386 HIS A N 1
ATOM 2984 C CA . HIS A 1 386 ? 14.641 6.650 -11.962 1.00 94.62 386 HIS A CA 1
ATOM 2985 C C . HIS A 1 386 ? 13.381 7.517 -11.797 1.00 94.62 386 HIS A C 1
ATOM 2987 O O . HIS A 1 386 ? 13.103 8.372 -12.645 1.00 94.62 386 HIS A O 1
ATOM 2993 N N . TRP A 1 387 ? 12.638 7.371 -10.693 1.00 92.56 387 TRP A N 1
ATOM 2994 C CA . TRP A 1 387 ? 11.343 8.052 -10.528 1.00 92.56 387 TRP A CA 1
ATOM 2995 C C . TRP A 1 387 ? 11.417 9.573 -10.675 1.00 92.56 387 TRP A C 1
ATOM 2997 O O . TRP A 1 387 ? 10.540 10.152 -11.298 1.00 92.56 387 TRP A O 1
ATOM 3007 N N . ARG A 1 388 ? 12.467 10.220 -10.148 1.00 94.38 388 ARG A N 1
ATOM 3008 C CA . ARG A 1 388 ? 12.656 11.680 -10.260 1.00 94.38 388 ARG A CA 1
ATOM 3009 C C . ARG A 1 388 ? 12.800 12.150 -11.705 1.00 94.38 388 ARG A C 1
ATOM 3011 O O . ARG A 1 388 ? 12.174 13.133 -12.082 1.00 94.38 388 ARG A O 1
ATOM 3018 N N . ALA A 1 389 ? 13.593 11.434 -12.503 1.00 94.56 389 ALA A N 1
ATOM 3019 C CA . ALA A 1 389 ? 13.788 11.768 -13.908 1.00 94.56 389 ALA A CA 1
ATOM 3020 C C . ALA A 1 389 ? 12.491 11.545 -14.706 1.00 94.56 389 ALA A C 1
ATOM 3022 O O . ALA A 1 389 ? 12.153 12.336 -15.584 1.00 94.56 389 ALA A O 1
ATOM 3023 N N . LEU A 1 390 ? 11.720 10.513 -14.341 1.00 93.88 390 LEU A N 1
ATOM 3024 C CA . LEU A 1 390 ? 10.387 10.292 -14.894 1.00 93.88 390 LEU A CA 1
ATOM 3025 C C . LEU A 1 390 ? 9.384 11.364 -14.470 1.00 93.88 390 LEU A C 1
ATOM 3027 O O . LEU A 1 390 ? 8.640 11.835 -15.317 1.00 93.88 390 LEU A O 1
ATOM 3031 N N . ASP A 1 391 ? 9.336 11.755 -13.199 1.00 94.69 391 ASP A N 1
ATOM 3032 C CA . ASP A 1 391 ? 8.343 12.712 -12.702 1.00 94.69 391 ASP A CA 1
ATOM 3033 C C . ASP A 1 391 ? 8.501 14.091 -13.352 1.00 94.69 391 ASP A C 1
ATOM 3035 O O . ASP A 1 391 ? 7.504 14.717 -13.708 1.00 94.69 391 ASP A O 1
ATOM 3039 N N . ALA A 1 392 ? 9.746 14.519 -13.591 1.00 93.06 392 ALA A N 1
ATOM 3040 C CA . ALA A 1 392 ? 10.058 15.790 -14.242 1.00 93.06 392 ALA A CA 1
ATOM 3041 C C . ALA A 1 392 ? 9.539 15.885 -15.691 1.00 93.06 392 ALA A C 1
ATOM 3043 O O . ALA A 1 392 ? 9.153 16.965 -16.131 1.00 93.06 392 ALA A O 1
ATOM 3044 N N . HIS A 1 393 ? 9.493 14.763 -16.419 1.00 91.94 393 HIS A N 1
ATOM 3045 C CA . HIS A 1 393 ? 9.148 14.715 -17.848 1.00 91.94 393 HIS A CA 1
ATOM 3046 C C . HIS A 1 393 ? 8.098 13.644 -18.174 1.00 91.94 393 HIS A C 1
ATOM 3048 O O . HIS A 1 393 ? 8.109 13.062 -19.261 1.00 91.94 393 HIS A O 1
ATOM 3054 N N . MET A 1 394 ? 7.191 13.354 -17.235 1.00 92.81 394 MET A N 1
ATOM 3055 C CA . MET A 1 394 ? 6.356 12.147 -17.276 1.00 92.81 394 MET A CA 1
ATOM 3056 C C . MET A 1 394 ? 5.537 12.028 -18.565 1.00 92.81 394 MET A C 1
ATOM 3058 O O . MET A 1 394 ? 5.540 10.977 -19.199 1.00 92.81 394 MET A O 1
ATOM 3062 N N . ASP A 1 395 ? 4.851 13.096 -18.973 1.00 92.94 395 ASP A N 1
ATOM 3063 C CA . ASP A 1 395 ? 3.994 13.068 -20.164 1.00 92.94 395 ASP A CA 1
ATOM 3064 C C . ASP A 1 395 ? 4.798 12.918 -21.459 1.00 92.94 395 ASP A C 1
ATOM 3066 O O . ASP A 1 395 ? 4.477 12.081 -22.304 1.00 92.94 395 ASP A O 1
ATOM 3070 N N . GLU A 1 396 ? 5.876 13.689 -21.591 1.00 95.00 396 GLU A N 1
ATOM 3071 C CA . GLU A 1 396 ? 6.748 13.700 -22.767 1.00 95.00 396 GLU A CA 1
ATOM 3072 C C . GLU A 1 396 ? 7.460 12.354 -22.948 1.00 95.00 396 GLU A C 1
ATOM 3074 O O . GLU A 1 396 ? 7.481 11.802 -24.050 1.00 95.00 396 GLU A O 1
ATOM 3079 N N . ALA A 1 397 ? 8.000 11.791 -21.863 1.00 95.25 397 ALA A N 1
ATOM 3080 C CA . ALA A 1 397 ? 8.692 10.509 -21.889 1.00 95.25 397 ALA A CA 1
ATOM 3081 C C . ALA A 1 397 ? 7.742 9.352 -22.213 1.00 95.25 397 ALA A C 1
ATOM 3083 O O . ALA A 1 397 ? 8.033 8.550 -23.099 1.00 95.25 397 ALA A O 1
ATOM 3084 N N . LEU A 1 398 ? 6.576 9.283 -21.559 1.00 93.19 398 LEU A N 1
ATOM 3085 C CA . LEU A 1 398 ? 5.604 8.217 -21.818 1.00 93.19 398 LEU A CA 1
ATOM 3086 C C . LEU A 1 398 ? 5.040 8.283 -23.245 1.00 93.19 398 LEU A C 1
ATOM 3088 O O . LEU A 1 398 ? 4.851 7.235 -23.866 1.00 93.19 398 LEU A O 1
ATOM 3092 N N . ALA A 1 399 ? 4.807 9.485 -23.784 1.00 93.88 399 ALA A N 1
ATOM 3093 C CA . ALA A 1 399 ? 4.387 9.661 -25.173 1.00 93.88 399 ALA A CA 1
ATOM 3094 C C . ALA A 1 399 ? 5.463 9.172 -26.156 1.00 93.88 399 ALA A C 1
ATOM 3096 O O . ALA A 1 399 ? 5.155 8.436 -27.095 1.00 93.88 399 ALA A O 1
ATOM 3097 N N . TRP A 1 400 ? 6.729 9.516 -25.917 1.00 95.12 400 TRP A N 1
ATOM 3098 C CA . TRP A 1 400 ? 7.845 9.059 -26.744 1.00 95.12 400 TRP A CA 1
ATOM 3099 C C . TRP A 1 400 ? 8.037 7.535 -26.681 1.00 95.12 400 TRP A C 1
ATOM 3101 O O . TRP A 1 400 ? 8.152 6.880 -27.719 1.00 95.12 400 TRP A O 1
ATOM 3111 N N . TYR A 1 401 ? 7.972 6.932 -25.490 1.00 95.38 401 TYR A N 1
ATOM 3112 C CA . TYR A 1 401 ? 8.055 5.474 -25.317 1.00 95.38 401 TYR A CA 1
ATOM 3113 C C . TYR A 1 401 ? 6.953 4.741 -26.084 1.00 95.38 401 TYR A C 1
ATOM 3115 O O . TYR A 1 401 ? 7.206 3.715 -26.724 1.00 95.38 401 TYR A O 1
ATOM 3123 N N . GLN A 1 402 ? 5.733 5.278 -26.059 1.00 89.94 402 GLN A N 1
ATOM 3124 C CA . GLN A 1 402 ? 4.619 4.732 -26.823 1.00 89.94 402 GLN A CA 1
ATOM 3125 C C . GLN A 1 402 ? 4.875 4.811 -28.333 1.00 89.94 402 GLN A C 1
ATOM 3127 O O . GLN A 1 402 ? 4.643 3.823 -29.029 1.00 89.94 402 GLN A O 1
ATOM 3132 N N . GLN A 1 403 ? 5.366 5.950 -28.833 1.00 94.69 403 GLN A N 1
ATOM 3133 C CA . GLN A 1 403 ? 5.693 6.133 -30.253 1.00 94.69 403 GLN A CA 1
ATOM 3134 C C . GLN A 1 403 ? 6.764 5.147 -30.729 1.00 94.69 403 GLN A C 1
ATOM 3136 O O . GLN A 1 403 ? 6.623 4.570 -31.806 1.00 94.69 403 GLN A O 1
ATOM 3141 N N . LEU A 1 404 ? 7.792 4.900 -29.911 1.00 95.00 404 LEU A N 1
ATOM 3142 C CA . LEU A 1 404 ? 8.803 3.880 -30.196 1.00 95.00 404 LEU A CA 1
ATOM 3143 C C . LEU A 1 404 ? 8.210 2.465 -30.215 1.00 95.00 404 LEU A C 1
ATOM 3145 O O . LEU A 1 404 ? 8.672 1.617 -30.970 1.00 95.00 404 LEU A O 1
ATOM 3149 N N . GLY A 1 405 ? 7.175 2.203 -29.414 1.00 94.69 405 GLY A N 1
ATOM 3150 C CA . GLY A 1 405 ? 6.544 0.889 -29.284 1.00 94.69 405 GLY A CA 1
ATOM 3151 C C . GLY A 1 405 ? 7.013 0.080 -28.071 1.00 94.69 405 GLY A C 1
ATOM 3152 O O . GLY A 1 405 ? 6.775 -1.135 -28.034 1.00 94.69 405 GLY A O 1
ATOM 3153 N N . ILE A 1 406 ? 7.629 0.742 -27.084 1.00 95.94 406 ILE A N 1
ATOM 3154 C CA . ILE A 1 406 ? 7.993 0.180 -25.774 1.00 95.94 406 ILE A CA 1
ATOM 3155 C C . ILE A 1 406 ? 6.748 -0.409 -25.100 1.00 95.94 406 ILE A C 1
ATOM 3157 O O . ILE A 1 406 ? 5.656 0.144 -25.203 1.00 95.94 406 ILE A O 1
ATOM 3161 N N . LYS A 1 407 ? 6.884 -1.561 -24.436 1.00 92.69 407 LYS A N 1
ATOM 3162 C CA . LYS A 1 407 ? 5.759 -2.331 -23.869 1.00 92.69 407 LYS A CA 1
ATOM 3163 C C . LYS A 1 407 ? 5.543 -2.115 -22.377 1.00 92.69 407 LYS A C 1
ATOM 3165 O O . LYS A 1 407 ? 4.455 -2.402 -21.880 1.00 92.69 407 LYS A O 1
ATOM 3170 N N . GLY A 1 408 ? 6.535 -1.592 -21.669 1.00 89.25 408 GLY A N 1
ATOM 3171 C CA . GLY A 1 408 ? 6.421 -1.308 -20.248 1.00 89.25 408 GLY A CA 1
ATOM 3172 C C . GLY A 1 408 ? 7.596 -0.509 -19.711 1.00 89.25 408 GLY A C 1
ATOM 3173 O O . GLY A 1 408 ? 8.565 -0.243 -20.417 1.00 8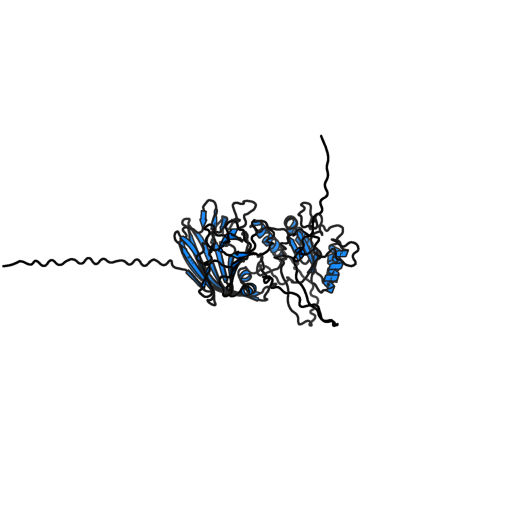9.25 408 GLY A O 1
ATOM 3174 N N . ILE A 1 409 ? 7.475 -0.118 -18.448 1.00 93.62 409 ILE A N 1
ATOM 3175 C CA . ILE A 1 409 ? 8.516 0.601 -17.721 1.00 93.62 409 ILE A CA 1
ATOM 3176 C C . ILE A 1 409 ? 8.718 -0.039 -16.348 1.00 93.62 409 ILE A C 1
ATOM 3178 O O . ILE A 1 409 ? 7.759 -0.552 -15.761 1.00 93.62 409 ILE A O 1
ATOM 3182 N N . LYS A 1 410 ? 9.952 0.014 -15.852 1.00 93.44 410 LYS A N 1
ATOM 3183 C CA . LYS A 1 410 ? 10.342 -0.299 -14.474 1.00 93.44 410 LYS A CA 1
ATOM 3184 C C . LYS A 1 410 ? 10.757 1.013 -13.810 1.00 93.44 410 LYS A C 1
ATOM 3186 O O . LYS A 1 410 ? 11.730 1.617 -14.237 1.00 93.44 410 LYS A O 1
ATOM 3191 N N . VAL A 1 411 ? 10.014 1.468 -12.804 1.00 90.94 411 VAL A N 1
ATOM 3192 C CA . VAL A 1 411 ? 10.323 2.722 -12.090 1.00 90.94 411 VAL A CA 1
ATOM 3193 C C . VAL A 1 411 ? 10.856 2.396 -10.702 1.00 90.94 411 VAL A C 1
ATOM 3195 O O . VAL A 1 411 ? 10.187 1.647 -9.991 1.00 90.94 411 VAL A O 1
ATOM 3198 N N . ASP A 1 412 ? 12.019 2.938 -10.340 1.00 87.62 412 ASP A N 1
ATOM 3199 C CA . ASP A 1 412 ? 12.744 2.629 -9.095 1.00 87.62 412 ASP A CA 1
ATOM 3200 C C . ASP A 1 412 ? 13.088 3.879 -8.260 1.00 87.62 412 ASP A C 1
ATOM 3202 O O . ASP A 1 412 ? 12.950 5.023 -8.709 1.00 87.62 412 ASP A O 1
ATOM 3206 N N . PHE A 1 413 ? 13.593 3.615 -7.047 1.00 88.25 413 PHE A N 1
ATOM 3207 C CA . PHE A 1 413 ? 14.186 4.566 -6.092 1.00 88.25 413 PHE A CA 1
ATOM 3208 C C . PHE A 1 413 ? 13.226 5.597 -5.495 1.00 88.25 413 PHE A C 1
ATOM 3210 O O . PHE A 1 413 ? 13.642 6.667 -5.044 1.00 88.25 413 PHE A O 1
ATOM 3217 N N . MET A 1 414 ? 11.923 5.298 -5.482 1.00 91.31 414 MET A N 1
ATOM 3218 C CA . MET A 1 414 ? 10.946 6.124 -4.767 1.00 91.31 414 MET A CA 1
ATOM 3219 C C . MET A 1 414 ? 11.294 6.222 -3.278 1.00 91.31 414 MET A C 1
ATOM 3221 O O . MET A 1 414 ? 11.219 7.315 -2.719 1.00 91.31 414 MET A O 1
ATOM 3225 N N . ASP A 1 415 ? 11.668 5.086 -2.675 1.00 90.12 415 ASP A N 1
ATOM 3226 C CA . ASP A 1 415 ? 12.115 4.906 -1.286 1.00 90.12 415 ASP A CA 1
ATOM 3227 C C . ASP A 1 415 ? 11.259 5.642 -0.251 1.00 90.12 415 ASP A C 1
ATOM 3229 O O . ASP A 1 415 ? 11.763 6.156 0.744 1.00 90.12 415 ASP A O 1
ATOM 3233 N N . ARG A 1 416 ? 9.959 5.761 -0.533 1.00 89.69 416 ARG A N 1
ATOM 3234 C CA . ARG A 1 416 ? 9.005 6.611 0.177 1.00 89.69 416 ARG A CA 1
ATOM 3235 C C . ARG A 1 416 ? 7.584 6.088 -0.003 1.00 89.69 416 ARG A C 1
ATOM 3237 O O . ARG A 1 416 ? 7.224 5.557 -1.058 1.00 89.69 416 ARG A O 1
ATOM 3244 N N . ASP A 1 417 ? 6.764 6.356 1.000 1.00 93.81 417 ASP A N 1
ATOM 3245 C CA . ASP A 1 417 ? 5.329 6.088 1.032 1.00 93.81 417 ASP A CA 1
ATOM 3246 C C . ASP A 1 417 ? 4.547 7.191 1.774 1.00 93.81 417 ASP A C 1
ATOM 3248 O O . ASP A 1 417 ? 3.402 6.996 2.173 1.00 93.81 417 ASP A O 1
ATOM 3252 N N . ASP A 1 418 ? 5.127 8.386 1.931 1.00 97.50 418 ASP A N 1
ATOM 3253 C CA . ASP A 1 418 ? 4.368 9.579 2.314 1.00 97.50 418 ASP A CA 1
ATOM 3254 C C . ASP A 1 418 ? 3.302 9.930 1.262 1.00 97.50 418 ASP A C 1
ATOM 3256 O O . ASP A 1 418 ? 3.374 9.488 0.111 1.00 97.50 418 ASP A O 1
ATOM 3260 N N . GLN A 1 419 ? 2.319 10.750 1.650 1.00 97.19 419 GLN A N 1
ATOM 3261 C CA . GLN A 1 419 ? 1.174 11.087 0.794 1.00 97.19 419 GLN A CA 1
ATOM 3262 C C . GLN A 1 419 ? 1.602 11.554 -0.607 1.00 97.19 419 GLN A C 1
ATOM 3264 O O . GLN A 1 419 ? 1.016 11.128 -1.596 1.00 97.19 419 GLN A O 1
ATOM 3269 N N . GLN A 1 420 ? 2.667 12.355 -0.720 1.00 96.69 420 GLN A N 1
ATOM 3270 C CA . GLN A 1 420 ? 3.117 12.885 -2.012 1.00 96.69 420 GLN A CA 1
ATOM 3271 C C . GLN A 1 420 ? 3.672 11.775 -2.918 1.00 96.69 420 GLN A C 1
ATOM 3273 O O . GLN A 1 420 ? 3.489 11.816 -4.137 1.00 96.69 420 GLN A O 1
ATOM 3278 N N . MET A 1 421 ? 4.342 10.774 -2.339 1.00 95.31 421 MET A N 1
ATOM 3279 C CA . MET A 1 421 ? 4.823 9.622 -3.098 1.00 95.31 421 MET A CA 1
ATOM 3280 C C . MET A 1 421 ? 3.680 8.672 -3.472 1.00 95.31 421 MET A C 1
ATOM 3282 O O . MET A 1 421 ? 3.626 8.201 -4.607 1.00 95.31 421 MET A O 1
ATOM 3286 N N . VAL A 1 422 ? 2.719 8.445 -2.569 1.00 94.19 422 VAL A N 1
ATOM 3287 C CA . VAL A 1 422 ? 1.466 7.738 -2.893 1.00 94.19 422 VAL A CA 1
ATOM 3288 C C . VAL A 1 422 ? 0.776 8.402 -4.089 1.00 94.19 422 VAL A C 1
ATOM 3290 O O . VAL A 1 422 ? 0.422 7.718 -5.053 1.00 94.19 422 VAL A O 1
ATOM 3293 N N . ASP A 1 423 ? 0.677 9.729 -4.094 1.00 93.56 423 ASP A N 1
ATOM 3294 C CA . ASP A 1 423 ? 0.087 10.493 -5.193 1.00 93.56 423 ASP A CA 1
ATOM 3295 C C . ASP A 1 423 ? 0.882 10.345 -6.499 1.00 93.56 423 ASP A C 1
ATOM 3297 O O . ASP A 1 423 ? 0.276 10.205 -7.562 1.00 93.56 423 ASP A O 1
ATOM 3301 N N . PHE A 1 424 ? 2.221 10.311 -6.457 1.00 93.56 424 PHE A N 1
ATOM 3302 C CA . PHE A 1 424 ? 3.052 10.013 -7.634 1.00 93.56 424 PHE A CA 1
ATOM 3303 C C . PHE A 1 424 ? 2.675 8.672 -8.274 1.00 93.56 424 PHE A C 1
ATOM 3305 O O . PHE A 1 424 ? 2.459 8.616 -9.489 1.00 93.56 424 PHE A O 1
ATOM 3312 N N . TYR A 1 425 ? 2.516 7.610 -7.478 1.00 88.75 425 TYR A N 1
ATOM 3313 C CA . TYR A 1 425 ? 2.105 6.306 -7.998 1.00 88.75 425 TYR A CA 1
ATOM 3314 C C . TYR A 1 425 ? 0.737 6.366 -8.693 1.00 88.75 425 TYR A C 1
ATOM 3316 O O . TYR A 1 425 ? 0.587 5.852 -9.805 1.00 88.75 425 TYR A O 1
ATOM 3324 N N . HIS A 1 426 ? -0.250 7.037 -8.086 1.00 86.81 426 HIS A N 1
ATOM 3325 C CA . HIS A 1 426 ? -1.581 7.200 -8.690 1.00 86.81 426 HIS A CA 1
ATOM 3326 C C . HIS A 1 426 ? -1.548 8.075 -9.946 1.00 86.81 426 HIS A C 1
ATOM 3328 O O . HIS A 1 426 ? -2.228 7.748 -10.919 1.00 86.81 426 HIS A O 1
ATOM 3334 N N . ARG A 1 427 ? -0.744 9.147 -9.974 1.00 91.12 427 ARG A N 1
ATOM 3335 C CA . ARG A 1 427 ? -0.544 9.983 -11.172 1.00 91.12 427 ARG A CA 1
ATOM 3336 C C . ARG A 1 427 ? 0.038 9.165 -12.318 1.00 91.12 427 ARG A C 1
ATOM 3338 O O . ARG A 1 427 ? -0.524 9.187 -13.412 1.00 91.12 427 ARG A O 1
ATOM 3345 N N . LEU A 1 428 ? 1.104 8.406 -12.061 1.00 88.50 428 LEU A N 1
ATOM 3346 C CA . LEU A 1 428 ? 1.760 7.566 -13.063 1.00 88.50 428 LEU A CA 1
ATOM 3347 C C . LEU A 1 428 ? 0.801 6.516 -13.644 1.00 88.50 428 LEU A C 1
ATOM 3349 O O . LEU A 1 428 ? 0.725 6.343 -14.862 1.00 88.50 428 LEU A O 1
ATOM 3353 N N . LEU A 1 429 ? 0.030 5.837 -12.791 1.00 83.56 429 LEU A N 1
ATOM 3354 C CA . LEU A 1 429 ? -0.965 4.855 -13.233 1.00 83.56 429 LEU A CA 1
ATOM 3355 C C . LEU A 1 429 ? -2.119 5.521 -14.003 1.00 83.56 429 LEU A C 1
ATOM 3357 O O . LEU A 1 429 ? -2.588 4.974 -15.004 1.00 83.56 429 LEU A O 1
ATOM 3361 N N . ALA A 1 430 ? -2.518 6.737 -13.618 1.00 82.06 430 ALA A N 1
ATOM 3362 C CA . ALA A 1 430 ? -3.574 7.496 -14.282 1.00 82.06 430 ALA A CA 1
ATOM 3363 C C . ALA A 1 430 ? -3.185 8.037 -15.668 1.00 82.06 430 ALA A C 1
ATOM 3365 O O . ALA A 1 430 ? -4.081 8.220 -16.493 1.00 82.06 430 ALA A O 1
ATOM 3366 N N . LYS A 1 431 ? -1.897 8.236 -15.993 1.00 76.44 431 LYS A N 1
ATOM 3367 C CA . LYS A 1 431 ? -1.473 8.649 -17.354 1.00 76.44 431 LYS A CA 1
ATOM 3368 C C . LYS A 1 431 ? -1.897 7.662 -18.445 1.00 76.44 431 LYS A C 1
ATOM 3370 O O . LYS A 1 431 ? -2.050 8.039 -19.603 1.00 76.44 431 LYS A O 1
ATOM 3375 N N . ARG A 1 432 ? -2.223 6.426 -18.065 1.00 61.56 432 ARG A N 1
ATOM 3376 C CA . ARG A 1 432 ? -2.790 5.404 -18.956 1.00 61.56 432 ARG A CA 1
ATOM 3377 C C . ARG A 1 432 ? -4.272 5.634 -19.293 1.00 61.56 432 ARG A C 1
ATOM 3379 O O . ARG A 1 432 ? -4.759 5.052 -20.256 1.00 61.56 432 ARG A O 1
ATOM 3386 N N . ARG A 1 433 ? -4.985 6.490 -18.542 1.00 49.62 433 ARG A N 1
ATOM 3387 C CA . ARG A 1 433 ? -6.424 6.791 -18.712 1.00 49.62 433 ARG A CA 1
ATOM 3388 C C . ARG A 1 433 ? -6.727 7.848 -19.782 1.00 49.62 433 ARG A C 1
ATOM 3390 O O . ARG A 1 433 ? -7.807 7.821 -20.357 1.00 49.62 433 ARG A O 1
ATOM 3397 N N . ALA A 1 434 ? -5.809 8.774 -20.064 1.00 36.41 434 ALA A N 1
ATOM 3398 C CA . ALA A 1 434 ? -6.065 9.882 -20.997 1.00 36.41 434 ALA A CA 1
ATOM 3399 C C . ALA A 1 434 ? -5.923 9.492 -22.482 1.00 36.41 434 ALA A C 1
ATOM 3401 O O . ALA A 1 434 ? -6.381 10.209 -23.367 1.00 36.41 434 ALA A O 1
ATOM 3402 N N . GLN A 1 435 ? -5.318 8.339 -22.770 1.00 42.62 435 GLN A N 1
ATOM 3403 C CA . GLN A 1 435 ? -4.919 7.958 -24.128 1.00 42.62 435 GLN A CA 1
ATOM 3404 C C . GLN A 1 435 ? -5.985 7.153 -24.898 1.00 42.62 435 GLN A C 1
ATOM 3406 O O . GLN A 1 435 ? -5.810 6.873 -26.081 1.00 42.62 435 GLN A O 1
ATOM 3411 N N . THR A 1 436 ? -7.118 6.809 -24.273 1.00 37.62 436 THR A N 1
ATOM 3412 C CA . THR A 1 436 ? -8.255 6.137 -24.935 1.00 37.62 436 THR A CA 1
ATOM 3413 C C . THR A 1 436 ? -9.310 7.096 -25.493 1.00 37.62 436 THR A C 1
ATOM 3415 O O . THR A 1 436 ? -10.151 6.664 -26.276 1.00 37.62 436 THR A O 1
ATOM 3418 N N . ALA A 1 437 ? -9.268 8.388 -25.147 1.00 33.38 437 ALA A N 1
ATOM 3419 C CA . ALA A 1 437 ? -10.239 9.380 -25.628 1.00 33.38 437 ALA A CA 1
ATOM 3420 C C . ALA A 1 437 ? -9.907 9.962 -27.022 1.00 33.38 437 ALA A C 1
ATOM 3422 O O . ALA A 1 437 ? -10.703 10.715 -27.574 1.00 33.38 437 ALA A O 1
ATOM 3423 N N . GLY A 1 438 ? -8.765 9.592 -27.616 1.00 30.92 438 GLY A N 1
ATOM 3424 C CA . GLY A 1 438 ? -8.313 10.082 -28.921 1.00 30.92 438 GLY A CA 1
ATOM 3425 C C . GLY A 1 438 ? -7.677 8.991 -29.781 1.00 30.92 438 GLY A C 1
ATOM 3426 O O . GLY A 1 438 ? -6.466 8.954 -29.933 1.00 30.92 438 GLY A O 1
ATOM 3427 N N . GLY A 1 439 ? -8.489 8.092 -30.343 1.00 27.44 439 GLY A N 1
ATOM 3428 C CA . GLY A 1 439 ? -8.233 7.422 -31.633 1.00 27.44 439 GLY A CA 1
ATOM 3429 C C . GLY A 1 439 ? -7.074 6.421 -31.799 1.00 27.44 439 GLY A C 1
ATOM 3430 O O . GLY A 1 439 ? -7.165 5.586 -32.696 1.00 27.44 439 GLY A O 1
ATOM 3431 N N . SER A 1 440 ? -6.032 6.404 -30.969 1.00 28.66 440 SER A N 1
ATOM 3432 C CA . SER A 1 440 ? -4.907 5.462 -31.095 1.00 28.66 440 SER A CA 1
ATOM 3433 C C . SER A 1 440 ? -4.730 4.639 -29.822 1.00 28.66 440 SER A C 1
ATOM 3435 O O . SER A 1 440 ? -3.781 4.811 -29.057 1.00 28.66 440 SER A O 1
ATOM 3437 N N . ALA A 1 441 ? -5.668 3.718 -29.599 1.00 29.42 441 ALA A N 1
ATOM 3438 C CA . ALA A 1 441 ? -5.469 2.626 -28.654 1.00 29.42 441 ALA A CA 1
ATOM 3439 C C . ALA A 1 441 ? -4.233 1.802 -29.051 1.00 29.42 441 ALA A C 1
ATOM 3441 O O . ALA A 1 441 ? -3.874 1.734 -30.228 1.00 29.42 441 ALA A O 1
ATOM 3442 N N . TRP A 1 442 ? -3.641 1.120 -28.070 1.00 36.44 442 TRP A N 1
ATOM 3443 C CA . TRP A 1 442 ? -2.719 0.001 -28.255 1.00 36.44 442 TRP A CA 1
ATOM 3444 C C . TRP A 1 442 ? -3.349 -1.068 -29.171 1.00 36.44 442 TRP A C 1
ATOM 3446 O O . TRP A 1 442 ? -3.900 -2.059 -28.703 1.00 36.44 442 TRP A O 1
ATOM 3456 N N . ARG A 1 443 ? -3.311 -0.869 -30.491 1.00 24.88 443 ARG A N 1
ATOM 3457 C CA . ARG A 1 443 ? -3.671 -1.878 -31.486 1.00 24.88 443 ARG A CA 1
ATOM 3458 C C . ARG A 1 443 ? -2.390 -2.579 -31.898 1.00 24.88 443 ARG A C 1
ATOM 3460 O O . ARG A 1 443 ? -1.618 -2.079 -32.710 1.00 24.88 443 ARG A O 1
ATOM 3467 N N . LEU A 1 444 ? -2.161 -3.751 -31.320 1.00 23.17 444 LEU A N 1
ATOM 3468 C CA . LEU A 1 444 ? -1.436 -4.778 -32.054 1.00 23.17 444 LEU A CA 1
ATOM 3469 C C . LEU A 1 444 ? -2.345 -5.201 -33.216 1.00 23.17 444 LEU A C 1
ATOM 3471 O O . LEU A 1 444 ? -3.543 -5.408 -33.020 1.00 23.17 444 LEU A O 1
ATOM 3475 N N . SER A 1 445 ? -1.786 -5.229 -34.423 1.00 22.06 445 SER A N 1
ATOM 3476 C CA . SER A 1 445 ? -2.473 -5.682 -35.634 1.00 22.06 445 SER A CA 1
ATOM 3477 C C . SER A 1 445 ? -3.049 -7.093 -35.419 1.00 22.06 445 SER A C 1
ATOM 3479 O O . SER A 1 445 ? -2.379 -7.907 -34.779 1.00 22.06 445 SER A O 1
ATOM 3481 N N . PRO A 1 446 ? -4.264 -7.406 -35.904 1.00 24.30 446 PRO A N 1
ATOM 3482 C CA . PRO A 1 446 ? -4.834 -8.734 -35.769 1.00 24.30 446 PRO A CA 1
ATOM 3483 C C . PRO A 1 446 ? -4.329 -9.613 -36.914 1.00 24.30 446 PRO A C 1
ATOM 3485 O O . PRO A 1 446 ? -4.951 -9.650 -37.971 1.00 24.30 446 PRO A O 1
ATOM 3488 N N . ASP A 1 447 ? -3.240 -10.348 -36.703 1.00 25.89 447 ASP A N 1
ATOM 3489 C CA . ASP A 1 447 ? -2.930 -11.490 -37.563 1.00 25.89 447 ASP A CA 1
ATOM 3490 C C . ASP A 1 447 ? -3.344 -12.794 -36.869 1.00 25.89 447 ASP A C 1
ATOM 3492 O O . ASP A 1 447 ? -2.847 -13.156 -35.809 1.00 25.89 447 ASP A O 1
ATOM 3496 N N . ARG A 1 448 ? -4.375 -13.381 -37.491 1.00 23.09 448 ARG A N 1
ATOM 3497 C CA . ARG A 1 448 ? -5.051 -14.690 -37.401 1.00 23.09 448 ARG A CA 1
ATOM 3498 C C . ARG A 1 448 ? -4.790 -15.640 -36.207 1.00 23.09 448 ARG A C 1
ATOM 3500 O O . ARG A 1 448 ? -3.652 -15.895 -35.837 1.00 23.09 448 ARG A O 1
ATOM 3507 N N . PRO A 1 449 ? -5.854 -16.303 -35.704 1.00 23.94 449 PRO A N 1
ATOM 3508 C CA . PRO A 1 449 ? -5.736 -17.366 -34.712 1.00 23.94 449 PRO A CA 1
ATOM 3509 C C . PRO A 1 449 ? -5.187 -18.650 -35.351 1.00 23.94 449 PRO A C 1
ATOM 3511 O O . PRO A 1 449 ? -5.798 -19.195 -36.269 1.00 23.94 449 PRO A O 1
ATOM 3514 N N . ASP A 1 450 ? -4.063 -19.147 -34.839 1.00 23.56 450 ASP A N 1
ATOM 3515 C CA . ASP A 1 450 ? -3.638 -20.535 -35.037 1.00 23.56 450 ASP A CA 1
ATOM 3516 C C . ASP A 1 450 ? -4.358 -21.419 -33.993 1.00 23.56 450 ASP A C 1
ATOM 3518 O O . ASP A 1 450 ? -4.227 -21.171 -32.788 1.00 23.56 450 ASP A O 1
ATOM 3522 N N . PRO A 1 451 ? -5.182 -22.402 -34.403 1.00 22.27 451 PRO A N 1
ATOM 3523 C CA . PRO A 1 451 ? -6.033 -23.170 -33.507 1.00 22.27 451 PRO A CA 1
ATOM 3524 C C . PRO A 1 451 ? -5.336 -24.413 -32.939 1.00 22.27 451 PRO A C 1
ATOM 3526 O O . PRO A 1 451 ? -5.964 -25.456 -32.847 1.00 22.27 451 PRO A O 1
ATOM 3529 N N . HIS A 1 452 ? -4.076 -24.351 -32.512 1.00 23.14 452 HIS A N 1
ATOM 3530 C CA . HIS A 1 452 ? -3.453 -25.468 -31.794 1.00 23.14 452 HIS A CA 1
ATOM 3531 C C . HIS A 1 452 ? -2.402 -24.979 -30.799 1.00 23.14 452 HIS A C 1
ATOM 3533 O O . HIS A 1 452 ? -1.260 -24.778 -31.176 1.00 23.14 452 HIS A O 1
ATOM 3539 N N . LEU A 1 453 ? -2.778 -24.826 -29.522 1.00 22.11 453 LEU A N 1
ATOM 3540 C CA . LEU A 1 453 ? -1.891 -25.018 -28.359 1.00 22.11 453 LEU A CA 1
ATOM 3541 C C . LEU A 1 453 ? -2.708 -24.944 -27.065 1.00 22.11 453 LEU A C 1
ATOM 3543 O O . LEU A 1 453 ? -2.753 -23.962 -26.326 1.00 22.11 453 LEU A O 1
ATOM 3547 N N . SER A 1 454 ? -3.399 -26.047 -26.815 1.00 20.17 454 SER A N 1
ATOM 3548 C CA . SER A 1 454 ? -3.821 -26.463 -25.488 1.00 20.17 454 SER A CA 1
ATOM 3549 C C . SER A 1 454 ? -2.599 -26.826 -24.635 1.00 20.17 454 SER A C 1
ATOM 3551 O O . SER A 1 454 ? -1.705 -27.509 -25.124 1.00 20.17 454 SER A O 1
ATOM 3553 N N . GLN A 1 455 ? -2.675 -26.495 -23.341 1.00 19.69 455 GLN A N 1
ATOM 3554 C CA . GLN A 1 455 ? -1.843 -26.991 -22.230 1.00 19.69 455 GLN A CA 1
ATOM 3555 C C . GLN A 1 455 ? -0.490 -26.287 -22.003 1.00 19.69 455 GLN A C 1
ATOM 3557 O O . GLN A 1 455 ? 0.472 -26.503 -22.727 1.00 19.69 455 GLN A O 1
ATOM 3562 N N . LEU A 1 456 ? -0.404 -25.496 -20.922 1.00 19.73 456 LEU A N 1
ATOM 3563 C CA . LEU A 1 456 ? 0.475 -25.705 -19.749 1.00 19.73 456 LEU A CA 1
ATOM 3564 C C . LEU A 1 456 ? 0.562 -24.419 -18.889 1.00 19.73 456 LEU A C 1
ATOM 3566 O O . LEU A 1 456 ? 0.345 -23.320 -19.403 1.00 19.73 456 LEU A O 1
ATOM 3570 N N . PRO A 1 457 ? 0.806 -24.532 -17.567 1.00 20.81 457 PRO A N 1
ATOM 3571 C CA . PRO A 1 457 ? 0.334 -23.549 -16.604 1.00 20.81 457 PRO A CA 1
ATOM 3572 C C . PRO A 1 457 ? 1.451 -22.718 -15.939 1.00 20.81 457 PRO A C 1
ATOM 3574 O O . PRO A 1 457 ? 2.601 -23.128 -15.864 1.00 20.81 457 PRO A O 1
ATOM 3577 N N . HIS A 1 458 ? 1.021 -21.583 -15.377 1.00 20.77 458 HIS A N 1
ATOM 3578 C CA . HIS A 1 458 ? 1.610 -20.826 -14.260 1.00 20.77 458 HIS A CA 1
ATOM 3579 C C . HIS A 1 458 ? 3.033 -20.243 -14.388 1.00 20.77 458 HIS A C 1
ATOM 3581 O O . HIS A 1 458 ? 4.026 -20.952 -14.457 1.00 20.77 458 HIS A O 1
ATOM 3587 N N . ALA A 1 459 ? 3.135 -18.916 -14.233 1.00 20.91 459 ALA A N 1
ATOM 3588 C CA . ALA A 1 459 ? 3.763 -18.252 -13.076 1.00 20.91 459 ALA A CA 1
ATOM 3589 C C . ALA A 1 459 ? 4.117 -16.793 -13.424 1.00 20.91 459 ALA A C 1
ATOM 3591 O O . ALA A 1 459 ? 4.861 -16.532 -14.364 1.00 20.91 459 ALA A O 1
ATOM 3592 N N . GLY A 1 460 ? 3.624 -15.843 -12.628 1.00 22.25 460 GLY A N 1
ATOM 3593 C CA . GLY A 1 460 ? 4.082 -14.453 -12.621 1.00 22.25 460 GLY A CA 1
ATOM 3594 C C . GLY A 1 460 ? 4.181 -13.982 -11.172 1.00 22.25 460 GLY A C 1
ATOM 3595 O O . GLY A 1 460 ? 3.186 -14.021 -10.450 1.00 22.25 460 GLY A O 1
ATOM 3596 N N . ARG A 1 461 ? 5.384 -13.604 -10.725 1.00 28.45 461 ARG A N 1
ATOM 3597 C CA . ARG A 1 461 ? 5.665 -13.070 -9.380 1.00 28.45 461 ARG A CA 1
ATOM 3598 C C . ARG A 1 461 ? 6.132 -11.616 -9.491 1.00 28.45 461 ARG A C 1
ATOM 3600 O O . ARG A 1 461 ? 6.784 -11.254 -10.462 1.00 28.45 461 ARG A O 1
ATOM 3607 N N . ARG A 1 462 ? 5.789 -10.808 -8.482 1.00 29.31 462 ARG A N 1
ATOM 3608 C CA . ARG A 1 462 ? 6.267 -9.428 -8.281 1.00 29.31 462 ARG A CA 1
ATOM 3609 C C . ARG A 1 462 ? 7.553 -9.438 -7.451 1.00 29.31 462 ARG A C 1
ATOM 3611 O O . ARG A 1 462 ? 7.668 -10.244 -6.530 1.00 29.31 462 ARG A O 1
ATOM 3618 N N . ALA A 1 463 ? 8.460 -8.506 -7.728 1.00 25.05 463 ALA A N 1
ATOM 3619 C CA . ALA A 1 463 ? 9.582 -8.189 -6.854 1.00 25.05 463 ALA A CA 1
ATOM 3620 C C . ALA A 1 463 ? 9.113 -7.231 -5.751 1.00 25.05 463 ALA A C 1
ATOM 3622 O O . ALA A 1 463 ? 8.856 -6.062 -6.021 1.00 25.05 463 ALA A O 1
ATOM 3623 N N . ARG A 1 464 ? 8.946 -7.755 -4.534 1.00 29.83 464 ARG A N 1
ATOM 3624 C CA . ARG A 1 464 ? 9.007 -7.017 -3.263 1.00 29.83 464 ARG A CA 1
ATOM 3625 C C . ARG A 1 464 ? 9.503 -8.010 -2.211 1.00 29.83 464 ARG A C 1
ATOM 3627 O O . ARG A 1 464 ? 8.715 -8.858 -1.793 1.00 29.83 464 ARG A O 1
ATOM 3634 N N . ARG A 1 465 ? 10.796 -7.914 -1.866 1.00 32.62 465 ARG A N 1
ATOM 3635 C CA . ARG A 1 465 ? 11.639 -8.711 -0.928 1.00 32.62 465 ARG A CA 1
ATOM 3636 C C . ARG A 1 465 ? 12.844 -9.338 -1.630 1.00 32.62 465 ARG A C 1
ATOM 3638 O O . ARG A 1 465 ? 12.727 -9.742 -2.784 1.00 32.62 465 ARG A O 1
ATOM 3645 N N . ARG A 1 466 ? 13.959 -9.396 -0.881 1.00 30.41 466 ARG A N 1
ATOM 3646 C CA . ARG A 1 466 ? 15.314 -9.868 -1.226 1.00 30.41 466 ARG A CA 1
ATOM 3647 C C . ARG A 1 466 ? 15.404 -10.480 -2.627 1.00 30.41 466 ARG A C 1
ATOM 3649 O O . ARG A 1 466 ? 15.094 -11.652 -2.842 1.00 30.41 466 ARG A O 1
ATOM 3656 N N . VAL A 1 467 ? 15.818 -9.652 -3.579 1.00 32.91 467 VAL A N 1
ATOM 3657 C CA . VAL A 1 467 ? 16.172 -10.095 -4.928 1.00 32.91 467 VAL A CA 1
ATOM 3658 C C . VAL A 1 467 ? 17.457 -10.930 -4.823 1.00 32.91 467 VAL A C 1
ATOM 3660 O O . VAL A 1 467 ? 18.315 -10.635 -3.992 1.00 32.91 467 VAL A O 1
ATOM 3663 N N . GLN A 1 468 ? 17.627 -11.954 -5.670 1.00 27.42 468 GLN A N 1
ATOM 3664 C CA . GLN A 1 468 ? 18.861 -12.772 -5.779 1.00 27.42 468 GLN A CA 1
ATOM 3665 C C . GLN A 1 468 ? 20.160 -11.955 -5.997 1.00 27.42 468 GLN A C 1
ATOM 3667 O O . GLN A 1 468 ? 21.260 -12.493 -5.946 1.00 27.42 468 GLN A O 1
ATOM 3672 N N . GLN A 1 469 ? 20.039 -10.644 -6.194 1.00 28.64 469 GLN A N 1
ATOM 3673 C CA . GLN A 1 469 ? 21.096 -9.641 -6.274 1.00 28.64 469 GLN A CA 1
ATOM 3674 C C . GLN A 1 469 ? 22.093 -9.652 -5.102 1.00 28.64 469 GLN A C 1
ATOM 3676 O O . GLN A 1 469 ? 23.248 -9.287 -5.299 1.00 28.64 469 GLN A O 1
ATOM 3681 N N . VAL A 1 470 ? 21.689 -10.104 -3.909 1.00 28.75 470 VAL A N 1
ATOM 3682 C CA . VAL A 1 470 ? 22.536 -10.070 -2.697 1.00 28.75 470 VAL A CA 1
ATOM 3683 C C . VAL A 1 470 ? 23.636 -11.151 -2.687 1.00 28.75 470 VAL A C 1
ATOM 3685 O O . VAL A 1 470 ? 24.583 -11.046 -1.912 1.00 28.75 470 VAL A O 1
ATOM 3688 N N . ASP A 1 471 ? 23.569 -12.158 -3.566 1.00 27.28 471 ASP A N 1
ATOM 3689 C CA . ASP A 1 471 ? 24.457 -13.333 -3.504 1.00 27.28 471 ASP A CA 1
ATOM 3690 C C . ASP A 1 471 ? 25.668 -13.278 -4.472 1.00 27.28 471 ASP A C 1
ATOM 3692 O O . ASP A 1 471 ? 26.421 -14.248 -4.577 1.00 27.28 471 ASP A O 1
ATOM 3696 N N . HIS A 1 472 ? 25.919 -12.153 -5.165 1.00 29.98 472 HIS A N 1
ATOM 3697 C CA . HIS A 1 472 ? 27.061 -12.021 -6.091 1.00 29.98 472 HIS A CA 1
ATOM 3698 C C . HIS A 1 472 ? 28.328 -11.464 -5.383 1.00 29.98 472 HIS A C 1
ATOM 3700 O O . HIS A 1 472 ? 28.264 -10.388 -4.785 1.00 29.98 472 HIS A O 1
ATOM 3706 N N . PRO A 1 473 ? 29.525 -12.098 -5.479 1.00 28.86 473 PRO A N 1
ATOM 3707 C CA . PRO A 1 473 ? 30.692 -11.735 -4.651 1.00 28.86 473 PRO A CA 1
ATOM 3708 C C . PRO A 1 473 ? 31.285 -10.333 -4.875 1.00 28.86 473 PRO A C 1
ATOM 3710 O O . PRO A 1 473 ? 32.065 -9.868 -4.040 1.00 28.86 473 PRO A O 1
ATOM 3713 N N . HIS A 1 474 ? 30.942 -9.670 -5.985 1.00 31.80 474 HIS A N 1
ATOM 3714 C CA . HIS A 1 474 ? 31.513 -8.380 -6.389 1.00 31.80 474 HIS A CA 1
ATOM 3715 C C . HIS A 1 474 ? 30.632 -7.160 -6.075 1.00 31.80 474 HIS A C 1
ATOM 3717 O O . HIS A 1 474 ? 31.129 -6.040 -6.147 1.00 31.80 474 HIS A O 1
ATOM 3723 N N . HIS A 1 475 ? 29.389 -7.351 -5.619 1.00 30.73 475 HIS A N 1
ATOM 3724 C CA . HIS A 1 475 ? 28.514 -6.265 -5.166 1.00 30.73 475 HIS A CA 1
ATOM 3725 C C . HIS A 1 475 ? 28.208 -6.426 -3.672 1.00 30.73 475 HIS A C 1
ATOM 3727 O O . HIS A 1 475 ? 27.172 -6.939 -3.271 1.00 30.73 475 HIS A O 1
ATOM 3733 N N . ARG A 1 476 ? 29.130 -5.965 -2.813 1.00 24.25 476 ARG A N 1
ATOM 3734 C CA . ARG A 1 476 ? 28.923 -5.873 -1.350 1.00 24.25 476 ARG A CA 1
ATOM 3735 C C . ARG A 1 476 ? 28.143 -4.620 -0.920 1.00 24.25 476 ARG A C 1
ATOM 3737 O O . ARG A 1 476 ? 28.245 -4.199 0.229 1.00 24.25 476 ARG A O 1
ATOM 3744 N N . HIS A 1 477 ? 27.374 -4.030 -1.829 1.00 27.80 477 HIS A N 1
ATOM 3745 C CA . HIS A 1 477 ? 26.424 -2.970 -1.519 1.00 27.80 477 HIS A CA 1
ATOM 3746 C C . HIS A 1 477 ? 25.028 -3.466 -1.908 1.00 27.80 477 HIS A C 1
ATOM 3748 O O . HIS A 1 477 ? 24.800 -3.699 -3.095 1.00 27.80 477 HIS A O 1
ATOM 3754 N N . PRO A 1 478 ? 24.103 -3.672 -0.951 1.00 27.62 478 PRO A N 1
ATOM 3755 C CA . PRO A 1 478 ? 22.705 -3.890 -1.289 1.00 27.62 478 PRO A CA 1
ATOM 3756 C C . PRO A 1 478 ? 22.188 -2.610 -1.955 1.00 27.62 478 PRO A C 1
ATOM 3758 O O . PRO A 1 478 ? 22.019 -1.592 -1.290 1.00 27.62 478 PRO A O 1
ATOM 3761 N N . GLN A 1 479 ? 22.024 -2.641 -3.277 1.00 29.44 479 GLN A N 1
ATOM 3762 C CA . GLN A 1 479 ? 21.310 -1.604 -4.015 1.00 29.44 479 GLN A CA 1
ATOM 3763 C C . GLN A 1 479 ? 19.838 -2.006 -4.093 1.00 29.44 479 GLN A C 1
ATOM 3765 O O . GLN A 1 479 ? 19.504 -3.165 -4.337 1.00 29.44 479 GLN A O 1
ATOM 3770 N N . SER A 1 480 ? 18.989 -1.045 -3.762 1.00 30.77 480 SER A N 1
ATOM 3771 C CA . SER A 1 480 ? 17.597 -1.209 -3.369 1.00 30.77 480 SER A CA 1
ATOM 3772 C C . SER A 1 480 ? 16.639 -1.068 -4.550 1.00 30.77 480 SER A C 1
ATOM 3774 O O . SER A 1 480 ? 16.745 -0.102 -5.300 1.00 30.77 480 SER A O 1
ATOM 3776 N N . HIS A 1 481 ? 15.676 -1.984 -4.720 1.00 34.12 481 HIS A N 1
ATOM 3777 C CA . HIS A 1 481 ? 14.742 -1.941 -5.855 1.00 34.12 481 HIS A CA 1
ATOM 3778 C C . HIS A 1 481 ? 13.284 -2.086 -5.406 1.00 34.12 481 HIS A C 1
ATOM 3780 O O . HIS A 1 481 ? 12.708 -3.177 -5.374 1.00 34.12 481 HIS A O 1
ATOM 3786 N N . ALA A 1 482 ? 12.630 -0.954 -5.154 1.00 29.44 482 ALA A N 1
ATOM 3787 C CA . ALA A 1 482 ? 11.175 -0.880 -5.107 1.00 29.44 482 ALA A CA 1
ATOM 3788 C C . ALA A 1 482 ? 10.613 -0.663 -6.524 1.00 29.44 482 ALA A C 1
ATOM 3790 O O . ALA A 1 482 ? 10.107 0.405 -6.834 1.00 29.44 482 ALA A O 1
ATOM 3791 N N . ALA A 1 483 ? 10.666 -1.672 -7.393 1.00 28.41 483 ALA A N 1
ATOM 3792 C CA . ALA A 1 483 ? 10.195 -1.515 -8.768 1.00 28.41 483 ALA A CA 1
ATOM 3793 C C . ALA A 1 483 ? 8.659 -1.446 -8.858 1.00 28.41 483 ALA A C 1
ATOM 3795 O O . ALA A 1 483 ? 7.943 -2.385 -8.479 1.00 28.41 483 ALA A O 1
ATOM 3796 N N . VAL A 1 484 ? 8.123 -0.379 -9.458 1.00 31.83 484 VAL A N 1
ATOM 3797 C CA . VAL A 1 484 ? 6.754 -0.406 -9.996 1.00 31.83 484 VAL A CA 1
ATOM 3798 C C . VAL A 1 484 ? 6.795 -1.033 -11.372 1.00 31.83 484 VAL A C 1
ATOM 3800 O O . VAL A 1 484 ? 7.066 -0.380 -12.376 1.00 31.83 484 VAL A O 1
ATOM 3803 N N . TYR A 1 485 ? 6.435 -2.306 -11.419 1.00 35.22 485 TYR A N 1
ATOM 3804 C CA . TYR A 1 485 ? 5.859 -2.872 -12.624 1.00 35.22 485 TYR A CA 1
ATOM 3805 C C . TYR A 1 485 ? 4.417 -2.392 -12.670 1.00 35.22 485 TYR A C 1
ATOM 3807 O O . TYR A 1 485 ? 3.647 -2.650 -11.739 1.00 35.22 485 TYR A O 1
ATOM 3815 N N . ALA A 1 486 ? 4.041 -1.678 -13.727 1.00 29.28 486 ALA A N 1
ATOM 3816 C CA . ALA A 1 486 ? 2.654 -1.298 -13.945 1.00 29.28 486 ALA A CA 1
ATOM 3817 C C . ALA A 1 486 ? 1.809 -2.557 -14.211 1.00 29.28 486 ALA A C 1
ATOM 3819 O O . ALA A 1 486 ? 1.545 -2.939 -15.350 1.00 29.28 486 ALA A O 1
ATOM 3820 N N . HIS A 1 487 ? 1.422 -3.238 -13.136 1.00 29.47 487 HIS A N 1
ATOM 3821 C CA . HIS A 1 487 ? 0.548 -4.394 -13.143 1.00 29.47 487 HIS A CA 1
ATOM 3822 C C . HIS A 1 487 ? -0.815 -3.980 -12.619 1.00 29.47 487 HIS A C 1
ATOM 3824 O O . HIS A 1 487 ? -0.974 -3.635 -11.447 1.00 29.47 487 HIS A O 1
ATOM 3830 N N . VAL A 1 488 ? -1.789 -4.084 -13.512 1.00 33.28 488 VAL A N 1
ATOM 3831 C CA . VAL A 1 488 ? -3.199 -3.814 -13.266 1.00 33.28 488 VAL A CA 1
ATOM 3832 C C . VAL A 1 488 ? -3.768 -4.939 -12.403 1.00 33.28 488 VAL A C 1
ATOM 3834 O O . VAL A 1 488 ? -4.197 -5.978 -12.902 1.00 33.28 488 VAL A O 1
ATOM 3837 N N . ALA A 1 489 ? -3.694 -4.765 -11.086 1.00 34.53 489 ALA A N 1
ATOM 3838 C CA . ALA A 1 489 ? -4.611 -5.435 -10.172 1.00 34.53 489 ALA A CA 1
ATOM 3839 C C . ALA A 1 489 ? -5.919 -4.627 -10.107 1.00 34.53 489 ALA A C 1
ATOM 3841 O O . ALA A 1 489 ? -6.027 -3.590 -10.757 1.00 34.53 489 ALA A O 1
ATOM 3842 N N . ARG A 1 490 ? -6.920 -5.103 -9.349 1.00 36.31 490 ARG A N 1
ATOM 3843 C CA . ARG A 1 490 ? -8.271 -4.509 -9.292 1.00 36.31 490 ARG A CA 1
ATOM 3844 C C . ARG A 1 490 ? -8.260 -2.983 -9.089 1.00 36.31 490 ARG A C 1
ATOM 3846 O O . ARG A 1 490 ? -9.168 -2.368 -9.604 1.00 36.31 490 ARG A O 1
ATOM 3853 N N . ALA A 1 491 ? -7.239 -2.369 -8.481 1.00 31.09 491 ALA A N 1
ATOM 3854 C CA . ALA A 1 491 ? -7.093 -0.911 -8.433 1.00 31.09 491 ALA A CA 1
ATOM 3855 C C . ALA A 1 491 ? -5.761 -0.394 -8.989 1.00 31.09 491 ALA A C 1
ATOM 3857 O O . ALA A 1 491 ? -4.761 -1.109 -9.034 1.00 31.09 491 ALA A O 1
ATOM 3858 N N . ASP A 1 492 ? -5.737 0.925 -9.211 1.00 34.44 492 ASP A N 1
ATOM 3859 C CA . ASP A 1 492 ? -4.538 1.781 -9.214 1.00 34.44 492 ASP A CA 1
ATOM 3860 C C . ASP A 1 492 ? -3.791 1.779 -7.850 1.00 34.44 492 ASP A C 1
ATOM 3862 O O . ASP A 1 492 ? -2.949 2.630 -7.586 1.00 34.44 492 ASP A O 1
ATOM 3866 N N . GLY A 1 493 ? -4.119 0.854 -6.942 1.00 28.89 493 GLY A N 1
ATOM 3867 C CA . GLY A 1 493 ? -3.543 0.734 -5.609 1.00 28.89 493 GLY A CA 1
ATOM 3868 C C . GLY A 1 493 ? -2.205 -0.002 -5.622 1.00 28.89 493 GLY A C 1
ATOM 3869 O O . GLY A 1 493 ? -2.026 -1.031 -6.280 1.00 28.89 493 GLY A O 1
ATOM 3870 N N . LEU A 1 494 ? -1.260 0.513 -4.841 1.00 32.00 494 LEU A N 1
ATOM 3871 C CA . LEU A 1 494 ? 0.011 -0.144 -4.569 1.00 32.00 494 LEU A CA 1
ATOM 3872 C C . LEU A 1 494 ? -0.257 -1.419 -3.769 1.00 32.00 494 LEU A C 1
ATOM 3874 O O . LEU A 1 494 ? -0.756 -1.373 -2.650 1.00 32.00 494 LEU A O 1
ATOM 3878 N N . HIS A 1 495 ? 0.069 -2.572 -4.348 1.00 32.09 495 HIS A N 1
ATOM 3879 C CA . HIS A 1 495 ? 0.067 -3.834 -3.619 1.00 32.09 495 HIS A CA 1
ATOM 3880 C C . HIS A 1 495 ? 1.486 -4.182 -3.173 1.00 32.09 495 HIS A C 1
ATOM 3882 O O . HIS A 1 495 ? 2.346 -4.493 -4.006 1.00 32.09 495 HIS A O 1
ATOM 3888 N N . THR A 1 496 ? 1.695 -4.231 -1.859 1.00 29.06 496 THR A N 1
ATOM 3889 C CA . THR A 1 496 ? 2.739 -5.028 -1.210 1.00 29.06 496 THR A CA 1
ATOM 3890 C C . THR A 1 496 ? 2.281 -6.488 -1.177 1.00 29.06 496 THR A C 1
ATOM 3892 O O . THR A 1 496 ? 1.697 -6.982 -0.220 1.00 29.06 496 THR A O 1
ATOM 3895 N N . GLY A 1 497 ? 2.464 -7.199 -2.292 1.00 25.59 497 GLY A N 1
ATOM 3896 C CA . GLY A 1 497 ? 2.197 -8.637 -2.337 1.00 25.59 497 GLY A CA 1
ATOM 3897 C C . GLY A 1 497 ? 3.210 -9.400 -1.480 1.00 25.59 497 GLY A C 1
ATOM 3898 O O . GLY A 1 497 ? 4.407 -9.314 -1.735 1.00 25.59 497 GLY A O 1
ATOM 3899 N N . TRP A 1 498 ? 2.728 -10.145 -0.485 1.00 30.09 498 TRP A N 1
ATOM 3900 C CA . TRP A 1 498 ? 3.514 -11.073 0.327 1.00 30.09 498 TRP A CA 1
ATOM 3901 C C . TRP A 1 498 ? 3.612 -12.450 -0.342 1.00 30.09 498 TRP A C 1
ATOM 3903 O O . TRP A 1 498 ? 2.626 -12.978 -0.857 1.00 30.09 498 TRP A O 1
ATOM 3913 N N . LEU A 1 499 ? 4.798 -13.048 -0.278 1.00 21.95 499 LEU A N 1
ATOM 3914 C CA . LEU A 1 499 ? 5.009 -14.491 -0.339 1.00 21.95 499 LEU A CA 1
ATOM 3915 C C . LEU A 1 499 ? 5.800 -14.852 0.930 1.00 21.95 499 LEU A C 1
ATOM 3917 O O . LEU A 1 499 ? 6.867 -14.265 1.131 1.00 21.95 499 LEU A O 1
ATOM 3921 N N . PRO A 1 500 ? 5.340 -15.785 1.780 1.00 22.50 500 PRO A N 1
ATOM 3922 C CA . PRO A 1 500 ? 6.207 -16.362 2.793 1.00 22.50 500 PRO A CA 1
ATOM 3923 C C . PRO A 1 500 ? 7.297 -17.145 2.076 1.00 22.50 500 PRO A C 1
ATOM 3925 O O . PRO A 1 500 ? 7.006 -18.045 1.285 1.00 22.50 500 PRO A O 1
ATOM 3928 N N . GLN A 1 501 ? 8.554 -16.851 2.385 1.00 22.48 501 GLN A N 1
ATOM 3929 C CA . GLN A 1 501 ? 9.543 -17.916 2.378 1.00 22.48 501 GLN A CA 1
ATOM 3930 C C . GLN A 1 501 ? 9.278 -18.751 3.631 1.00 22.48 501 GLN A C 1
ATOM 3932 O O . GLN A 1 501 ? 9.261 -18.228 4.746 1.00 22.48 501 GLN A O 1
ATOM 3937 N N . CYS A 1 502 ? 8.987 -20.036 3.441 1.00 21.19 502 CYS A N 1
ATOM 3938 C CA . CYS A 1 502 ? 8.995 -20.998 4.533 1.00 21.19 502 CYS A CA 1
ATOM 3939 C C . CYS A 1 502 ? 10.362 -20.947 5.232 1.00 21.19 502 CYS A C 1
ATOM 3941 O O . CYS A 1 502 ? 11.390 -20.789 4.573 1.00 21.19 502 CYS A O 1
ATOM 3943 N N . ALA A 1 503 ? 10.349 -21.070 6.560 1.00 21.59 503 ALA A N 1
ATOM 3944 C CA . ALA A 1 503 ? 11.540 -21.108 7.402 1.00 21.59 503 ALA A CA 1
ATOM 3945 C C . ALA A 1 503 ? 12.604 -22.088 6.858 1.00 21.59 503 ALA A C 1
ATOM 3947 O O . ALA A 1 503 ? 12.239 -23.107 6.262 1.00 21.59 503 ALA A O 1
ATOM 3948 N N . PRO A 1 504 ? 13.906 -21.838 7.095 1.00 23.28 504 PRO A N 1
ATOM 3949 C CA . PRO A 1 504 ? 14.970 -22.740 6.679 1.00 23.28 504 PRO A CA 1
ATOM 3950 C C . PRO A 1 504 ? 14.923 -24.024 7.519 1.00 23.28 504 PRO A C 1
ATOM 3952 O O . PRO A 1 504 ? 15.593 -24.165 8.541 1.00 23.28 504 PRO A O 1
ATOM 3955 N N . GLY A 1 505 ? 14.115 -24.989 7.084 1.00 22.23 505 GLY A N 1
ATOM 3956 C CA . GLY A 1 505 ? 14.346 -26.392 7.393 1.00 22.23 505 GLY A CA 1
ATOM 3957 C C . GLY A 1 505 ? 15.589 -26.832 6.629 1.00 22.23 505 GLY A C 1
ATOM 3958 O O . GLY A 1 505 ? 15.684 -26.600 5.427 1.00 22.23 505 GLY A O 1
ATOM 3959 N N . ARG A 1 506 ? 16.567 -27.419 7.326 1.00 26.56 506 ARG A N 1
ATOM 3960 C CA . ARG A 1 506 ? 17.785 -27.968 6.716 1.00 26.56 506 ARG A CA 1
ATOM 3961 C C . ARG A 1 506 ? 17.405 -28.962 5.617 1.00 26.56 506 ARG A C 1
ATOM 3963 O O . ARG A 1 506 ? 17.052 -30.097 5.916 1.00 26.56 506 ARG A O 1
ATOM 3970 N N . VAL A 1 507 ? 17.515 -28.548 4.362 1.00 23.20 507 VAL A N 1
ATOM 3971 C CA . VAL A 1 507 ? 17.612 -29.465 3.227 1.00 23.20 507 VAL A CA 1
ATOM 3972 C C . VAL A 1 507 ? 19.104 -29.645 2.981 1.00 23.20 507 VAL A C 1
ATOM 3974 O O . VAL A 1 507 ? 19.722 -28.879 2.249 1.00 23.20 507 VAL A O 1
ATOM 3977 N N . GLN A 1 508 ? 19.705 -30.594 3.698 1.00 24.09 508 GLN A N 1
ATOM 3978 C CA . GLN A 1 508 ? 20.995 -31.149 3.304 1.00 24.09 508 GLN A CA 1
ATOM 3979 C C . GLN A 1 508 ? 20.754 -32.112 2.137 1.00 24.09 508 GLN A C 1
ATOM 3981 O O . GLN A 1 508 ? 19.950 -33.032 2.252 1.00 24.09 508 GLN A O 1
ATOM 3986 N N . ASP A 1 509 ? 21.428 -31.826 1.025 1.00 27.17 509 ASP A N 1
ATOM 3987 C CA . ASP A 1 509 ? 21.893 -32.732 -0.028 1.00 27.17 509 ASP A CA 1
ATOM 3988 C C . ASP A 1 509 ? 21.046 -33.972 -0.344 1.00 27.17 509 ASP A C 1
ATOM 3990 O O . ASP A 1 509 ? 21.248 -35.057 0.197 1.00 27.17 509 ASP A O 1
ATOM 3994 N N . ALA A 1 510 ? 20.185 -33.848 -1.354 1.00 26.50 510 ALA A N 1
ATOM 3995 C CA . ALA A 1 510 ? 19.639 -34.999 -2.068 1.00 26.50 510 ALA A CA 1
ATOM 3996 C C . ALA A 1 510 ? 19.498 -34.702 -3.566 1.00 26.50 510 ALA A C 1
ATOM 3998 O O . ALA A 1 510 ? 18.399 -34.740 -4.106 1.00 26.50 510 ALA A O 1
ATOM 3999 N N . ALA A 1 511 ? 20.605 -34.376 -4.242 1.00 25.64 511 ALA A N 1
ATOM 4000 C CA . ALA A 1 511 ? 20.679 -34.440 -5.705 1.00 25.64 511 ALA A CA 1
ATOM 4001 C C . ALA A 1 511 ? 22.125 -34.381 -6.223 1.00 25.64 511 ALA A C 1
ATOM 4003 O O . ALA A 1 511 ? 22.443 -33.502 -7.004 1.00 25.64 511 ALA A O 1
ATOM 4004 N N . HIS A 1 512 ? 23.004 -35.299 -5.813 1.00 25.69 512 HIS A N 1
ATOM 4005 C CA . HIS A 1 512 ? 24.161 -35.707 -6.626 1.00 25.69 512 HIS A CA 1
ATOM 4006 C C . HIS A 1 512 ? 24.738 -37.013 -6.074 1.00 25.69 512 HIS A C 1
ATOM 4008 O O . HIS A 1 512 ? 25.501 -36.987 -5.115 1.00 25.69 512 HIS A O 1
ATOM 4014 N N . ARG A 1 513 ? 24.348 -38.144 -6.679 1.00 23.98 513 ARG A N 1
ATOM 4015 C CA . ARG A 1 513 ? 25.155 -39.365 -6.898 1.00 23.98 513 ARG A CA 1
ATOM 4016 C C . ARG A 1 513 ? 24.256 -40.464 -7.472 1.00 23.98 513 ARG A C 1
ATOM 4018 O O . ARG A 1 513 ? 23.723 -41.302 -6.758 1.00 23.98 513 ARG A O 1
ATOM 4025 N N . ALA A 1 514 ? 24.100 -40.432 -8.790 1.00 25.73 514 ALA A N 1
ATOM 4026 C CA . ALA A 1 514 ? 23.826 -41.616 -9.591 1.00 25.73 514 ALA A CA 1
ATOM 4027 C C . ALA A 1 514 ? 24.989 -41.737 -10.580 1.00 25.73 514 ALA A C 1
ATOM 4029 O O . ALA A 1 514 ? 24.940 -41.214 -11.686 1.00 25.73 514 ALA A O 1
ATOM 4030 N N . ALA A 1 515 ? 26.081 -42.322 -10.106 1.00 27.73 515 ALA A N 1
ATOM 4031 C CA . ALA A 1 515 ? 27.147 -42.900 -10.911 1.00 27.73 515 ALA A CA 1
ATOM 4032 C C . ALA A 1 515 ? 27.876 -43.870 -9.980 1.00 27.73 515 ALA A C 1
ATOM 4034 O O . ALA A 1 515 ? 28.292 -43.473 -8.888 1.00 27.73 515 ALA A O 1
ATOM 4035 N N . GLY A 1 516 ? 27.895 -45.143 -10.368 1.00 23.67 516 GLY A N 1
ATOM 4036 C CA . GLY A 1 516 ? 28.618 -46.191 -9.666 1.00 23.67 516 GLY A CA 1
ATOM 4037 C C . GLY A 1 516 ? 30.115 -45.910 -9.673 1.00 23.67 516 GLY A C 1
ATOM 4038 O O . GLY A 1 516 ? 30.626 -45.266 -10.585 1.00 23.67 516 GLY A O 1
ATOM 4039 N N . ASP A 1 517 ? 30.779 -46.291 -8.593 1.00 24.52 517 ASP A N 1
ATOM 4040 C CA . ASP A 1 517 ? 31.814 -47.325 -8.609 1.00 24.52 517 ASP A CA 1
ATOM 4041 C C . ASP A 1 517 ? 32.405 -47.462 -7.197 1.00 24.52 517 ASP A C 1
ATOM 4043 O O . ASP A 1 517 ? 32.276 -46.583 -6.340 1.00 24.52 517 ASP A O 1
ATOM 4047 N N . ASP A 1 518 ? 32.956 -48.646 -6.964 1.00 22.56 518 ASP A N 1
ATOM 4048 C CA . ASP A 1 518 ? 33.404 -49.247 -5.713 1.00 22.56 518 ASP A CA 1
ATOM 4049 C C . ASP A 1 518 ? 34.294 -48.378 -4.802 1.00 22.56 518 ASP A C 1
ATOM 4051 O O . ASP A 1 518 ? 35.174 -47.653 -5.258 1.00 22.56 518 ASP A O 1
ATOM 4055 N N . TYR A 1 519 ? 34.102 -48.500 -3.481 1.00 22.38 519 TYR A N 1
ATOM 4056 C CA . TYR A 1 519 ? 35.048 -49.120 -2.528 1.00 22.38 519 TYR A CA 1
ATOM 4057 C C . TYR A 1 519 ? 34.680 -48.797 -1.065 1.00 22.38 519 TYR A C 1
ATOM 4059 O O . TYR A 1 519 ? 34.168 -47.733 -0.720 1.00 22.38 519 TYR A O 1
ATOM 4067 N N . ALA A 1 520 ? 34.930 -49.782 -0.204 1.00 20.94 520 ALA A N 1
ATOM 4068 C CA . ALA A 1 520 ? 34.498 -49.884 1.184 1.00 20.94 520 ALA A CA 1
ATOM 4069 C C . ALA A 1 520 ? 35.412 -49.189 2.222 1.00 20.94 520 ALA A C 1
ATOM 4071 O O . ALA A 1 520 ? 36.604 -49.019 1.998 1.00 20.94 520 ALA A O 1
ATOM 4072 N N . CYS A 1 521 ? 34.804 -48.908 3.387 1.00 19.64 521 CYS A N 1
ATOM 4073 C CA . CYS A 1 521 ? 35.320 -48.894 4.773 1.00 19.64 521 CYS A CA 1
ATOM 4074 C C . CYS A 1 521 ? 36.673 -48.231 5.123 1.00 19.64 521 CYS A C 1
ATOM 4076 O O . CYS A 1 521 ? 37.724 -48.734 4.752 1.00 19.64 521 CYS A O 1
ATOM 4078 N N . ALA A 1 522 ? 36.666 -47.286 6.081 1.00 21.84 522 ALA A N 1
ATOM 4079 C CA . ALA A 1 522 ? 37.032 -47.547 7.491 1.00 21.84 522 ALA A CA 1
ATOM 4080 C C . ALA A 1 522 ? 37.044 -46.268 8.364 1.00 21.84 522 ALA A C 1
ATOM 4082 O O . ALA A 1 522 ? 37.246 -45.154 7.894 1.00 21.84 522 ALA A O 1
ATOM 4083 N N . ALA A 1 523 ? 36.800 -46.491 9.656 1.00 21.53 523 ALA A N 1
ATOM 4084 C CA . ALA A 1 523 ? 36.669 -45.557 10.772 1.00 21.53 523 ALA A CA 1
ATOM 4085 C C . ALA A 1 523 ? 37.920 -44.716 11.116 1.00 21.53 523 ALA A C 1
ATOM 4087 O O . ALA A 1 523 ? 39.045 -45.163 10.913 1.00 21.53 523 ALA A O 1
ATOM 4088 N N . THR A 1 524 ? 37.715 -43.563 11.775 1.00 23.16 524 THR A N 1
ATOM 4089 C CA . THR A 1 524 ? 38.107 -43.250 13.181 1.00 23.16 524 THR A CA 1
ATOM 4090 C C . THR A 1 524 ? 38.361 -41.747 13.409 1.00 23.16 524 THR A C 1
ATOM 4092 O O . THR A 1 524 ? 38.957 -41.082 12.572 1.00 23.16 524 THR A O 1
ATOM 4095 N N . GLY A 1 525 ? 37.984 -41.252 14.598 1.00 22.12 525 GLY A N 1
ATOM 4096 C CA . GLY A 1 525 ? 38.829 -40.326 15.369 1.00 22.12 525 GLY A CA 1
ATOM 4097 C C . GLY A 1 525 ? 38.432 -38.846 15.444 1.00 22.12 525 GLY A C 1
ATOM 4098 O O . GLY A 1 525 ? 38.447 -38.128 14.452 1.00 22.12 525 GLY A O 1
ATOM 4099 N N . ASP A 1 526 ? 38.161 -38.404 16.672 1.00 21.42 526 ASP A N 1
ATOM 4100 C CA . ASP A 1 526 ? 37.991 -37.025 17.145 1.00 21.42 526 ASP A CA 1
ATOM 4101 C C . ASP A 1 526 ? 39.150 -36.053 16.810 1.00 21.42 526 ASP A C 1
ATOM 4103 O O . ASP A 1 526 ? 40.293 -36.471 16.643 1.00 21.42 526 ASP A O 1
ATOM 4107 N N . VAL A 1 527 ? 38.866 -34.735 16.837 1.00 23.25 527 VAL A N 1
ATOM 4108 C CA . VAL A 1 527 ? 39.504 -33.697 17.700 1.00 23.25 527 VAL A CA 1
ATOM 4109 C C . VAL A 1 527 ? 39.356 -32.267 17.126 1.00 23.25 527 VAL A C 1
ATOM 4111 O O . VAL A 1 527 ? 39.518 -31.990 15.942 1.00 23.25 527 VAL A O 1
ATOM 4114 N N . CYS A 1 528 ? 39.058 -31.357 18.059 1.00 21.22 528 CYS A N 1
ATOM 4115 C CA . CYS A 1 528 ? 39.011 -29.894 18.063 1.00 21.22 528 CYS A CA 1
ATOM 4116 C C . CYS A 1 528 ? 39.892 -29.073 17.086 1.00 21.22 528 CYS A C 1
ATOM 4118 O O . CYS A 1 528 ? 41.107 -29.208 17.047 1.00 21.22 528 CYS A O 1
ATOM 4120 N N . GLY A 1 529 ? 39.236 -28.079 16.463 1.00 21.41 529 GLY A N 1
ATOM 4121 C CA . GLY A 1 529 ? 39.570 -26.642 16.368 1.00 21.41 529 GLY A CA 1
ATOM 4122 C C . GLY A 1 529 ? 40.996 -26.154 16.074 1.00 21.41 529 GLY A C 1
ATOM 4123 O O . GLY A 1 529 ? 41.893 -26.363 16.874 1.00 21.41 529 GLY A O 1
ATOM 4124 N N . LEU A 1 530 ? 41.147 -25.291 15.054 1.00 22.64 530 LEU A N 1
ATOM 4125 C CA . LEU A 1 530 ? 42.264 -24.335 14.955 1.00 22.64 530 LEU A CA 1
ATOM 4126 C C . LEU A 1 530 ? 41.879 -23.039 14.206 1.00 22.64 530 LEU A C 1
ATOM 4128 O O . LEU A 1 530 ? 41.478 -23.047 13.042 1.00 22.64 530 LEU A O 1
ATOM 4132 N N . ARG A 1 531 ? 42.039 -21.907 14.910 1.00 24.16 531 ARG A N 1
ATOM 4133 C CA . ARG A 1 531 ? 42.052 -20.525 14.397 1.00 24.16 531 ARG A CA 1
ATOM 4134 C C . ARG A 1 531 ? 43.350 -20.267 13.614 1.00 24.16 531 ARG A C 1
ATOM 4136 O O . ARG A 1 531 ? 44.411 -20.732 14.019 1.00 24.16 531 ARG A O 1
ATOM 4143 N N . LYS A 1 532 ? 43.289 -19.462 12.544 1.00 24.44 532 LYS A N 1
ATOM 4144 C CA . LYS A 1 532 ? 44.479 -18.970 11.816 1.00 24.44 532 LYS A CA 1
ATOM 4145 C C . LYS A 1 532 ? 45.185 -17.826 12.579 1.00 24.44 532 LYS A C 1
ATOM 4147 O O . LYS A 1 532 ? 44.487 -16.971 13.125 1.00 24.44 532 LYS A O 1
ATOM 4152 N N . PRO A 1 533 ? 46.533 -17.764 12.586 1.00 27.69 533 PRO A N 1
ATOM 4153 C CA . PRO A 1 533 ? 47.295 -16.738 13.294 1.00 27.69 533 PRO A CA 1
ATOM 4154 C C . PRO A 1 533 ? 47.630 -15.518 12.420 1.00 27.69 533 PRO A C 1
ATOM 4156 O O . PRO A 1 533 ? 47.924 -15.637 11.230 1.00 27.69 533 PRO A O 1
ATOM 4159 N N . VAL A 1 534 ? 47.643 -14.345 13.059 1.00 27.38 534 VAL A N 1
ATOM 4160 C CA . VAL A 1 534 ? 48.165 -13.068 12.546 1.00 27.38 534 VAL A CA 1
ATOM 4161 C C . VAL A 1 534 ? 49.675 -13.014 12.807 1.00 27.38 534 VAL A C 1
ATOM 4163 O O . VAL A 1 534 ? 50.114 -13.229 13.936 1.00 27.38 534 VAL A O 1
ATOM 4166 N N . ARG A 1 535 ? 50.484 -12.724 11.779 1.00 29.83 535 ARG A N 1
ATOM 4167 C CA . ARG A 1 535 ? 51.925 -12.444 11.915 1.00 29.83 535 ARG A CA 1
ATOM 4168 C C . ARG A 1 535 ? 52.145 -10.948 12.146 1.00 29.83 535 ARG A C 1
ATOM 4170 O O . ARG A 1 535 ? 51.739 -10.138 11.321 1.00 29.83 535 ARG A O 1
ATOM 4177 N N . GLY A 1 536 ? 52.838 -10.610 13.232 1.00 25.36 536 GLY A N 1
ATOM 4178 C CA . GLY A 1 536 ? 53.451 -9.302 13.462 1.00 25.36 536 GLY A CA 1
ATOM 4179 C C . GLY A 1 536 ? 54.978 -9.402 13.425 1.00 25.36 536 GLY A C 1
ATOM 4180 O O . GLY A 1 536 ? 55.545 -10.405 13.856 1.00 25.36 536 GLY A O 1
ATOM 4181 N N . GLY A 1 537 ? 55.638 -8.352 12.935 1.00 26.25 537 GLY A N 1
ATOM 4182 C CA . GLY A 1 537 ? 57.086 -8.150 13.010 1.00 26.25 537 GLY A CA 1
ATOM 4183 C C . GLY A 1 537 ? 57.385 -6.695 13.382 1.00 26.25 537 GLY A C 1
ATOM 4184 O O . GLY A 1 537 ? 56.942 -5.780 12.697 1.00 26.25 537 GLY A O 1
ATOM 4185 N N . ARG A 1 538 ? 58.079 -6.498 14.509 1.00 31.30 538 ARG A N 1
ATOM 4186 C CA . ARG A 1 538 ? 58.493 -5.208 15.100 1.00 31.30 538 ARG A CA 1
ATOM 4187 C C . ARG A 1 538 ? 59.802 -4.695 14.479 1.00 31.30 538 ARG A C 1
ATOM 4189 O O . ARG A 1 538 ? 60.681 -5.515 14.237 1.00 31.30 538 ARG A O 1
ATOM 4196 N N . ARG A 1 539 ? 60.006 -3.367 14.453 1.00 29.84 539 ARG A N 1
ATOM 4197 C CA . ARG A 1 539 ? 60.972 -2.607 15.301 1.00 29.84 539 ARG A CA 1
ATOM 4198 C C . ARG A 1 539 ? 61.114 -1.143 14.825 1.00 29.84 539 ARG A C 1
ATOM 4200 O O . ARG A 1 539 ? 61.321 -0.904 13.645 1.00 29.84 539 ARG A O 1
ATOM 4207 N N . GLN A 1 540 ? 61.035 -0.198 15.770 1.00 32.81 540 GLN A N 1
ATOM 4208 C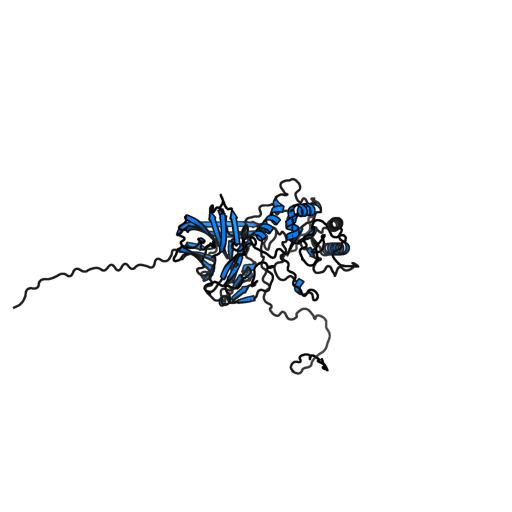 CA . GLN A 1 540 ? 61.583 1.172 15.669 1.00 32.81 540 GLN A CA 1
ATOM 4209 C C . GLN A 1 540 ? 63.093 1.171 16.012 1.00 32.81 540 GLN A C 1
ATOM 4211 O O . GLN A 1 540 ? 63.570 0.154 16.535 1.00 32.81 540 GLN A O 1
ATOM 4216 N N . PRO A 1 541 ? 63.840 2.274 15.768 1.00 43.38 541 PRO A N 1
ATOM 4217 C CA . PRO A 1 541 ? 64.000 3.322 16.804 1.00 43.38 541 PRO A CA 1
ATOM 4218 C C . PRO A 1 541 ? 64.167 4.787 16.303 1.00 43.38 541 PRO A C 1
ATOM 4220 O O . PRO A 1 541 ? 64.793 5.022 15.278 1.00 43.38 541 PRO A O 1
ATOM 4223 N N . GLY A 1 542 ? 63.728 5.754 17.131 1.00 27.52 542 GLY A N 1
ATOM 4224 C CA . GLY A 1 542 ? 64.533 6.939 17.510 1.00 27.52 542 GLY A CA 1
ATOM 4225 C C . GLY A 1 542 ? 64.219 8.334 16.925 1.00 27.52 542 GLY A C 1
ATOM 4226 O O . GLY A 1 542 ? 64.546 8.570 15.773 1.00 27.52 542 GLY A O 1
ATOM 4227 N N . THR A 1 543 ? 63.740 9.243 17.808 1.00 35.16 543 THR A N 1
ATOM 4228 C CA . THR A 1 543 ? 64.113 10.684 18.040 1.00 35.16 543 THR A CA 1
ATOM 4229 C C . THR A 1 543 ? 64.189 11.669 16.852 1.00 35.16 543 THR A C 1
ATOM 4231 O O . THR A 1 543 ? 64.823 11.363 15.855 1.00 35.16 543 THR A O 1
ATOM 4234 N N . ILE A 1 544 ? 63.658 12.903 16.879 1.00 37.72 544 ILE A N 1
ATOM 4235 C CA . ILE A 1 544 ? 63.362 13.913 17.928 1.00 37.72 544 ILE A CA 1
ATOM 4236 C C . ILE A 1 544 ? 61.939 14.450 17.748 1.00 37.72 544 ILE A C 1
ATOM 4238 O O . ILE A 1 544 ? 61.512 14.560 16.576 1.00 37.72 544 ILE A O 1
#

Organism: NCBI:txid1414836

Secondary structure (DSSP, 8-state):
-------PPP-----------------EEEE-TTSSEEEEEEEETTTEEEEEEEETTEEEEEEEE--EEEETTEEESSS-EEEEEEEEEEEEEEE-SSSSSSEEEEEEEEEEEEEE-TT--EEEEEEEEETTEEEEEEEETT-SEEEESEE--EEE-SS--EEEE-B--SSSS-S--PPEEEEGGG--TT--BPSPEEEE-STT--EEEEEEE---SSPPEEEEE-TT--SEEEEEEPPPSS-TT-SEEEE-TTS-EEPPEEEEEEESSHHHHHH--HHHHTSPPPSS--TT-----EEESTTTGGG-TT-SS-SSSHHHHHHHHHHHHHTT-SEEEE-TT-EET--SSS---TT-EEEEE-TT--HHHHHHHHHTTT-EEEEEEEHHHHHHTHHHHHHHHHHHT--EEEEE-----SHHHHHHHHHHHHTTTGGGSSS-------------------------S--GGGG-TT--S------EE----SSSPPP----PPPP-------S-------------------PPPPP---------

Radius of gyration: 31.01 Å; chains: 1; bounding box: 117×71×127 Å

Sequence (544 aa):
MRNLIQSALPAACALLCSIALPAVAQRLQVQSPDARTQVEFSLRAGGVPTYRVLYRNKVVLDDAPLGLDLGRSDTLGKAMTLQGSTTETHDSRFALPVGKTRQARDHYRQLRVQLSDPKQRRLTVELRAYDDGVALRYVLPDAGEVRIRNELTGFAFPGDYACWSLNLGRFGTSHEGEYDAIAASRLRPHNLLELPLVCQTDASGTTLAIAEANLRDYAGLYLTGREDGSLGVSAKLSPRLDDPTLAVSFDAKGRDFATPWRVIMLGDSPASLIESNLISALNPPPAFDASWVRAGKSAWDWWSGSLASGVAQPGMNTATIQRYIDHAQQLKLQYMLIDDGWYFGSTGDGQYNVDADIRRPVEQLDLPGLVAYARQRDVGLWLWAHWRALDAHMDEALAWYQQLGIKGIKVDFMDRDDQQMVDFYHRLLAKRRAQTAGGSAWRLSPDRPDPHLSQLPHAGRRARRRVQQVDHPHHRHPQSHAAVYAHVARADGLHTGWLPQCAPGRVQDAAHRAAGDDYACAATGDVCGLRKPVRGGRRQPGTI

pLDDT: mean 78.28, std 28.14, range [19.64, 98.88]

InterPro domains:
  IPR013785 Aldolase-type TIM barrel [G3DSA:3.20.20.70] (284-436)
  IPR014718 Glycoside hydrolase-type carbohydrate-binding [G3DSA:2.70.98.10] (19-283)
  IPR017853 Glycoside hydrolase superfamily [SSF51445] (299-497)
  IPR019563 Glycosyl-hydrolase 97, catalytic domain [PF10566] (302-431)
  IPR029486 Glycosyl-hydrolase 97, N-terminal domain [PF14508] (30-285)
  IPR052720 Glycosyl Hydrolase Family 97 [PTHR35803] (11-431)

Foldseek 3Di:
DDDDDDDDDDDDDDPPPPPPDPPPFDWDKDAAPVRQKIKIWGQDPQRAIWMWIGGNNHTFFDTWTWWFDQDPPDIGGGQKDWPDKDKDWDWDKDAWPDDPDRMDIQTWIKMWTWIAHPVRFIKIWIWTHHNFWIKIKIKGFQPFKGFTQWISTWGAGPDFWWKWWDFPLDFLALLEDGIDTDTQLPFAQSTWTDPWIKTQNDPQAKIKTKDWAPAAQFFDWTWGRDPVSGGGTGTDGQADPVDSSTLGIDGQHPGMDMHIMTMIGIDSHPVSSLVDCNRLSSYAFAPDDCVPDDDWAEQECLQCQCVLPPDPGGDQAASSLLSRLVVCLVVVTQEYEREFPFWAPTPSQLDDDPPTALLHTDPRYPLLVSLVSSVVSNYAYEYEDELVNCVVCVLVNVVSCVVSPHDWYKYWDLSHRGSVSSVSLLVNLCSVVVPVVDDDDPDDDDDDDDPDDDDDDDDDDDDDYDDPSCPDPPDPDPDRGPIDTSRDRRYSMDDPNDDDDDDDDDPPDDPDDDDDDDDDDDDDDDDDDDDDDDDDDDDDDDDD